Protein AF-A0A7Y7M4F9-F1 (afdb_monomer_lite)

Sequence (536 aa):
MPIETTGRRLGTFNSFFAYEKYAFVGEFYDSKRWNALEAHWRFLRRVDVSNCFKSIYTHSFAWATGSDAHSKAHLGGTTAFSQLDFGRAFDKVMQTANWGETHGICVGPEASRIFAEIIFQKFDLEIVNRLHKIGLRPDNYEILRYVDDYFIFTREDSDIDKISNVISEVLAEGGFTLNTAKTKDYVTPFTTEISLKKAMLKVFLKQSLPFKGKLPNYDIREVSVHLKAALVGSENDAQAVGASLSQVELRLRKFLTKRAPKCKDVEKARALSEYAWSFVHSMLYQYLSHPSVSSAMKVVRALRDFRRSSKLYAKLSPRDLQTIEYQADEFLHFAVTRAIQRLVNVPGSEVELCHFLSLASASNLDLSGASGLVVSLAGRLDECAERGRSPKSNQAGVFLMLSVLKYFMAEGRASKQDRARLLSVTGKFANTLFSREFLPGGRIKRHASQELFLLALLECPFIEAKLKLDLLDKPWVRAVLIGEMELPEPQAKSARRFLKRCIADEETESGALAAFAWDDDDFDALLYEKEPQFIY

Radius of gyration: 27.85 Å; chains: 1; bounding box: 57×67×73 Å

Foldseek 3Di:
DWDACPPPDDDFDDDRTADPPDRDVVVVCVDPVVVVLLVQFFKKKKWFWPPQQQQQQLLLQCVLVCVVVVQVVPPPDDPCPDPDDPSVVLSVVQCVQVVNDRGGGDPDDVSSLVSSVSSVVSLVVQLVVVCVVVPNDPSAWDWDDDSRMIMITGRDPVVSVVSVVSSQVSQVVSRIHIDPVPMDMDGPPPDDLLNVLLVQLLVVLCVQLPLDDDHDPDDLVNLLVSLVVSQPPDPDNVVSLLSSLSSLLVSLLVSLLSPLCVDQDLVVNVVNLVSSLSNLVSNLVSCLVPPDLSSLLSSLSSLLSSLCSLVNNNNDDPVSSVVSNVVSLVSSLVSLLVNLVSQLPPPPCLSSNLSSLLSCLQSVRQPAPSPCSLVSLLVSLLVLLPPPDAPVPSLSSLSSLVSSCLRQVAPPRYDPVSLVSSQVSVLSSLCSCLDCVRDPLVPPVPDPSVVVSLVCQLPPPSHDPVSNVVSCPRVSNVVNCVVCVPDDDDPCVPVVVVVCVVVVVDDDPDPDDRRPRDHNVNSCCPSPVNDPDDDD

Secondary structure (DSSP, 8-state):
-EEEGGG---SS---SEEESS-SSHHHHHTSHHHHHHHHH-SEEEEEEBTTHHHH-BTTHHHHHTTHHHHHHHT-SS-S---S--HHHHHHHHHHHHTTT-SB---SS-HHHHHHHHHHHHHHHHHHHHHHHHTT--TTSEEEEEETTEEEEEESSHHHHHHHHHHHHHHHHHTT--B-GGG-EEEESS---HHHHHHHHHHHHHHHHS-SSSSPP---HHHHHHHHHHTTTT-S-HHHHHHHHHHHHHHHHHHHHHHHGGG--SHHHHHHHHHHHHHHHHHHHHHHHHS--HHHHHHHHHHHHHHHHHGGG-TTS-HHHHHHHHHHHHHHHHHHHHHHHHHHTTSTT-HHHHHHHHHHHHHTT---TTSTTHHHHHHHHHHHHHHS---TTS-HHHHHHHHHHHHHHSSTTSS-HHHHHHHHHHHHHHHHHHTSTTTS-TTSGGG-HHHHHHHHHHHH-TTS-HHHHHHHHTSHHHHHHHHHHHS--SGGGHHHHHHHHHHHHT---SSSS-------HHHHHHHHHH--SS---

pLDDT: mean 76.69, std 18.99, range [30.56, 97.38]

Structure (mmCIF, N/CA/C/O backbone):
data_AF-A0A7Y7M4F9-F1
#
_entry.id   AF-A0A7Y7M4F9-F1
#
loop_
_atom_site.group_PDB
_atom_site.id
_atom_site.type_symbol
_atom_site.label_atom_id
_atom_site.label_alt_id
_atom_site.label_comp_id
_atom_site.label_asym_id
_atom_site.label_entity_id
_atom_site.label_seq_id
_atom_site.pdbx_PDB_ins_code
_atom_site.Cartn_x
_atom_site.Cartn_y
_atom_site.Cartn_z
_atom_site.occupancy
_atom_site.B_iso_or_equiv
_atom_site.auth_seq_id
_atom_site.auth_comp_id
_atom_site.auth_asym_id
_atom_site.auth_atom_id
_atom_site.pdbx_PDB_model_num
ATOM 1 N N . MET A 1 1 ? -1.750 5.418 -23.449 1.00 49.41 1 MET A N 1
ATOM 2 C CA . MET A 1 1 ? -1.257 6.704 -22.903 1.00 49.41 1 MET A CA 1
ATOM 3 C C . MET A 1 1 ? -1.690 6.852 -21.445 1.00 49.41 1 MET A C 1
ATOM 5 O O . MET A 1 1 ? -2.528 6.057 -21.024 1.00 49.41 1 MET A O 1
ATOM 9 N N . PRO A 1 2 ? -1.117 7.770 -20.647 1.00 54.25 2 PRO A N 1
ATOM 10 C CA . PRO A 1 2 ? -1.679 8.132 -19.346 1.00 54.25 2 PRO A CA 1
ATOM 11 C C . PRO A 1 2 ? -3.044 8.817 -19.536 1.00 54.25 2 PRO A C 1
ATOM 13 O O . PRO A 1 2 ? -3.186 9.656 -20.421 1.00 54.25 2 PRO A O 1
ATOM 16 N N . ILE A 1 3 ? -4.043 8.447 -18.738 1.00 60.38 3 ILE A N 1
ATOM 17 C CA . ILE A 1 3 ? -5.386 9.040 -18.697 1.00 60.38 3 ILE A CA 1
ATOM 18 C C . ILE A 1 3 ? -5.696 9.505 -17.278 1.00 60.38 3 ILE A C 1
ATOM 20 O O . ILE A 1 3 ? -5.223 8.906 -16.310 1.00 60.38 3 ILE A O 1
ATOM 24 N N . GLU A 1 4 ? -6.499 10.556 -17.154 1.00 60.97 4 GLU A N 1
ATOM 25 C CA . GLU A 1 4 ? -6.954 11.050 -15.858 1.00 60.97 4 GLU A CA 1
ATOM 26 C C . GLU A 1 4 ? -7.808 9.995 -15.135 1.00 60.97 4 GLU A C 1
ATOM 28 O O . GLU A 1 4 ? -8.682 9.349 -15.721 1.00 60.97 4 GLU A O 1
ATOM 33 N N . THR A 1 5 ? -7.556 9.794 -13.842 1.00 57.34 5 THR A N 1
ATOM 34 C CA . THR A 1 5 ? -8.227 8.757 -13.043 1.00 57.34 5 THR A CA 1
ATOM 35 C C . THR A 1 5 ? -9.661 9.073 -12.630 1.00 57.34 5 THR A C 1
ATOM 37 O O . THR A 1 5 ? -10.312 8.202 -12.054 1.00 57.34 5 THR A O 1
ATOM 40 N N . THR A 1 6 ? -10.192 10.259 -12.934 1.00 51.19 6 THR A N 1
ATOM 41 C CA . THR A 1 6 ? -11.546 10.691 -12.535 1.00 51.19 6 THR A CA 1
ATOM 42 C C . THR A 1 6 ? -12.661 9.740 -12.999 1.00 51.19 6 THR A C 1
ATOM 44 O O . THR A 1 6 ? -13.703 9.663 -12.353 1.00 51.19 6 THR A O 1
ATOM 47 N N . GLY A 1 7 ? -12.421 8.920 -14.033 1.00 51.03 7 GLY A N 1
ATOM 48 C CA . GLY A 1 7 ? -13.336 7.863 -14.491 1.00 51.03 7 GLY A CA 1
ATOM 49 C C . GLY A 1 7 ? -13.023 6.421 -14.041 1.00 51.03 7 GLY A C 1
ATOM 50 O O . GLY A 1 7 ? -13.773 5.510 -14.396 1.00 51.03 7 GLY A O 1
ATOM 51 N N . ARG A 1 8 ? -11.935 6.155 -13.296 1.00 51.88 8 ARG A N 1
ATOM 52 C CA . ARG A 1 8 ? -11.447 4.784 -13.007 1.00 51.88 8 ARG A CA 1
ATOM 53 C C . ARG A 1 8 ? -11.151 4.572 -11.518 1.00 51.88 8 ARG A C 1
ATOM 55 O O . ARG A 1 8 ? -10.260 5.189 -10.947 1.00 51.88 8 ARG A O 1
ATOM 62 N N . ARG A 1 9 ? -11.831 3.607 -10.880 1.00 53.25 9 ARG A N 1
ATOM 63 C CA . ARG A 1 9 ? -11.509 3.176 -9.502 1.00 53.25 9 ARG A CA 1
ATOM 64 C C . ARG A 1 9 ? -10.251 2.300 -9.480 1.00 53.25 9 ARG A C 1
ATOM 66 O O . ARG A 1 9 ? -10.343 1.076 -9.547 1.00 53.25 9 ARG A O 1
ATOM 73 N N . LEU A 1 10 ? -9.076 2.910 -9.343 1.00 51.78 10 LEU A N 1
ATOM 74 C CA . LEU A 1 10 ? -7.815 2.186 -9.154 1.00 51.78 10 LEU A CA 1
ATOM 75 C C . LEU A 1 10 ? -7.623 1.776 -7.689 1.00 51.78 10 LEU A C 1
ATOM 77 O O . LEU A 1 10 ? -7.108 2.531 -6.867 1.00 51.78 10 LEU A O 1
ATOM 81 N N . GLY A 1 11 ? -8.053 0.556 -7.359 1.00 55.31 11 GLY A N 1
ATOM 82 C CA . GLY A 1 11 ? -7.586 -0.233 -6.206 1.00 55.31 11 GLY A CA 1
ATOM 83 C C . GLY A 1 11 ? -7.139 0.552 -4.963 1.00 55.31 11 GLY A C 1
ATOM 84 O O . GLY A 1 11 ? -7.981 1.100 -4.265 1.00 55.31 11 GLY A O 1
ATOM 85 N N . THR A 1 12 ? -5.832 0.569 -4.665 1.00 42.34 12 THR A N 1
ATOM 86 C CA . THR A 1 12 ? -5.188 1.190 -3.478 1.00 42.34 12 THR A CA 1
ATOM 87 C C . THR A 1 12 ? -4.092 2.218 -3.805 1.00 42.34 12 THR A C 1
ATOM 89 O O . THR A 1 12 ? -3.521 2.772 -2.875 1.00 42.34 12 THR A O 1
ATOM 92 N N . PHE A 1 13 ? -3.781 2.481 -5.080 1.00 44.22 13 PHE A N 1
ATOM 93 C CA . PHE A 1 13 ? -2.722 3.422 -5.484 1.00 44.22 13 PHE A CA 1
ATOM 94 C C . PHE A 1 13 ? -3.317 4.628 -6.210 1.00 44.22 13 PHE A C 1
ATOM 96 O O . PHE A 1 13 ? -4.122 4.444 -7.122 1.00 44.22 13 PHE A O 1
ATOM 103 N N . ASN A 1 14 ? -2.887 5.832 -5.821 1.00 50.03 14 ASN A N 1
ATOM 104 C CA . ASN A 1 14 ? -3.343 7.090 -6.411 1.00 50.03 14 ASN A CA 1
ATOM 105 C C . ASN A 1 14 ? -2.230 7.689 -7.235 1.00 50.03 14 ASN A C 1
ATOM 107 O O . ASN A 1 14 ? -1.210 8.138 -6.720 1.00 50.03 14 ASN A O 1
ATOM 111 N N . SER A 1 15 ? -2.454 7.688 -8.531 1.00 54.78 15 SER A N 1
ATOM 112 C CA . SER A 1 15 ? -1.789 8.590 -9.440 1.00 54.78 15 SER A CA 1
ATOM 113 C C . SER A 1 15 ? -2.922 9.323 -10.135 1.00 54.78 15 SER A C 1
ATOM 115 O O . SER A 1 15 ? -3.858 8.662 -10.576 1.00 54.78 15 SER A O 1
ATOM 117 N N . PHE A 1 16 ? -2.870 10.657 -10.190 1.00 58.00 16 PHE A N 1
ATOM 118 C CA . PHE A 1 16 ? -3.867 11.459 -10.918 1.00 58.00 16 PHE A CA 1
ATOM 119 C C . PHE A 1 16 ? -3.987 10.998 -12.383 1.00 58.00 16 PHE A C 1
ATOM 121 O O . PHE A 1 16 ? -5.040 11.104 -13.008 1.00 58.00 16 PHE A O 1
ATOM 128 N N . PHE A 1 17 ? -2.902 10.419 -12.901 1.00 64.88 17 PHE A N 1
ATOM 129 C CA . PHE A 1 17 ? -2.827 9.783 -14.202 1.00 64.88 17 PHE A CA 1
ATOM 130 C C . PHE A 1 17 ? -2.556 8.285 -14.067 1.00 64.88 17 PHE A C 1
ATOM 132 O O . PHE A 1 17 ? -1.732 7.863 -13.256 1.00 64.88 17 PHE A O 1
ATOM 139 N N . ALA A 1 18 ? -3.193 7.466 -14.895 1.00 69.62 18 ALA A N 1
ATOM 140 C CA . ALA A 1 18 ? -2.906 6.040 -14.988 1.00 69.62 18 ALA A CA 1
ATOM 141 C C . ALA A 1 18 ? -2.840 5.580 -16.436 1.00 69.62 18 ALA A C 1
ATOM 143 O O . ALA A 1 18 ? -3.468 6.167 -17.308 1.00 69.62 18 ALA A O 1
ATOM 144 N N . TYR A 1 19 ? -2.113 4.501 -16.709 1.00 76.06 19 TYR A N 1
ATOM 145 C CA . TYR A 1 19 ? -2.070 3.954 -18.058 1.00 76.06 19 TYR A CA 1
ATOM 146 C C . TYR A 1 19 ? -3.451 3.449 -18.500 1.00 76.06 19 TYR A C 1
ATOM 148 O O . TYR A 1 19 ? -4.103 2.654 -17.824 1.00 76.06 19 TYR A O 1
ATOM 156 N N . GLU A 1 20 ? -3.866 3.895 -19.682 1.00 76.12 20 GLU A N 1
ATOM 157 C CA . GLU A 1 20 ? -5.179 3.652 -20.284 1.00 76.12 20 GLU A CA 1
ATOM 158 C C . GLU A 1 20 ? -5.583 2.176 -20.338 1.00 76.12 20 GLU A C 1
ATOM 160 O O . GLU A 1 20 ? -6.699 1.825 -19.964 1.00 76.12 20 GLU A O 1
ATOM 165 N N . LYS A 1 21 ? -4.683 1.285 -20.772 1.00 81.31 21 LYS A N 1
ATOM 166 C CA . LYS A 1 21 ? -4.998 -0.147 -20.899 1.00 81.31 21 LYS A CA 1
ATOM 167 C C . LYS A 1 21 ? -4.860 -0.868 -19.559 1.00 81.31 21 LYS A C 1
ATOM 169 O O . LYS A 1 21 ? -5.849 -1.372 -19.028 1.00 81.31 21 LYS A O 1
ATOM 174 N N . TYR A 1 22 ? -3.656 -0.864 -18.995 1.00 84.19 22 TYR A N 1
ATOM 175 C CA . TYR A 1 22 ? -3.328 -1.576 -17.759 1.00 84.19 22 TYR A CA 1
ATOM 176 C C . TYR A 1 22 ? -2.697 -0.604 -16.773 1.00 84.19 22 TYR A C 1
ATOM 178 O O . TYR A 1 22 ? -1.564 -0.183 -16.977 1.00 84.19 22 TYR A O 1
ATOM 186 N N . ALA A 1 23 ? -3.418 -0.254 -15.710 1.00 76.31 23 ALA A N 1
ATOM 187 C CA . ALA A 1 23 ? -2.931 0.705 -14.721 1.00 76.31 23 ALA A CA 1
ATOM 188 C C . ALA A 1 23 ? -1.808 0.131 -13.846 1.00 76.31 23 ALA A C 1
ATOM 190 O O . ALA A 1 23 ? -1.015 0.879 -13.278 1.00 76.31 23 ALA A O 1
ATOM 191 N N . PHE A 1 24 ? -1.751 -1.199 -13.746 1.00 77.44 24 PHE A N 1
ATOM 192 C CA . PHE A 1 24 ? -0.697 -1.943 -13.074 1.00 77.44 24 PHE A CA 1
ATOM 193 C C . PHE A 1 24 ? -0.303 -3.144 -13.926 1.00 77.44 24 PHE A C 1
ATOM 195 O O . PHE A 1 24 ? -1.163 -3.777 -14.538 1.00 77.44 24 PHE A O 1
ATOM 202 N N . VAL A 1 25 ? 0.966 -3.547 -13.855 1.00 80.56 25 VAL A N 1
ATOM 203 C CA . VAL A 1 25 ? 1.456 -4.780 -14.495 1.00 80.56 25 VAL A CA 1
ATOM 204 C C . VAL A 1 25 ? 0.654 -6.023 -14.071 1.00 80.56 25 VAL A C 1
ATOM 206 O O . VAL A 1 25 ? 0.460 -6.944 -14.853 1.00 80.56 25 VAL A O 1
ATOM 209 N N . GLY A 1 26 ? 0.094 -6.022 -12.853 1.00 76.56 26 GLY A N 1
ATOM 210 C CA . GLY A 1 26 ? -0.837 -7.052 -12.380 1.00 76.56 26 GLY A CA 1
ATOM 211 C C . GLY A 1 26 ? -2.067 -7.229 -13.275 1.00 76.56 26 GLY A C 1
ATOM 212 O O . GLY A 1 26 ? -2.444 -8.357 -13.565 1.00 76.56 26 GLY A O 1
ATOM 213 N N . GLU A 1 27 ? -2.659 -6.125 -13.747 1.00 79.56 27 GLU A N 1
ATOM 214 C CA . GLU A 1 27 ? -3.816 -6.158 -14.655 1.00 79.56 27 GLU A CA 1
ATOM 215 C C . GLU A 1 27 ? -3.443 -6.729 -16.026 1.00 79.56 27 GLU A C 1
ATOM 217 O O . GLU A 1 27 ? -4.287 -7.325 -16.692 1.00 79.56 27 GLU A O 1
ATOM 222 N N . PHE A 1 28 ? -2.184 -6.559 -16.444 1.00 86.06 28 PHE A N 1
ATOM 223 C CA . PHE A 1 28 ? -1.682 -7.127 -17.688 1.00 86.06 28 PHE A CA 1
ATOM 224 C C . PHE A 1 28 ? -1.602 -8.656 -17.613 1.00 86.06 28 PHE A C 1
ATOM 226 O O . PHE A 1 28 ? -2.122 -9.303 -18.518 1.00 86.06 28 PHE A O 1
ATOM 233 N N . TYR A 1 29 ? -1.063 -9.232 -16.532 1.00 83.00 29 TYR A N 1
ATOM 234 C CA . TYR A 1 29 ? -1.016 -10.694 -16.349 1.00 83.00 29 TYR A CA 1
ATOM 235 C C . TYR A 1 29 ? -2.410 -11.348 -16.343 1.00 83.00 29 TYR A C 1
ATOM 237 O O . TYR A 1 29 ? -2.571 -12.457 -16.835 1.00 83.00 29 TYR A O 1
ATOM 245 N N . ASP A 1 30 ? -3.432 -10.653 -15.835 1.00 79.56 30 ASP A N 1
ATOM 246 C CA . ASP A 1 30 ? -4.819 -11.147 -15.808 1.00 79.56 30 ASP A CA 1
ATOM 247 C C . ASP A 1 30 ? -5.589 -10.875 -17.128 1.00 79.56 30 ASP A C 1
ATOM 249 O O . ASP A 1 30 ? -6.790 -11.149 -17.233 1.00 79.56 30 ASP A O 1
ATOM 253 N N . SER A 1 31 ? -4.939 -10.288 -18.141 1.00 86.25 31 SER A N 1
ATOM 254 C CA . SER A 1 31 ? -5.600 -9.806 -19.358 1.00 86.25 31 SER A CA 1
ATOM 255 C C . SER A 1 31 ? -5.750 -10.872 -20.448 1.00 86.25 31 SER A C 1
ATOM 257 O O . SER A 1 31 ? -4.948 -11.793 -20.585 1.00 86.25 31 SER A O 1
ATOM 259 N N . LYS A 1 32 ? -6.728 -10.673 -21.346 1.00 89.00 32 LYS A N 1
ATOM 260 C CA . LYS A 1 32 ? -6.844 -11.480 -22.577 1.00 89.00 32 LYS A CA 1
ATOM 261 C C . LYS A 1 32 ? -5.591 -11.394 -23.457 1.00 89.00 32 LYS A C 1
ATOM 263 O O . LYS A 1 32 ? -5.297 -12.349 -24.167 1.00 89.00 32 LYS A O 1
ATOM 268 N N . ARG A 1 33 ? -4.868 -10.264 -23.421 1.00 91.88 33 ARG A N 1
ATOM 269 C CA . ARG A 1 33 ? -3.626 -10.086 -24.186 1.00 91.88 33 ARG A CA 1
ATOM 270 C C . ARG A 1 33 ? -2.529 -11.010 -23.670 1.00 91.88 33 ARG A C 1
ATOM 272 O O . ARG A 1 33 ? -1.843 -11.603 -24.485 1.00 91.88 33 ARG A O 1
ATOM 279 N N . TRP A 1 34 ? -2.395 -11.159 -22.354 1.00 91.31 34 TRP A N 1
ATOM 280 C CA . TRP A 1 34 ? -1.434 -12.093 -21.767 1.00 91.31 34 TRP A CA 1
ATOM 281 C C . TRP A 1 34 ? -1.689 -13.530 -22.218 1.00 91.31 34 TRP A C 1
ATOM 283 O O . TRP A 1 34 ? -0.783 -14.177 -22.728 1.00 91.31 34 TRP A O 1
ATOM 293 N N . ASN A 1 35 ? -2.944 -13.981 -22.153 1.00 88.56 35 ASN A N 1
ATOM 294 C CA . ASN A 1 35 ? -3.315 -15.320 -22.621 1.00 88.56 35 ASN A CA 1
ATOM 295 C C . ASN A 1 35 ? -3.026 -15.515 -24.120 1.00 88.56 35 ASN A C 1
ATOM 297 O O . ASN A 1 35 ? -2.632 -16.598 -24.537 1.00 88.56 35 ASN A O 1
ATOM 301 N N . ALA A 1 36 ? -3.216 -14.476 -24.942 1.00 91.88 36 ALA A N 1
ATOM 302 C CA . ALA A 1 36 ? -2.882 -14.532 -26.364 1.00 91.88 36 ALA A CA 1
ATOM 303 C C . ALA A 1 36 ? -1.365 -14.636 -26.600 1.00 91.88 36 ALA A C 1
ATOM 305 O O . ALA A 1 36 ? -0.945 -15.403 -27.460 1.00 91.88 36 ALA A O 1
ATOM 306 N N . LEU A 1 37 ? -0.555 -13.911 -25.820 1.00 93.69 37 LEU A N 1
ATOM 307 C CA . LEU A 1 37 ? 0.908 -13.998 -25.869 1.00 93.69 37 LEU A CA 1
ATOM 308 C C . LEU A 1 37 ? 1.396 -15.385 -25.448 1.00 93.69 37 LEU A C 1
ATOM 310 O O . LEU A 1 37 ? 2.216 -15.968 -26.143 1.00 93.69 37 LEU A O 1
ATOM 314 N N . GLU A 1 38 ? 0.854 -15.932 -24.360 1.00 91.12 38 GLU A N 1
ATOM 315 C CA . GLU A 1 38 ? 1.160 -17.286 -23.880 1.00 91.12 38 GLU A CA 1
ATOM 316 C C . GLU A 1 38 ? 0.769 -18.370 -24.890 1.00 91.12 38 GLU A C 1
ATOM 318 O O . GLU A 1 38 ? 1.496 -19.340 -25.074 1.00 91.12 38 GLU A O 1
ATOM 323 N N . ALA A 1 39 ? -0.360 -18.206 -25.581 1.00 91.25 39 ALA A N 1
ATOM 324 C CA . ALA A 1 39 ? -0.777 -19.143 -26.619 1.00 91.25 39 ALA A CA 1
ATOM 325 C C . ALA A 1 39 ? 0.090 -19.060 -27.890 1.00 91.25 39 ALA A C 1
ATOM 327 O O . ALA A 1 39 ? 0.134 -20.020 -28.660 1.00 91.25 39 ALA A O 1
ATOM 328 N N . HIS A 1 40 ? 0.733 -17.917 -28.143 1.00 92.88 40 HIS A N 1
ATOM 329 C CA . HIS A 1 40 ? 1.463 -17.653 -29.384 1.00 92.88 40 HIS A CA 1
ATOM 330 C C . HIS A 1 40 ? 2.981 -17.856 -29.271 1.00 92.88 40 HIS A C 1
ATOM 332 O O . HIS A 1 40 ? 3.620 -18.291 -30.233 1.00 92.88 40 HIS A O 1
ATOM 338 N N . TRP A 1 41 ? 3.560 -17.545 -28.112 1.00 95.44 41 TRP A N 1
ATOM 339 C CA . TRP A 1 41 ? 4.999 -17.540 -27.858 1.00 95.44 41 TRP A CA 1
ATOM 340 C C . TRP A 1 41 ? 5.375 -18.616 -26.845 1.00 95.44 41 TRP A C 1
ATOM 342 O O . TRP A 1 41 ? 4.679 -18.784 -25.855 1.00 95.44 41 TRP A O 1
ATOM 352 N N . ARG A 1 42 ? 6.492 -19.322 -27.065 1.00 94.38 42 ARG A N 1
ATOM 353 C CA . ARG A 1 42 ? 6.930 -20.441 -26.208 1.00 94.38 42 ARG A CA 1
ATOM 354 C C . ARG A 1 42 ? 7.793 -19.989 -25.031 1.00 94.38 42 ARG A C 1
ATOM 356 O O . ARG A 1 42 ? 7.736 -20.599 -23.963 1.00 94.38 42 ARG A O 1
ATOM 363 N N . PHE A 1 43 ? 8.600 -18.956 -25.240 1.00 95.75 43 PHE A N 1
ATOM 364 C CA . PHE A 1 43 ? 9.563 -18.457 -24.269 1.00 95.75 43 PHE A CA 1
ATOM 365 C C . PHE A 1 43 ? 9.237 -17.012 -23.906 1.00 95.75 43 PHE A C 1
ATOM 367 O O . PHE A 1 43 ? 8.833 -16.221 -24.762 1.00 95.75 43 PHE A O 1
ATOM 374 N N . LEU A 1 44 ? 9.416 -16.682 -22.630 1.00 95.56 44 LEU A N 1
ATOM 375 C CA . LEU A 1 44 ? 9.330 -15.329 -22.102 1.00 95.56 44 LEU A CA 1
ATOM 376 C C . LEU A 1 44 ? 10.540 -15.071 -21.209 1.00 95.56 44 LEU A C 1
ATOM 378 O O . LEU A 1 44 ? 10.777 -15.819 -20.264 1.00 95.56 44 LEU A O 1
ATOM 382 N N . ARG A 1 45 ? 11.212 -13.946 -21.431 1.00 95.38 45 ARG A N 1
ATOM 383 C CA . ARG A 1 45 ? 12.202 -13.391 -20.515 1.00 95.38 45 ARG A CA 1
ATOM 384 C C . ARG A 1 45 ? 11.727 -12.039 -20.028 1.00 95.38 45 ARG A C 1
ATOM 386 O O . ARG A 1 45 ? 11.390 -11.158 -20.819 1.00 95.38 45 ARG A O 1
ATOM 393 N N . ARG A 1 46 ? 11.720 -11.867 -18.711 1.00 94.25 46 ARG A N 1
ATOM 394 C CA . ARG A 1 46 ? 11.519 -10.568 -18.074 1.00 94.25 46 ARG A CA 1
ATOM 395 C C . ARG A 1 46 ? 12.865 -10.013 -17.633 1.00 94.25 46 ARG A C 1
ATOM 397 O O . ARG A 1 46 ? 13.577 -10.697 -16.903 1.00 94.25 46 ARG A O 1
ATOM 404 N N . VAL A 1 47 ? 13.168 -8.776 -18.020 1.00 94.62 47 VAL A N 1
ATOM 405 C CA . VAL A 1 47 ? 14.337 -8.023 -17.534 1.00 94.62 47 VAL A CA 1
ATOM 406 C C . VAL A 1 47 ? 13.897 -6.677 -16.952 1.00 94.62 47 VAL A C 1
ATOM 408 O O . VAL A 1 47 ? 12.921 -6.091 -17.411 1.00 94.62 47 VAL A O 1
ATOM 411 N N . ASP A 1 48 ? 14.606 -6.209 -15.925 1.00 93.50 48 ASP A N 1
ATOM 412 C CA . ASP A 1 48 ? 14.330 -4.975 -15.168 1.00 93.50 48 ASP A CA 1
ATOM 413 C C . ASP A 1 48 ? 15.518 -4.018 -15.310 1.00 93.50 48 ASP A C 1
ATOM 415 O O . ASP A 1 48 ? 16.668 -4.461 -15.258 1.00 93.50 48 ASP A O 1
ATOM 419 N N . VAL A 1 49 ? 15.273 -2.715 -15.464 1.00 93.88 49 VAL A N 1
ATOM 420 C CA . VAL A 1 49 ? 16.355 -1.717 -15.482 1.00 93.88 49 VAL A CA 1
ATOM 421 C C . VAL A 1 49 ? 16.771 -1.345 -14.058 1.00 93.88 49 VAL A C 1
ATOM 423 O O . VAL A 1 49 ? 15.989 -0.830 -13.258 1.00 93.88 49 VAL A O 1
ATOM 426 N N . SER A 1 50 ? 18.050 -1.530 -13.742 1.00 91.06 50 SER A N 1
ATOM 427 C CA . SER A 1 50 ? 18.619 -1.213 -12.433 1.00 91.06 50 SER A CA 1
ATOM 428 C C . SER A 1 50 ? 18.557 0.284 -12.132 1.00 91.06 50 SER A C 1
ATOM 430 O O . SER A 1 50 ? 19.083 1.109 -12.879 1.00 91.06 50 SER A O 1
ATOM 432 N N . ASN A 1 51 ? 17.975 0.633 -10.979 1.00 87.38 51 ASN A N 1
ATOM 433 C CA . ASN A 1 51 ? 17.917 2.005 -10.461 1.00 87.38 51 ASN A CA 1
ATOM 434 C C . ASN A 1 51 ? 17.369 3.038 -11.468 1.00 87.38 51 ASN A C 1
ATOM 436 O O . ASN A 1 51 ? 17.757 4.201 -11.396 1.00 87.38 51 ASN A O 1
ATOM 440 N N . CYS A 1 52 ? 16.445 2.632 -12.351 1.00 90.44 52 CYS A N 1
ATOM 441 C CA . CYS A 1 52 ? 15.968 3.394 -13.511 1.00 90.44 52 CYS A CA 1
ATOM 442 C C . CYS A 1 52 ? 15.911 4.922 -13.298 1.00 90.44 52 CYS A C 1
ATOM 444 O O . CYS A 1 52 ? 16.724 5.652 -13.858 1.00 90.44 52 CYS A O 1
ATOM 446 N N . PHE A 1 53 ? 15.037 5.418 -12.413 1.00 90.38 53 PHE A N 1
ATOM 447 C CA . PHE A 1 53 ? 14.870 6.864 -12.195 1.00 90.38 53 PHE A CA 1
ATOM 448 C C . PHE A 1 53 ? 16.120 7.589 -11.682 1.00 90.38 53 PHE A C 1
ATOM 450 O O . PHE A 1 53 ? 16.279 8.775 -11.954 1.00 90.38 53 PHE A O 1
ATOM 457 N N . LYS A 1 54 ? 17.000 6.907 -10.939 1.00 89.38 54 LYS A N 1
ATOM 458 C CA . LYS A 1 54 ? 18.258 7.484 -10.435 1.00 89.38 54 LYS A CA 1
ATOM 459 C C . LYS A 1 54 ? 19.354 7.499 -11.501 1.00 89.38 54 LYS A C 1
ATOM 461 O O . LYS A 1 54 ? 20.243 8.336 -11.423 1.00 89.38 54 LYS A O 1
ATOM 466 N N . SER A 1 55 ? 19.283 6.594 -12.472 1.00 90.69 55 SER A N 1
ATOM 467 C CA . SER A 1 55 ? 20.264 6.475 -13.554 1.00 90.69 55 SER A CA 1
ATOM 468 C C . SER A 1 55 ? 20.002 7.448 -14.711 1.00 90.69 55 SER A C 1
ATOM 470 O O . SER A 1 55 ? 20.886 7.658 -15.534 1.00 90.69 55 SER A O 1
ATOM 472 N N . ILE A 1 56 ? 18.821 8.082 -14.774 1.00 91.94 56 ILE A N 1
ATOM 473 C CA . ILE A 1 56 ? 18.478 9.037 -15.841 1.00 91.94 56 ILE A CA 1
ATOM 474 C C . ILE A 1 56 ? 19.420 10.244 -15.804 1.00 91.94 56 ILE A C 1
ATOM 476 O O . ILE A 1 56 ? 19.362 11.059 -14.887 1.00 91.94 56 ILE A O 1
ATOM 480 N N . TYR A 1 57 ? 20.240 10.399 -16.838 1.00 90.00 57 TYR A N 1
ATOM 481 C CA . TYR A 1 57 ? 20.982 11.631 -17.089 1.00 90.00 57 TYR A CA 1
ATOM 482 C C . TYR A 1 57 ? 20.065 12.640 -17.786 1.00 90.00 57 TYR A C 1
ATOM 484 O O . TYR A 1 57 ? 19.589 12.373 -18.891 1.00 90.00 57 TYR A O 1
ATOM 492 N N . THR A 1 58 ? 19.777 13.780 -17.154 1.00 86.00 58 THR A N 1
ATOM 493 C CA . THR A 1 58 ? 18.679 14.668 -17.582 1.00 86.00 58 THR A CA 1
ATOM 494 C C . THR A 1 58 ? 18.913 15.293 -18.963 1.00 86.00 58 THR A C 1
ATOM 496 O O . THR A 1 58 ? 17.971 15.465 -19.736 1.00 86.00 58 THR A O 1
ATOM 499 N N . HIS A 1 59 ? 20.171 15.512 -19.347 1.00 84.44 59 HIS A N 1
ATOM 500 C CA . HIS A 1 59 ? 20.528 15.993 -20.684 1.00 84.44 59 HIS A CA 1
ATOM 501 C C . HIS A 1 59 ? 20.211 14.991 -21.809 1.00 84.44 59 HIS A C 1
ATOM 503 O O . HIS A 1 59 ? 20.028 15.405 -22.954 1.00 84.44 59 HIS A O 1
ATOM 509 N N . SER A 1 60 ? 20.039 13.700 -21.494 1.00 84.31 60 SER A N 1
ATOM 510 C CA . SER A 1 60 ? 19.625 12.678 -22.473 1.00 84.31 60 SER A CA 1
ATOM 511 C C . SER A 1 60 ? 18.262 12.984 -23.098 1.00 84.31 60 SER A C 1
ATOM 513 O O . SER A 1 60 ? 17.953 12.504 -24.187 1.00 84.31 60 SER A O 1
ATOM 515 N N . PHE A 1 61 ? 17.444 13.809 -22.440 1.00 84.94 61 PHE A N 1
ATOM 516 C CA . PHE A 1 61 ? 16.157 14.240 -22.970 1.00 84.94 61 PHE A CA 1
ATOM 517 C C . PHE A 1 61 ? 16.299 15.081 -24.240 1.00 84.94 61 PHE A C 1
ATOM 519 O O . PHE A 1 61 ? 15.584 14.840 -25.207 1.00 84.94 61 PHE A O 1
ATOM 526 N N . ALA A 1 62 ? 17.260 16.010 -24.280 1.00 78.44 62 ALA A N 1
ATOM 527 C CA . ALA A 1 62 ? 17.514 16.826 -25.468 1.00 78.44 62 ALA A CA 1
ATOM 528 C C . ALA A 1 62 ? 17.969 15.970 -26.665 1.00 78.44 62 ALA A C 1
ATOM 530 O O . ALA A 1 62 ? 17.640 16.267 -27.817 1.00 78.44 62 ALA A O 1
ATOM 531 N N . TRP A 1 63 ? 18.685 14.871 -26.400 1.00 76.12 63 TRP A N 1
ATOM 532 C CA . TRP A 1 63 ? 19.047 13.884 -27.419 1.00 76.12 63 TRP A CA 1
ATOM 533 C C . TRP A 1 63 ? 17.832 13.090 -27.896 1.00 76.12 63 TRP A C 1
ATOM 535 O O . TRP A 1 63 ? 17.663 12.890 -29.100 1.00 76.12 63 TRP A O 1
ATOM 545 N N . ALA A 1 64 ? 16.961 12.677 -26.972 1.00 82.94 64 ALA A N 1
ATOM 546 C CA . ALA A 1 64 ? 15.740 11.946 -27.290 1.00 82.94 64 ALA A CA 1
ATOM 547 C C . ALA A 1 64 ? 14.763 12.775 -28.144 1.00 82.94 64 ALA A C 1
ATOM 549 O O . ALA A 1 64 ? 14.160 12.230 -29.068 1.00 82.94 64 ALA A O 1
ATOM 550 N N . THR A 1 65 ? 14.653 14.086 -27.897 1.00 79.62 65 THR A N 1
ATOM 551 C CA . THR A 1 65 ? 13.760 14.995 -28.640 1.00 79.62 65 THR A CA 1
ATOM 552 C C . THR A 1 65 ? 14.359 15.551 -29.935 1.00 79.62 65 THR A C 1
ATOM 554 O O . THR A 1 65 ? 13.659 16.233 -30.679 1.00 79.62 65 THR A O 1
ATOM 557 N N . GLY A 1 66 ? 15.638 15.288 -30.232 1.00 67.88 66 GLY A N 1
ATOM 558 C CA . GLY A 1 66 ? 16.315 15.819 -31.425 1.00 67.88 66 GLY A CA 1
ATOM 559 C C . GLY A 1 66 ? 16.644 17.318 -31.360 1.00 67.88 66 GLY A C 1
ATOM 560 O O . GLY A 1 66 ? 17.095 17.895 -32.353 1.00 67.88 66 GLY A O 1
ATOM 561 N N . SER A 1 67 ? 16.470 17.930 -30.188 1.00 58.22 67 SER A N 1
ATOM 562 C CA . SER A 1 67 ? 16.743 19.338 -29.878 1.00 58.22 67 SER A CA 1
ATOM 563 C C . SER A 1 67 ? 18.175 19.755 -30.246 1.00 58.22 67 SER A C 1
ATOM 565 O O . SER A 1 67 ? 18.387 20.797 -30.866 1.00 58.22 67 SER A O 1
ATOM 567 N N . ASP A 1 68 ? 19.166 18.895 -29.989 1.00 55.50 68 ASP A N 1
ATOM 568 C CA . ASP A 1 68 ? 20.573 19.174 -30.317 1.00 55.50 68 ASP A CA 1
ATOM 569 C C . ASP A 1 68 ? 20.869 19.148 -31.827 1.00 55.50 68 ASP A C 1
ATOM 571 O O . ASP A 1 68 ? 21.684 19.935 -32.316 1.00 55.50 68 ASP A O 1
ATOM 575 N N . ALA A 1 69 ? 20.206 18.272 -32.590 1.00 54.62 69 ALA A N 1
ATOM 576 C CA . ALA A 1 69 ? 20.379 18.187 -34.042 1.00 54.62 69 ALA A CA 1
ATOM 577 C C . ALA A 1 69 ? 19.682 19.356 -34.756 1.00 54.62 69 ALA A C 1
ATOM 579 O O . ALA A 1 69 ? 20.257 19.968 -35.658 1.00 54.62 69 ALA A O 1
ATOM 580 N N . HIS A 1 70 ? 18.479 19.718 -34.301 1.00 50.97 70 HIS A N 1
ATOM 581 C CA . HIS A 1 70 ? 17.723 20.852 -34.829 1.00 50.97 70 HIS A CA 1
ATOM 582 C C . HIS A 1 70 ? 18.404 22.190 -34.507 1.00 50.97 70 HIS A C 1
ATOM 584 O O . HIS A 1 70 ? 18.482 23.064 -35.374 1.00 50.97 70 HIS A O 1
ATOM 590 N N . SER A 1 71 ? 18.957 22.324 -33.295 1.00 47.69 71 SER A N 1
ATOM 591 C CA . SER A 1 71 ? 19.742 23.489 -32.876 1.00 47.69 71 SER A CA 1
ATOM 592 C C . SER A 1 71 ? 21.009 23.646 -33.714 1.00 47.69 71 SER A C 1
ATOM 594 O O . SER A 1 71 ? 21.311 24.750 -34.151 1.00 47.69 71 SER A O 1
ATOM 596 N N . LYS A 1 72 ? 21.732 22.553 -34.006 1.00 49.06 72 LYS A N 1
ATOM 597 C CA . LYS A 1 72 ? 22.957 22.603 -34.823 1.00 49.06 72 LYS A CA 1
ATOM 598 C C . LYS A 1 72 ? 22.703 22.922 -36.300 1.00 49.06 72 LYS A C 1
ATOM 600 O O . LYS A 1 72 ? 23.511 23.619 -36.904 1.00 49.06 72 LYS A O 1
ATOM 605 N N . ALA A 1 73 ? 21.588 22.461 -36.870 1.00 52.06 73 ALA A N 1
ATOM 606 C CA . ALA A 1 73 ? 21.238 22.698 -38.274 1.00 52.06 73 ALA A CA 1
ATOM 607 C C . ALA A 1 73 ? 20.786 24.143 -38.581 1.00 52.06 73 ALA A C 1
ATOM 609 O O . ALA A 1 73 ? 20.842 24.561 -39.733 1.00 52.06 73 ALA A O 1
ATOM 610 N N . HIS A 1 74 ? 20.372 24.914 -37.568 1.00 50.88 74 HIS A N 1
ATOM 611 C CA . HIS A 1 74 ? 19.843 26.279 -37.729 1.00 50.88 74 HIS A CA 1
ATOM 612 C C . HIS A 1 74 ? 20.792 27.376 -37.200 1.00 50.88 74 HIS A C 1
ATOM 614 O O . HIS A 1 74 ? 20.401 28.536 -37.095 1.00 50.88 74 HIS A O 1
ATOM 620 N N . LEU A 1 75 ? 22.062 27.048 -36.921 1.00 45.84 75 LEU A N 1
ATOM 621 C CA . LEU A 1 75 ? 23.119 27.978 -36.474 1.00 45.84 75 LEU A CA 1
ATOM 622 C C . LEU A 1 75 ? 23.686 28.872 -37.599 1.00 45.84 75 LEU A C 1
ATOM 624 O O . LEU A 1 75 ? 24.856 29.252 -37.589 1.00 45.84 75 LEU A O 1
ATOM 628 N N . GLY A 1 76 ? 22.855 29.254 -38.565 1.00 39.69 76 GLY A N 1
ATOM 629 C CA . GLY A 1 76 ? 23.170 30.307 -39.522 1.00 39.69 76 GLY A CA 1
ATOM 630 C C . GLY A 1 76 ? 22.927 31.697 -38.927 1.00 39.69 76 GLY A C 1
ATOM 631 O O . GLY A 1 76 ? 21.986 32.365 -39.330 1.00 39.69 76 GLY A O 1
ATOM 632 N N . GLY A 1 77 ? 23.773 32.149 -37.992 1.00 43.25 77 GLY A N 1
ATOM 633 C CA . GLY A 1 77 ? 24.054 33.589 -37.869 1.00 43.25 77 GLY A CA 1
ATOM 634 C C . GLY A 1 77 ? 23.380 34.441 -36.783 1.00 43.25 77 GLY A C 1
ATOM 635 O O . GLY A 1 77 ? 23.369 35.658 -36.946 1.00 43.25 77 GLY A O 1
ATOM 636 N N . THR A 1 78 ? 22.900 33.910 -35.654 1.00 37.84 78 THR A N 1
ATOM 637 C CA . THR A 1 78 ? 22.502 34.777 -34.518 1.00 37.84 78 THR A CA 1
ATOM 638 C C . THR A 1 78 ? 23.018 34.277 -33.172 1.00 37.84 78 THR A C 1
ATOM 640 O O . THR A 1 78 ? 22.656 33.204 -32.703 1.00 37.84 78 THR A O 1
ATOM 643 N N . THR A 1 79 ? 23.831 35.108 -32.515 1.00 38.28 79 THR A N 1
ATOM 644 C CA . THR A 1 79 ? 24.416 34.933 -31.171 1.00 38.28 79 THR A CA 1
ATOM 645 C C . THR A 1 79 ? 23.413 35.085 -30.019 1.00 38.28 79 THR A C 1
ATOM 647 O O . THR A 1 79 ? 23.794 35.021 -28.853 1.00 38.28 79 THR A O 1
ATOM 650 N N . ALA A 1 80 ? 22.121 35.209 -30.318 1.00 42.59 80 ALA A N 1
ATOM 651 C CA . ALA A 1 80 ? 21.043 35.057 -29.352 1.00 42.59 80 ALA A CA 1
ATOM 652 C C . ALA A 1 80 ? 20.509 33.619 -29.432 1.00 42.59 80 ALA A C 1
ATOM 654 O O . ALA A 1 80 ? 19.504 33.345 -30.082 1.00 42.59 80 ALA A O 1
ATOM 655 N N . PHE A 1 81 ? 21.219 32.692 -28.784 1.00 41.84 81 PHE A N 1
ATOM 656 C CA . PHE A 1 81 ? 20.723 31.348 -28.487 1.00 41.84 81 PHE A CA 1
ATOM 657 C C . PHE A 1 81 ? 19.371 31.477 -27.773 1.00 41.84 81 PHE A C 1
ATOM 659 O O . PHE A 1 81 ? 19.325 31.821 -26.591 1.00 41.84 81 PHE A O 1
ATOM 666 N N . SER A 1 82 ? 18.265 31.254 -28.483 1.00 44.56 82 SER A N 1
ATOM 667 C CA . SER A 1 82 ? 16.930 31.374 -27.904 1.00 44.56 82 SER A CA 1
ATOM 668 C C . SER A 1 82 ? 16.808 30.426 -26.714 1.00 44.56 82 SER A C 1
ATOM 670 O O . SER A 1 82 ? 16.966 29.213 -26.854 1.00 44.56 82 SER A O 1
ATOM 672 N N . GLN A 1 83 ? 16.492 30.979 -25.548 1.00 45.66 83 GLN A N 1
ATOM 673 C CA . GLN A 1 83 ? 16.211 30.280 -24.292 1.00 45.66 83 GLN A CA 1
ATOM 674 C C . GLN A 1 83 ? 14.915 29.427 -24.341 1.00 45.66 83 GLN A C 1
ATOM 676 O O . GLN A 1 83 ? 14.248 29.256 -23.328 1.00 45.66 83 GLN A O 1
ATOM 681 N N . LEU A 1 84 ? 14.527 28.914 -25.515 1.00 53.84 84 LEU A N 1
ATOM 682 C CA . LEU A 1 84 ? 13.178 28.428 -25.841 1.00 53.84 84 LEU A CA 1
ATOM 683 C C . LEU A 1 84 ? 13.171 27.087 -26.601 1.00 53.84 84 LEU A C 1
ATOM 685 O O . LEU A 1 84 ? 12.239 26.801 -27.344 1.00 53.84 84 LEU A O 1
ATOM 689 N N . ASP A 1 85 ? 14.183 26.236 -26.418 1.00 71.56 85 ASP A N 1
ATOM 690 C CA . ASP A 1 85 ? 14.075 24.832 -26.833 1.00 71.56 85 ASP A CA 1
ATOM 691 C C . ASP A 1 85 ? 13.372 24.033 -25.726 1.00 71.56 85 ASP A C 1
ATOM 693 O O . ASP A 1 85 ? 13.853 23.988 -24.587 1.00 71.56 85 ASP A O 1
ATOM 697 N N . PHE A 1 86 ? 12.236 23.412 -26.058 1.00 80.00 86 PHE A N 1
ATOM 698 C CA . PHE A 1 86 ? 11.433 22.610 -25.132 1.00 80.00 86 PHE A CA 1
ATOM 699 C C . PHE A 1 86 ? 12.279 21.571 -24.388 1.00 80.00 86 PHE A C 1
ATOM 701 O O . PHE A 1 86 ? 12.125 21.419 -23.176 1.00 80.00 86 PHE A O 1
ATOM 708 N N . GLY A 1 87 ? 13.216 20.911 -25.081 1.00 79.62 87 GLY A N 1
ATOM 709 C CA . GLY A 1 87 ? 14.069 19.888 -24.476 1.00 79.62 87 GLY A CA 1
ATOM 710 C C . GLY A 1 87 ? 14.928 20.443 -23.340 1.00 79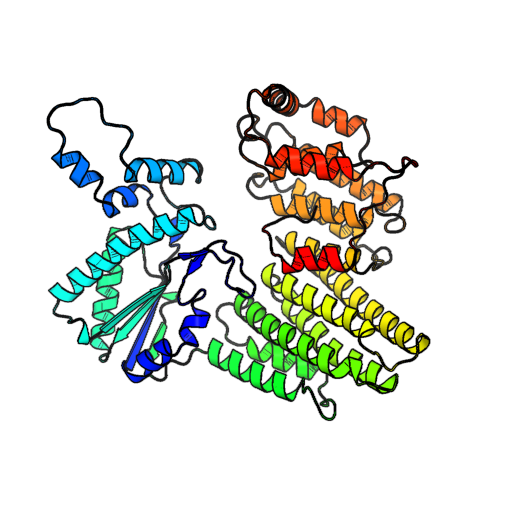.62 87 GLY A C 1
ATOM 711 O O . GLY A 1 87 ? 14.957 19.887 -22.242 1.00 79.62 87 GLY A O 1
ATOM 712 N N . ARG A 1 88 ? 15.566 21.596 -23.570 1.00 77.88 88 ARG A N 1
ATOM 713 C CA . ARG A 1 88 ? 16.432 22.265 -22.584 1.00 77.88 88 ARG A CA 1
ATOM 714 C C . ARG A 1 88 ? 15.630 22.906 -21.455 1.00 77.88 88 ARG A C 1
ATOM 716 O O . ARG A 1 88 ? 16.071 22.891 -20.306 1.00 77.88 88 ARG A O 1
ATOM 723 N N . ALA A 1 89 ? 14.457 23.457 -21.766 1.00 82.81 89 ALA A N 1
ATOM 724 C CA . ALA A 1 89 ? 13.558 24.015 -20.764 1.00 82.81 89 ALA A CA 1
ATOM 725 C C . ALA A 1 89 ? 13.054 22.923 -19.808 1.00 82.81 89 ALA A C 1
ATOM 727 O O . ALA A 1 89 ? 13.106 23.101 -18.589 1.00 82.81 89 ALA A O 1
ATOM 728 N N . PHE A 1 90 ? 12.628 21.774 -20.342 1.00 85.81 90 PHE A N 1
ATOM 729 C CA . PHE A 1 90 ? 12.126 20.677 -19.521 1.00 85.81 90 PHE A CA 1
ATOM 730 C C . PHE A 1 90 ? 13.247 20.022 -18.700 1.00 85.81 90 PHE A C 1
ATOM 732 O O . PHE A 1 90 ? 13.080 19.827 -17.498 1.00 85.81 90 PHE A O 1
ATOM 739 N N . ASP A 1 91 ? 14.425 19.798 -19.290 1.00 85.69 91 ASP A N 1
ATOM 740 C CA . ASP A 1 91 ? 15.633 19.376 -18.567 1.00 85.69 91 ASP A CA 1
ATOM 741 C C . ASP A 1 91 ? 15.941 20.314 -17.382 1.00 85.69 91 ASP A C 1
ATOM 743 O O . ASP A 1 91 ? 16.081 19.865 -16.242 1.00 85.69 91 ASP A O 1
ATOM 747 N N . LYS A 1 92 ? 15.916 21.640 -17.590 1.00 83.88 92 LYS A N 1
ATOM 748 C CA . LYS A 1 92 ? 16.160 22.603 -16.505 1.00 83.88 92 LYS A CA 1
ATOM 749 C C . LYS A 1 92 ? 15.122 22.522 -15.381 1.00 83.88 92 LYS A C 1
ATOM 751 O O . LYS A 1 92 ? 15.486 22.667 -14.208 1.00 83.88 92 LYS A O 1
ATOM 756 N N . VAL A 1 93 ? 13.848 22.297 -15.710 1.00 85.19 93 VAL A N 1
ATOM 757 C CA . VAL A 1 93 ? 12.784 22.067 -14.715 1.00 85.19 93 VAL A CA 1
ATOM 758 C C . VAL A 1 93 ? 13.073 20.802 -13.908 1.00 85.19 93 VAL A C 1
ATOM 760 O O . VAL A 1 93 ? 13.014 20.850 -12.680 1.00 85.19 93 VAL A O 1
ATOM 763 N N . MET A 1 94 ? 13.454 19.708 -14.571 1.00 83.38 94 MET A N 1
ATOM 764 C CA . MET A 1 94 ? 13.772 18.436 -13.919 1.00 83.38 94 MET A CA 1
ATOM 765 C C . MET A 1 94 ? 14.978 18.547 -12.981 1.00 83.38 94 MET A C 1
ATOM 767 O O . MET A 1 94 ? 14.885 18.125 -11.827 1.00 83.38 94 MET A O 1
ATOM 771 N N . GLN A 1 95 ? 16.058 19.201 -13.418 1.00 82.06 95 GLN A N 1
ATOM 772 C CA . GLN A 1 95 ? 17.211 19.499 -12.561 1.00 82.06 95 GLN A CA 1
ATOM 773 C C . GLN A 1 95 ? 16.790 20.346 -11.358 1.00 82.06 95 GLN A C 1
ATOM 775 O O . GLN A 1 95 ? 17.112 20.030 -10.218 1.00 82.06 95 GLN A O 1
ATOM 780 N N . THR A 1 96 ? 16.023 21.419 -11.579 1.00 77.12 96 THR A N 1
ATOM 781 C CA . THR A 1 96 ? 15.599 22.331 -10.501 1.00 77.12 96 THR A CA 1
ATOM 782 C C . THR A 1 96 ? 14.701 21.632 -9.477 1.00 77.12 96 THR A C 1
ATOM 784 O O . THR A 1 96 ? 14.807 21.914 -8.280 1.00 77.12 96 THR A O 1
ATOM 787 N N . ALA A 1 97 ? 13.846 20.710 -9.929 1.00 75.88 97 ALA A N 1
ATOM 788 C CA . ALA A 1 97 ? 13.034 19.861 -9.063 1.00 75.88 97 ALA A CA 1
ATOM 789 C C . ALA A 1 97 ? 13.899 18.907 -8.223 1.00 75.88 97 ALA A C 1
ATOM 791 O O . ALA A 1 97 ? 13.587 18.668 -7.059 1.00 75.88 97 ALA A O 1
ATOM 792 N N . ASN A 1 98 ? 15.022 18.442 -8.775 1.00 81.94 98 ASN A N 1
ATOM 793 C CA . ASN A 1 98 ? 15.980 17.564 -8.109 1.00 81.94 98 ASN A CA 1
ATOM 794 C C . ASN A 1 98 ? 17.215 18.313 -7.559 1.00 81.94 98 ASN A C 1
ATOM 796 O O . ASN A 1 98 ? 18.336 17.831 -7.643 1.00 81.94 98 ASN A O 1
ATOM 800 N N . TRP A 1 99 ? 17.034 19.516 -7.001 1.00 77.00 99 TRP A N 1
ATOM 801 C CA . TRP A 1 99 ? 18.096 20.318 -6.351 1.00 77.00 99 TRP A CA 1
ATOM 802 C C . TRP A 1 99 ? 19.307 20.708 -7.215 1.00 77.00 99 TRP A C 1
ATOM 804 O O . TRP A 1 99 ? 20.361 21.040 -6.680 1.00 77.00 99 TRP A O 1
ATOM 814 N N . GLY A 1 100 ? 19.139 20.761 -8.530 1.00 73.19 100 GLY A N 1
ATOM 815 C CA . GLY A 1 100 ? 20.198 21.087 -9.482 1.00 73.19 100 GLY A CA 1
ATOM 816 C C . GLY A 1 100 ? 21.035 19.883 -9.913 1.00 73.19 100 GLY A C 1
ATOM 817 O O . GLY A 1 100 ? 21.996 20.079 -10.650 1.00 73.19 100 GLY A O 1
ATOM 818 N N . GLU A 1 101 ? 20.677 18.668 -9.487 1.00 75.19 101 GLU A N 1
ATOM 819 C CA . GLU A 1 101 ? 21.329 17.438 -9.934 1.00 75.19 101 GLU A CA 1
ATOM 820 C C . GLU A 1 101 ? 21.044 17.172 -11.416 1.00 75.19 101 GLU A C 1
ATOM 822 O O . GLU A 1 101 ? 19.918 17.337 -11.891 1.00 75.19 101 GLU A O 1
ATOM 827 N N . THR A 1 102 ? 22.072 16.732 -12.140 1.00 83.25 102 THR A N 1
ATOM 828 C CA . THR A 1 102 ? 21.996 16.349 -13.562 1.00 83.25 102 THR A CA 1
ATOM 829 C C . THR A 1 102 ? 21.850 14.839 -13.757 1.00 83.25 102 THR A C 1
ATOM 831 O O . THR A 1 102 ? 21.547 14.379 -14.860 1.00 83.25 102 THR A O 1
ATOM 834 N N . HIS A 1 103 ? 22.030 14.064 -12.683 1.00 86.88 103 HIS A N 1
ATOM 835 C CA . HIS A 1 103 ? 21.800 12.627 -12.640 1.00 86.88 103 HIS A CA 1
ATOM 836 C C . HIS A 1 103 ? 20.667 12.287 -11.675 1.00 86.88 103 HIS A C 1
ATOM 838 O O . HIS A 1 103 ? 20.649 12.685 -10.509 1.00 86.88 103 HIS A O 1
ATOM 844 N N . GLY A 1 104 ? 19.731 11.500 -12.183 1.00 87.44 104 GLY A N 1
ATOM 845 C CA . GLY A 1 104 ? 18.520 11.103 -11.502 1.00 87.44 104 GLY A CA 1
ATOM 846 C C . GLY A 1 104 ? 17.420 12.158 -11.574 1.00 87.44 104 GLY A C 1
ATOM 847 O O . GLY A 1 104 ? 17.659 13.363 -11.661 1.00 87.44 104 GLY A O 1
ATOM 848 N N . ILE A 1 105 ? 16.181 11.684 -11.503 1.00 89.56 105 ILE A N 1
ATOM 849 C CA . ILE A 1 105 ? 14.986 12.523 -11.411 1.00 89.56 105 ILE A CA 1
ATOM 850 C C . ILE A 1 105 ? 14.139 12.125 -10.201 1.00 89.56 105 ILE A C 1
ATOM 852 O O . ILE A 1 105 ? 14.224 11.001 -9.700 1.00 89.56 105 ILE A O 1
ATOM 856 N N . CYS A 1 106 ? 13.304 13.048 -9.721 1.00 82.56 106 CYS A N 1
ATOM 857 C CA . CYS A 1 106 ? 12.413 12.783 -8.594 1.00 82.56 106 CYS A CA 1
ATOM 858 C C . CYS A 1 106 ? 11.449 11.626 -8.906 1.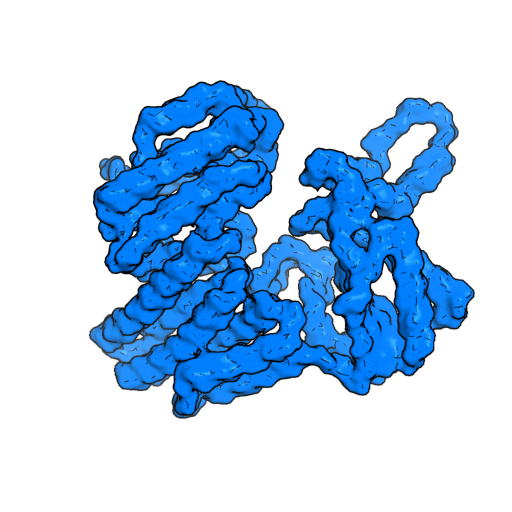00 82.56 106 CYS A C 1
ATOM 860 O O . CYS A 1 106 ? 10.808 11.596 -9.953 1.00 82.56 106 CYS A O 1
ATOM 862 N N . VAL A 1 107 ? 11.307 10.685 -7.971 1.00 79.88 107 VAL A N 1
ATOM 863 C CA . VAL A 1 107 ? 10.332 9.591 -8.078 1.00 79.88 107 VAL A CA 1
ATOM 864 C C . VAL A 1 107 ? 9.001 10.052 -7.498 1.00 79.88 107 VAL A C 1
ATOM 866 O O . VAL A 1 107 ? 8.959 10.569 -6.385 1.00 79.88 107 VAL A O 1
ATOM 869 N N . GLY A 1 108 ? 7.910 9.836 -8.233 1.00 74.06 108 GLY A N 1
ATOM 870 C CA . GLY A 1 108 ? 6.555 10.170 -7.785 1.00 74.06 108 GLY A CA 1
ATOM 871 C C . GLY A 1 108 ? 5.833 11.168 -8.691 1.00 74.06 108 GLY A C 1
ATOM 872 O O . GLY A 1 108 ? 4.727 10.839 -9.118 1.00 74.06 108 GLY A O 1
ATOM 873 N N . PRO A 1 109 ? 6.420 12.337 -9.028 1.00 79.50 109 PRO A N 1
ATOM 874 C CA . PRO A 1 109 ? 5.766 13.302 -9.907 1.00 79.50 109 PRO A CA 1
ATOM 875 C C . PRO A 1 109 ? 5.489 12.721 -11.299 1.00 79.50 109 PRO A C 1
ATOM 877 O O . PRO A 1 109 ? 6.354 12.085 -11.903 1.00 79.50 109 PRO A O 1
ATOM 880 N N . GLU A 1 110 ? 4.302 12.987 -11.849 1.00 78.50 110 GLU A N 1
ATOM 881 C CA . GLU A 1 110 ? 3.934 12.467 -13.173 1.00 78.50 110 GLU A CA 1
ATOM 882 C C . GLU A 1 110 ? 4.807 13.058 -14.287 1.00 78.50 110 GLU A C 1
ATOM 884 O O . GLU A 1 110 ? 5.204 12.351 -15.210 1.00 78.50 110 GLU A O 1
ATOM 889 N N . ALA A 1 111 ? 5.193 14.331 -14.163 1.00 83.12 111 ALA A N 1
ATOM 890 C CA . ALA A 1 111 ? 6.118 14.964 -15.099 1.00 83.12 111 ALA A CA 1
ATOM 891 C C . ALA A 1 111 ? 7.436 14.176 -15.221 1.00 83.12 111 ALA A C 1
ATOM 893 O O . ALA A 1 111 ? 7.958 14.019 -16.321 1.00 83.12 111 ALA A O 1
ATOM 894 N N . SER A 1 112 ? 7.930 13.602 -14.117 1.00 87.44 112 SER A N 1
ATOM 895 C CA . SER A 1 112 ? 9.126 12.756 -14.109 1.00 87.44 112 SER A CA 1
ATOM 896 C C . SER A 1 112 ? 8.915 11.440 -14.861 1.00 87.44 112 SER A C 1
ATOM 898 O O . SER A 1 112 ? 9.824 10.973 -15.542 1.00 87.44 112 SER A O 1
ATOM 900 N N . ARG A 1 113 ? 7.711 10.854 -14.799 1.00 85.88 113 ARG A N 1
ATOM 901 C CA . ARG A 1 113 ? 7.369 9.657 -15.584 1.00 85.88 113 ARG A CA 1
ATOM 902 C C . ARG A 1 113 ? 7.293 9.951 -17.075 1.00 85.88 113 ARG A C 1
ATOM 904 O O . ARG A 1 113 ? 7.857 9.192 -17.850 1.00 85.88 113 ARG A O 1
ATOM 911 N N . ILE A 1 114 ? 6.649 11.052 -17.467 1.00 87.12 114 ILE A N 1
ATOM 912 C CA . ILE A 1 114 ? 6.581 11.486 -18.873 1.00 87.12 114 ILE A CA 1
ATOM 913 C C . ILE A 1 114 ? 7.992 11.736 -19.414 1.00 87.12 114 ILE A C 1
ATOM 915 O O . ILE A 1 114 ? 8.325 11.289 -20.509 1.00 87.12 114 ILE A O 1
ATOM 919 N N . PHE A 1 115 ? 8.834 12.405 -18.624 1.00 90.12 115 PHE A N 1
ATOM 920 C CA . PHE A 1 115 ? 10.224 12.675 -18.977 1.00 90.12 115 PHE A CA 1
ATOM 921 C C . PHE A 1 115 ? 11.018 11.386 -19.230 1.00 90.12 115 PHE A C 1
ATOM 923 O O . PHE A 1 115 ? 11.676 11.259 -20.260 1.00 90.12 115 PHE A O 1
ATOM 930 N N . ALA A 1 116 ? 10.915 10.412 -18.319 1.00 91.88 116 ALA A N 1
ATOM 931 C CA . ALA A 1 116 ? 11.540 9.103 -18.487 1.00 91.88 116 ALA A CA 1
ATOM 932 C C . ALA A 1 116 ? 10.992 8.363 -19.717 1.00 91.88 116 ALA A C 1
ATOM 934 O O . ALA A 1 116 ? 11.763 7.857 -20.524 1.00 91.88 116 ALA A O 1
ATOM 935 N N . GLU A 1 117 ? 9.671 8.334 -19.895 1.00 91.56 117 GLU A N 1
ATOM 936 C CA . GLU A 1 117 ? 9.013 7.603 -20.981 1.00 91.56 117 GLU A CA 1
ATOM 937 C C . GLU A 1 117 ? 9.459 8.082 -22.370 1.00 91.56 117 GLU A C 1
ATOM 939 O O . GLU A 1 117 ? 9.696 7.257 -23.245 1.00 91.56 117 GLU A O 1
ATOM 944 N N . ILE A 1 118 ? 9.657 9.390 -22.565 1.00 91.31 118 ILE A N 1
ATOM 945 C CA . ILE A 1 118 ? 10.178 9.943 -23.829 1.00 91.31 118 ILE A CA 1
ATOM 946 C C . ILE A 1 118 ? 11.599 9.432 -24.119 1.00 91.31 118 ILE A C 1
ATOM 948 O O . ILE A 1 118 ? 11.906 9.058 -25.252 1.00 91.31 118 ILE A O 1
ATOM 952 N N . ILE A 1 119 ? 12.463 9.379 -23.100 1.00 92.75 119 ILE A N 1
ATOM 953 C CA . ILE A 1 119 ? 13.827 8.845 -23.235 1.00 92.75 119 ILE A CA 1
ATOM 954 C C . ILE A 1 119 ? 13.774 7.353 -23.587 1.00 92.75 119 ILE A C 1
ATOM 956 O O . ILE A 1 119 ? 14.434 6.915 -24.527 1.00 92.75 119 ILE A O 1
ATOM 960 N N . PHE A 1 120 ? 12.951 6.573 -22.885 1.00 94.00 120 PHE A N 1
ATOM 961 C CA . PHE A 1 120 ? 12.837 5.140 -23.146 1.00 94.00 120 PHE A CA 1
ATOM 962 C C . PHE A 1 120 ? 12.223 4.824 -24.513 1.00 94.00 120 PHE A C 1
ATOM 964 O O . PHE A 1 120 ? 12.680 3.891 -25.160 1.00 94.00 120 PHE A O 1
ATOM 971 N N . GLN A 1 121 ? 11.287 5.630 -25.024 1.00 93.19 121 GLN A N 1
ATOM 972 C CA . GLN A 1 121 ? 10.786 5.477 -26.396 1.00 93.19 121 GLN A CA 1
ATOM 973 C C . GLN A 1 121 ? 11.889 5.653 -27.444 1.00 93.19 121 GLN A C 1
ATOM 975 O O . GLN A 1 121 ? 11.884 4.971 -28.470 1.00 93.19 121 GLN A O 1
ATOM 980 N N . LYS A 1 122 ? 12.872 6.528 -27.191 1.00 92.88 122 LYS A N 1
ATOM 981 C CA . LYS A 1 122 ? 14.041 6.648 -28.068 1.00 92.88 122 LYS A CA 1
ATOM 982 C C . LYS A 1 122 ? 14.879 5.367 -28.064 1.00 92.88 122 LYS A C 1
ATOM 984 O O . LYS A 1 122 ? 15.316 4.945 -29.136 1.00 92.88 122 LYS A O 1
ATOM 989 N N . PHE A 1 123 ? 15.075 4.748 -26.899 1.00 94.88 123 PHE A N 1
ATOM 990 C CA . PHE A 1 123 ? 15.749 3.450 -26.797 1.00 94.88 123 PHE A CA 1
ATOM 991 C C . PHE A 1 123 ? 14.948 2.338 -27.473 1.00 94.88 123 PHE A C 1
ATOM 993 O O . PHE A 1 123 ? 15.531 1.569 -28.230 1.00 94.88 123 PHE A O 1
ATOM 1000 N N . ASP A 1 124 ? 13.626 2.299 -27.292 1.00 95.31 124 ASP A N 1
ATOM 1001 C CA . ASP A 1 124 ? 12.744 1.318 -27.933 1.00 95.31 124 ASP A CA 1
ATOM 1002 C C . ASP A 1 124 ? 12.900 1.353 -29.467 1.00 95.31 124 ASP A C 1
ATOM 1004 O O . ASP A 1 124 ? 13.046 0.312 -30.109 1.00 95.31 124 ASP A O 1
ATOM 1008 N N . LEU A 1 125 ? 12.941 2.552 -30.064 1.00 94.38 125 LEU A N 1
ATOM 1009 C CA . LEU A 1 125 ? 13.160 2.720 -31.506 1.00 94.38 125 LEU A CA 1
ATOM 1010 C C . LEU A 1 125 ? 14.539 2.218 -31.959 1.00 94.38 125 LEU A C 1
ATOM 1012 O O . LEU A 1 125 ? 14.650 1.594 -33.016 1.00 94.38 125 LEU A O 1
ATOM 1016 N N . GLU A 1 126 ? 15.587 2.480 -31.177 1.00 95.31 126 GLU A N 1
ATOM 1017 C CA . GLU A 1 126 ? 16.939 2.019 -31.505 1.00 95.31 126 GLU A CA 1
ATOM 1018 C C . GLU A 1 126 ? 17.081 0.498 -31.348 1.00 95.31 126 GLU A C 1
ATOM 1020 O O . GLU A 1 126 ? 17.700 -0.145 -32.196 1.00 95.31 126 GLU A O 1
ATOM 1025 N N . ILE A 1 127 ? 16.434 -0.097 -30.342 1.00 96.31 127 ILE A N 1
ATOM 1026 C CA . ILE A 1 127 ? 16.341 -1.553 -30.176 1.00 96.31 127 ILE A CA 1
ATOM 1027 C C . ILE A 1 127 ? 15.709 -2.172 -31.425 1.00 96.31 127 ILE A C 1
ATOM 1029 O O . ILE A 1 127 ? 16.314 -3.047 -32.041 1.00 96.31 127 ILE A O 1
ATOM 1033 N N . VAL A 1 128 ? 14.544 -1.683 -31.864 1.00 94.81 128 VAL A N 1
ATOM 1034 C CA . VAL A 1 128 ? 13.866 -2.193 -33.072 1.00 94.81 128 VAL A CA 1
ATOM 1035 C C . VAL A 1 128 ? 14.771 -2.092 -34.308 1.00 94.81 128 VAL A C 1
ATOM 1037 O O . VAL A 1 128 ? 14.878 -3.048 -35.080 1.00 94.81 128 VAL A O 1
ATOM 1040 N N . ASN A 1 129 ? 15.474 -0.968 -34.476 1.00 95.12 129 ASN A N 1
ATOM 1041 C CA . ASN A 1 129 ? 16.414 -0.755 -35.578 1.00 95.12 129 ASN A CA 1
ATOM 1042 C C . ASN A 1 129 ? 17.579 -1.763 -35.559 1.00 95.12 129 ASN A C 1
ATOM 1044 O O . ASN A 1 129 ? 17.922 -2.339 -36.594 1.00 95.12 129 ASN A O 1
ATOM 1048 N N . ARG A 1 130 ? 18.183 -2.011 -34.391 1.00 96.69 130 ARG A N 1
ATOM 1049 C CA . ARG A 1 130 ? 19.284 -2.978 -34.244 1.00 96.69 130 ARG A CA 1
ATOM 1050 C C . ARG A 1 130 ? 18.830 -4.416 -34.446 1.00 96.69 130 ARG A C 1
ATOM 1052 O O . ARG A 1 130 ? 19.511 -5.153 -35.154 1.00 96.69 130 ARG A O 1
ATOM 1059 N N . LEU A 1 131 ? 17.668 -4.791 -33.913 1.00 96.12 131 LEU A N 1
ATOM 1060 C CA . LEU A 1 131 ? 17.084 -6.120 -34.122 1.00 96.12 131 LEU A CA 1
ATOM 1061 C C . LEU A 1 131 ? 16.846 -6.401 -35.611 1.00 96.12 131 LEU A C 1
ATOM 1063 O O . LEU A 1 131 ? 17.206 -7.470 -36.105 1.00 96.12 131 LEU A O 1
ATOM 1067 N N . HIS A 1 132 ? 16.337 -5.412 -36.350 1.00 93.62 132 HIS A N 1
ATOM 1068 C CA . HIS A 1 132 ? 16.174 -5.522 -37.797 1.00 93.62 132 HIS A CA 1
ATOM 1069 C C . HIS A 1 132 ? 17.519 -5.713 -38.525 1.00 93.62 132 HIS A C 1
ATOM 1071 O O . HIS A 1 132 ? 17.627 -6.563 -39.408 1.00 93.62 132 HIS A O 1
ATOM 1077 N N . LYS A 1 133 ? 18.570 -4.977 -38.130 1.00 94.56 133 LYS A N 1
ATOM 1078 C CA . LYS A 1 133 ? 19.920 -5.096 -38.719 1.00 94.56 133 LYS A CA 1
ATOM 1079 C C . LYS A 1 133 ? 20.556 -6.473 -38.508 1.00 94.56 133 LYS A C 1
ATOM 1081 O O . LYS A 1 133 ? 21.291 -6.921 -39.382 1.00 94.56 133 LYS A O 1
ATOM 1086 N N . ILE A 1 134 ? 20.263 -7.150 -37.396 1.00 93.94 134 ILE A N 1
ATOM 1087 C CA . ILE A 1 134 ? 20.754 -8.515 -37.124 1.00 93.94 134 ILE A CA 1
ATOM 1088 C C . ILE A 1 134 ? 19.835 -9.616 -37.683 1.00 93.94 134 ILE A C 1
ATOM 1090 O O . ILE A 1 134 ? 20.032 -10.793 -37.393 1.00 93.94 134 ILE A O 1
ATOM 1094 N N . GLY A 1 135 ? 18.839 -9.252 -38.499 1.00 92.25 135 GLY A N 1
ATOM 1095 C CA . GLY A 1 135 ? 17.981 -10.194 -39.220 1.00 92.25 135 GLY A CA 1
ATOM 1096 C C . GLY A 1 135 ? 16.789 -10.736 -38.427 1.00 92.25 135 GLY A C 1
ATOM 1097 O O . GLY A 1 135 ? 16.073 -11.599 -38.939 1.00 92.25 135 GLY A O 1
ATOM 1098 N N . LEU A 1 136 ? 16.531 -10.231 -37.215 1.00 90.69 136 LEU A N 1
ATOM 1099 C CA . LEU A 1 136 ? 15.344 -10.597 -36.443 1.00 90.69 136 LEU A CA 1
ATOM 1100 C C . LEU A 1 136 ? 14.127 -9.823 -36.952 1.00 90.69 136 LEU A C 1
ATOM 1102 O O . LEU A 1 136 ? 14.031 -8.601 -36.821 1.00 90.69 136 LEU A O 1
ATOM 1106 N N . ARG A 1 137 ? 13.181 -10.556 -37.541 1.00 86.94 137 ARG A N 1
ATOM 1107 C CA . ARG A 1 137 ? 11.938 -9.989 -38.074 1.00 86.94 137 ARG A CA 1
ATOM 1108 C C . ARG A 1 137 ? 10.908 -9.781 -36.956 1.00 86.94 137 ARG A C 1
ATOM 1110 O O . ARG A 1 137 ? 10.892 -10.576 -36.018 1.00 86.94 137 ARG A O 1
ATOM 1117 N N . PRO A 1 138 ? 10.004 -8.793 -37.079 1.00 80.88 138 PRO A N 1
ATOM 1118 C CA . PRO A 1 138 ? 8.935 -8.560 -36.102 1.00 80.88 138 PRO A CA 1
ATOM 1119 C C . PRO A 1 138 ? 8.012 -9.764 -35.847 1.00 80.88 138 PRO A C 1
ATOM 1121 O O . PRO A 1 138 ? 7.395 -9.836 -34.797 1.00 80.88 138 PRO A O 1
ATOM 1124 N N . ASP A 1 139 ? 7.932 -10.730 -36.767 1.00 86.81 139 ASP A N 1
ATOM 1125 C CA . ASP A 1 139 ? 7.114 -11.945 -36.599 1.00 86.81 139 ASP A CA 1
ATOM 1126 C C . ASP A 1 139 ? 7.788 -13.037 -35.740 1.00 86.81 139 ASP A C 1
ATOM 1128 O O . ASP A 1 139 ? 7.173 -14.073 -35.448 1.00 86.81 139 ASP A O 1
ATOM 1132 N N . ASN A 1 140 ? 9.058 -12.837 -35.365 1.00 89.06 140 ASN A N 1
ATOM 1133 C CA . ASN A 1 140 ? 9.858 -13.796 -34.595 1.00 89.06 140 ASN A CA 1
ATOM 1134 C C . ASN A 1 140 ? 9.879 -13.483 -33.095 1.00 89.06 140 ASN A C 1
ATOM 1136 O O . ASN A 1 140 ? 10.241 -14.353 -32.299 1.00 89.06 140 ASN A O 1
ATOM 1140 N N . TYR A 1 141 ? 9.498 -12.265 -32.711 1.00 95.56 141 TYR A N 1
ATOM 1141 C CA . TYR A 1 141 ? 9.488 -11.831 -31.324 1.00 95.56 141 TYR A CA 1
ATOM 1142 C C . TYR A 1 141 ? 8.389 -10.804 -31.053 1.00 95.56 141 TYR A C 1
ATOM 1144 O O . TYR A 1 141 ? 7.940 -10.097 -31.947 1.00 95.56 141 TYR A O 1
ATOM 1152 N N . GLU A 1 142 ? 8.019 -10.647 -29.788 1.00 96.38 142 GLU A N 1
ATOM 1153 C CA . GLU A 1 142 ? 7.260 -9.487 -29.322 1.00 96.38 142 GLU A CA 1
ATOM 1154 C C . GLU A 1 142 ? 7.948 -8.922 -28.079 1.00 96.38 142 GLU A C 1
ATOM 1156 O O . GLU A 1 142 ? 8.265 -9.661 -27.149 1.00 96.38 142 GLU A O 1
ATOM 1161 N N . ILE A 1 143 ? 8.206 -7.613 -28.063 1.00 96.38 143 ILE A N 1
ATOM 1162 C CA . ILE A 1 143 ? 8.760 -6.919 -26.896 1.00 96.38 143 ILE A CA 1
ATOM 1163 C C . ILE A 1 143 ? 7.695 -5.971 -26.368 1.00 96.38 143 ILE A C 1
ATOM 1165 O O . ILE A 1 143 ? 7.174 -5.132 -27.103 1.00 96.38 143 ILE A O 1
ATOM 1169 N N . LEU A 1 144 ? 7.389 -6.088 -25.080 1.00 95.19 144 LEU A N 1
ATOM 1170 C CA . LEU A 1 144 ? 6.530 -5.152 -24.365 1.00 95.19 144 LEU A CA 1
ATOM 1171 C C . LEU A 1 144 ? 7.329 -4.503 -23.245 1.00 95.19 144 LEU A C 1
ATOM 1173 O O . LEU A 1 144 ? 8.051 -5.190 -22.528 1.00 95.19 144 LEU A O 1
ATOM 1177 N N . ARG A 1 145 ? 7.160 -3.195 -23.059 1.00 93.62 145 ARG A N 1
ATOM 1178 C CA . ARG A 1 145 ? 7.760 -2.455 -21.949 1.00 93.62 145 ARG A CA 1
ATOM 1179 C C . ARG A 1 145 ? 6.672 -1.877 -21.053 1.00 93.62 145 ARG A C 1
ATOM 1181 O O . ARG A 1 145 ? 5.704 -1.289 -21.533 1.00 93.62 145 ARG A O 1
ATOM 1188 N N . TYR A 1 146 ? 6.827 -2.053 -19.747 1.00 90.19 146 TYR A N 1
ATOM 1189 C CA . TYR A 1 146 ? 6.017 -1.410 -18.721 1.00 90.19 146 TYR A CA 1
ATOM 1190 C C . TYR A 1 146 ? 6.946 -0.612 -17.806 1.00 90.19 146 TYR A C 1
ATOM 1192 O O . TYR A 1 146 ? 7.550 -1.172 -16.898 1.00 90.19 146 TYR A O 1
ATOM 1200 N N . VAL A 1 147 ? 7.053 0.699 -18.042 1.00 88.81 147 VAL A N 1
ATOM 1201 C CA . VAL A 1 147 ? 8.038 1.564 -17.367 1.00 88.81 147 VAL A CA 1
ATOM 1202 C C . VAL A 1 147 ? 9.462 1.038 -17.612 1.00 88.81 147 VAL A C 1
ATOM 1204 O O . VAL A 1 147 ? 9.959 1.183 -18.727 1.00 88.81 147 VAL A O 1
ATOM 1207 N N . ASP A 1 148 ? 10.087 0.419 -16.613 1.00 90.12 148 ASP A N 1
ATOM 1208 C CA . ASP A 1 148 ? 11.432 -0.158 -16.611 1.00 90.12 148 ASP A CA 1
ATOM 1209 C C . ASP A 1 148 ? 11.459 -1.687 -16.775 1.00 90.12 148 ASP A C 1
ATOM 1211 O O . ASP A 1 148 ? 12.531 -2.258 -16.974 1.00 90.12 148 ASP A O 1
ATOM 1215 N N . ASP A 1 149 ? 10.302 -2.351 -16.737 1.00 91.88 149 ASP A N 1
ATOM 1216 C CA . ASP A 1 149 ? 10.177 -3.787 -16.988 1.00 91.88 149 ASP A CA 1
ATOM 1217 C C . ASP A 1 149 ? 10.037 -4.068 -18.494 1.00 91.88 149 ASP A C 1
ATOM 1219 O O . ASP A 1 149 ? 9.065 -3.634 -19.120 1.00 91.88 149 ASP A O 1
ATOM 1223 N N . TYR A 1 150 ? 10.936 -4.871 -19.064 1.00 95.69 150 TYR A N 1
ATOM 1224 C CA . TYR A 1 150 ? 10.790 -5.439 -20.408 1.00 95.69 150 TYR A CA 1
ATOM 1225 C C . TYR A 1 150 ? 10.310 -6.892 -20.340 1.00 95.69 150 TYR A C 1
ATOM 1227 O O . TYR A 1 150 ? 10.790 -7.690 -19.533 1.00 95.69 150 TYR A O 1
ATOM 1235 N N . PHE A 1 151 ? 9.398 -7.242 -21.243 1.00 95.62 151 PHE A N 1
ATOM 1236 C CA . PHE A 1 151 ? 8.882 -8.584 -21.488 1.00 95.62 151 PHE A CA 1
ATOM 1237 C C . PHE A 1 151 ? 9.235 -8.976 -22.917 1.00 95.62 151 PHE A C 1
ATOM 1239 O O . PHE A 1 151 ? 8.718 -8.382 -23.863 1.00 95.62 151 PHE A O 1
ATOM 1246 N N . ILE A 1 152 ? 10.124 -9.951 -23.061 1.00 97.00 152 ILE A N 1
ATOM 1247 C CA . ILE A 1 152 ? 10.650 -10.412 -24.343 1.00 97.00 152 ILE A CA 1
ATOM 1248 C C . ILE A 1 152 ? 10.044 -11.781 -24.622 1.00 97.00 152 ILE A C 1
ATOM 1250 O O . ILE A 1 152 ? 10.335 -12.737 -23.906 1.00 97.00 152 ILE A O 1
ATOM 1254 N N . PHE A 1 153 ? 9.207 -11.870 -25.647 1.00 96.88 153 PHE A N 1
ATOM 1255 C CA . PHE A 1 153 ? 8.561 -13.106 -26.069 1.00 96.88 153 PHE A CA 1
ATOM 1256 C C . PHE A 1 153 ? 9.189 -13.618 -27.362 1.00 96.88 153 PHE A C 1
ATOM 1258 O O . PHE A 1 153 ? 9.346 -12.848 -28.309 1.00 96.88 153 PHE A O 1
ATOM 1265 N N . THR A 1 154 ? 9.514 -14.911 -27.418 1.00 96.44 154 THR A N 1
ATOM 1266 C CA . THR A 1 154 ? 10.082 -15.558 -28.612 1.00 96.44 154 THR A CA 1
ATOM 1267 C C . THR A 1 154 ? 9.527 -16.973 -28.812 1.00 96.44 154 THR A C 1
ATOM 1269 O O . THR A 1 154 ? 8.949 -17.592 -27.910 1.00 96.44 154 THR A O 1
ATOM 1272 N N . ARG A 1 155 ? 9.667 -17.507 -30.034 1.00 93.12 155 ARG A N 1
ATOM 1273 C CA . ARG A 1 155 ? 9.402 -18.934 -30.322 1.00 93.12 155 ARG A CA 1
ATOM 1274 C C . ARG A 1 155 ? 10.617 -19.814 -30.070 1.00 93.12 155 ARG A C 1
ATOM 1276 O O . ARG A 1 155 ? 10.447 -20.976 -29.709 1.00 93.12 155 ARG A O 1
ATOM 1283 N N . GLU A 1 156 ? 11.806 -19.257 -30.262 1.00 90.81 156 GLU A N 1
ATOM 1284 C CA . GLU A 1 156 ? 13.081 -19.935 -30.076 1.00 90.81 156 GLU A CA 1
ATOM 1285 C C . GLU A 1 156 ? 13.848 -19.323 -28.909 1.00 90.81 156 GLU A C 1
ATOM 1287 O O . GLU A 1 156 ? 13.927 -18.102 -28.766 1.00 90.81 156 GLU A O 1
ATOM 1292 N N . ASP A 1 157 ? 14.450 -20.192 -28.105 1.00 90.00 157 ASP A N 1
ATOM 1293 C CA . ASP A 1 157 ? 15.302 -19.803 -26.984 1.00 90.00 157 ASP A CA 1
ATOM 1294 C C . ASP A 1 157 ? 16.522 -19.003 -27.474 1.00 90.00 157 ASP A C 1
ATOM 1296 O O . ASP A 1 157 ? 16.869 -17.973 -26.912 1.00 90.00 157 ASP A O 1
ATOM 1300 N N . SER A 1 158 ? 17.091 -19.378 -28.628 1.00 91.31 158 SER A N 1
ATOM 1301 C CA . SER A 1 158 ? 18.272 -18.704 -29.189 1.00 91.31 158 SER A CA 1
ATOM 1302 C C . SER A 1 158 ? 18.055 -17.220 -29.521 1.00 91.31 158 SER A C 1
ATOM 1304 O O . SER A 1 158 ? 19.005 -16.435 -29.516 1.00 91.31 158 SER A O 1
ATOM 1306 N N . ASP A 1 159 ? 16.816 -16.814 -29.809 1.00 94.25 159 ASP A N 1
ATOM 1307 C CA . ASP A 1 159 ? 16.490 -15.425 -30.132 1.00 94.25 159 ASP A CA 1
ATOM 1308 C C . ASP A 1 159 ? 16.351 -14.560 -28.875 1.00 94.25 159 ASP A C 1
ATOM 1310 O O . ASP A 1 159 ? 16.591 -13.353 -28.931 1.00 94.25 159 ASP A O 1
ATOM 1314 N N . ILE A 1 160 ? 16.033 -15.163 -27.726 1.00 95.12 160 ILE A N 1
ATOM 1315 C CA . ILE A 1 160 ? 15.810 -14.433 -26.476 1.00 95.12 160 ILE A CA 1
ATOM 1316 C C . ILE A 1 160 ? 17.100 -13.791 -25.960 1.00 95.12 160 ILE A C 1
ATOM 1318 O O . ILE A 1 160 ? 17.091 -12.636 -25.523 1.00 95.12 160 ILE A O 1
ATOM 1322 N N . ASP A 1 161 ? 18.224 -14.498 -26.085 1.00 93.88 161 ASP A N 1
ATOM 1323 C CA . ASP A 1 161 ? 19.550 -14.009 -25.709 1.00 93.88 161 ASP A CA 1
ATOM 1324 C C . ASP A 1 161 ? 20.018 -12.905 -26.658 1.00 93.88 161 ASP A C 1
ATOM 1326 O O . ASP A 1 161 ? 20.470 -11.853 -26.203 1.00 93.88 161 ASP A O 1
ATOM 1330 N N . LYS A 1 162 ? 19.833 -13.088 -27.975 1.00 95.56 162 LYS A N 1
ATOM 1331 C CA . LYS A 1 162 ? 20.162 -12.060 -28.979 1.00 95.56 162 LYS A CA 1
ATOM 1332 C C . LYS A 1 162 ? 19.423 -10.756 -28.688 1.00 95.56 162 LYS A C 1
ATOM 1334 O O . LYS A 1 162 ? 20.038 -9.693 -28.672 1.00 95.56 162 LYS A O 1
ATOM 1339 N N . ILE A 1 163 ? 18.118 -10.839 -28.420 1.00 96.88 163 ILE A N 1
ATOM 1340 C CA . ILE A 1 163 ? 17.295 -9.663 -28.122 1.00 96.88 163 ILE A CA 1
ATOM 1341 C C . ILE A 1 163 ? 17.717 -9.015 -26.803 1.00 96.88 163 ILE A C 1
ATOM 1343 O O . ILE A 1 163 ? 17.865 -7.795 -26.740 1.00 96.88 163 ILE A O 1
ATOM 1347 N N . SER A 1 164 ? 17.956 -9.819 -25.763 1.00 96.00 164 SER A N 1
ATOM 1348 C CA . SER A 1 164 ? 18.398 -9.320 -24.453 1.00 96.00 164 SER A CA 1
ATOM 1349 C C . SER A 1 164 ? 19.721 -8.560 -24.550 1.00 96.00 164 SER A C 1
ATOM 1351 O O . SER A 1 164 ? 19.867 -7.508 -23.928 1.00 96.00 164 SER A O 1
ATOM 1353 N N . ASN A 1 165 ? 20.658 -9.054 -25.364 1.00 96.00 165 ASN A N 1
ATOM 1354 C CA . ASN A 1 165 ? 21.946 -8.403 -25.595 1.00 96.00 165 ASN A CA 1
ATOM 1355 C C . ASN A 1 165 ? 21.775 -7.052 -26.292 1.00 96.00 165 ASN A C 1
ATOM 1357 O O . ASN A 1 165 ? 22.310 -6.059 -25.810 1.00 96.00 165 ASN A O 1
ATOM 1361 N N . VAL A 1 166 ? 20.953 -6.978 -27.346 1.00 97.38 166 VAL A N 1
ATOM 1362 C CA . VAL A 1 166 ? 20.662 -5.701 -28.021 1.00 97.38 166 VAL A CA 1
ATOM 1363 C C . VAL A 1 166 ? 20.023 -4.694 -27.063 1.00 97.38 166 VAL A C 1
ATOM 1365 O O . VAL A 1 166 ? 20.424 -3.532 -27.042 1.00 97.38 166 VAL A O 1
ATOM 1368 N N . ILE A 1 167 ? 19.063 -5.125 -26.237 1.00 97.12 167 ILE A N 1
ATOM 1369 C CA . ILE A 1 167 ? 18.457 -4.259 -25.213 1.00 97.12 167 ILE A CA 1
ATOM 1370 C C . ILE A 1 167 ? 19.528 -3.768 -24.233 1.00 97.12 167 ILE A C 1
ATOM 1372 O O . ILE A 1 167 ? 19.587 -2.575 -23.940 1.00 97.12 167 ILE A O 1
ATOM 1376 N N . SER A 1 168 ? 20.393 -4.662 -23.749 1.00 96.62 168 SER A N 1
ATOM 1377 C CA . SER A 1 168 ? 21.463 -4.311 -22.813 1.00 96.62 168 SER A CA 1
ATOM 1378 C C . SER A 1 168 ? 22.454 -3.307 -23.404 1.00 96.62 168 SER A C 1
ATOM 1380 O O . SER A 1 168 ? 22.853 -2.381 -22.706 1.00 96.62 168 SER A O 1
ATOM 1382 N N . GLU A 1 169 ? 22.847 -3.469 -24.668 1.00 97.00 169 GLU A N 1
ATOM 1383 C CA . GLU A 1 169 ? 23.764 -2.560 -25.365 1.00 97.00 169 GLU A CA 1
ATOM 1384 C C . GLU A 1 169 ? 23.164 -1.159 -25.515 1.00 97.00 169 GLU A C 1
ATOM 1386 O O . GLU A 1 169 ? 23.800 -0.173 -25.143 1.00 97.00 169 GLU A O 1
ATOM 1391 N N . VAL A 1 170 ? 21.918 -1.062 -25.994 1.00 96.19 170 VAL A N 1
ATOM 1392 C CA . VAL A 1 170 ? 21.235 0.231 -26.171 1.00 96.19 170 VAL A CA 1
ATOM 1393 C C . VAL A 1 170 ? 21.044 0.942 -24.831 1.00 96.19 170 VAL A C 1
ATOM 1395 O O . VAL A 1 170 ? 21.263 2.147 -24.724 1.00 96.19 170 VAL A O 1
ATOM 1398 N N . LEU A 1 171 ? 20.664 0.204 -23.785 1.00 94.81 171 LEU A N 1
ATOM 1399 C CA . LEU A 1 171 ? 20.526 0.765 -22.443 1.00 94.81 171 LEU A CA 1
ATOM 1400 C C . LEU A 1 171 ? 21.872 1.231 -21.873 1.00 94.81 171 LEU A C 1
ATOM 1402 O O . LEU A 1 171 ? 21.926 2.306 -21.272 1.00 94.81 171 LEU A O 1
ATOM 1406 N N . ALA A 1 172 ? 22.953 0.477 -22.096 1.00 94.12 172 ALA A N 1
ATOM 1407 C CA . ALA A 1 172 ? 24.294 0.835 -21.637 1.00 94.12 172 ALA A CA 1
ATOM 1408 C C . ALA A 1 172 ? 24.794 2.147 -22.258 1.00 94.12 172 ALA A C 1
ATOM 1410 O O . ALA A 1 172 ? 25.375 2.971 -21.552 1.00 94.12 172 ALA A O 1
ATOM 1411 N N . GLU A 1 173 ? 24.503 2.392 -23.539 1.00 91.00 173 GLU A N 1
ATOM 1412 C CA . GLU A 1 173 ? 24.804 3.669 -24.207 1.00 91.00 173 GLU A CA 1
ATOM 1413 C C . GLU A 1 173 ? 24.082 4.860 -23.561 1.00 91.00 173 GLU A C 1
ATOM 1415 O O . GLU A 1 173 ? 24.606 5.973 -23.538 1.00 91.00 173 GLU A O 1
ATOM 1420 N N . GLY A 1 174 ? 22.898 4.623 -22.993 1.00 85.81 174 GLY A N 1
ATOM 1421 C CA . GLY A 1 174 ? 22.132 5.603 -22.224 1.00 85.81 174 GLY A CA 1
ATOM 1422 C C . GLY A 1 174 ? 22.528 5.724 -20.747 1.00 85.81 174 GLY A C 1
ATOM 1423 O O . GLY A 1 174 ? 21.888 6.483 -20.021 1.00 85.81 174 GLY A O 1
ATOM 1424 N N . GLY A 1 175 ? 23.538 4.980 -20.278 1.00 89.31 175 GLY A N 1
ATOM 1425 C CA . GLY A 1 175 ? 23.950 4.951 -18.869 1.00 89.31 175 GLY A CA 1
ATOM 1426 C C . GLY A 1 175 ? 23.090 4.055 -17.967 1.00 89.31 175 GLY A C 1
ATOM 1427 O O . GLY A 1 175 ? 23.142 4.179 -16.742 1.00 89.31 175 GLY A O 1
ATOM 1428 N N . PHE A 1 176 ? 22.296 3.154 -18.546 1.00 93.62 176 PHE A N 1
ATOM 1429 C CA . PHE A 1 176 ? 21.458 2.200 -17.821 1.00 93.62 176 PHE A CA 1
ATOM 1430 C C . PHE A 1 176 ? 22.066 0.800 -17.831 1.00 93.62 176 PHE A C 1
ATOM 1432 O O . PHE A 1 176 ? 22.821 0.425 -18.721 1.00 93.62 176 PHE A O 1
ATOM 1439 N N . THR A 1 177 ? 21.695 -0.013 -16.846 1.00 93.56 177 THR A N 1
ATOM 1440 C CA . THR A 1 177 ? 22.101 -1.421 -16.774 1.00 93.56 177 THR A CA 1
ATOM 1441 C C . THR A 1 177 ? 20.905 -2.300 -16.448 1.00 93.56 177 THR A C 1
ATOM 1443 O O . THR A 1 177 ? 19.999 -1.892 -15.720 1.00 93.56 177 THR A O 1
ATOM 1446 N N . LEU A 1 178 ? 20.889 -3.523 -16.977 1.00 93.56 178 LEU A N 1
ATOM 1447 C CA . LEU A 1 178 ? 19.879 -4.515 -16.617 1.00 93.56 178 LEU A CA 1
ATOM 1448 C C . LEU A 1 178 ? 20.191 -5.140 -15.255 1.00 93.56 178 LEU A C 1
ATOM 1450 O O . LEU A 1 178 ? 21.347 -5.322 -14.874 1.00 93.56 178 LEU A O 1
ATOM 1454 N N . ASN A 1 179 ? 19.144 -5.470 -14.508 1.00 90.81 179 ASN A N 1
ATOM 1455 C CA . ASN A 1 179 ? 19.238 -6.147 -13.226 1.00 90.81 179 ASN A CA 1
ATOM 1456 C C . ASN A 1 179 ? 19.212 -7.664 -13.424 1.00 90.81 179 ASN A C 1
ATOM 1458 O O . ASN A 1 179 ? 18.146 -8.282 -13.426 1.00 90.81 179 ASN A O 1
ATOM 1462 N N . THR A 1 180 ? 20.390 -8.271 -13.550 1.00 87.69 180 THR A N 1
ATOM 1463 C CA . THR A 1 180 ? 20.529 -9.719 -13.770 1.00 87.69 180 THR A CA 1
ATOM 1464 C C . THR A 1 180 ? 19.920 -10.559 -12.648 1.00 87.69 180 THR A C 1
ATOM 1466 O O . THR A 1 180 ? 19.376 -11.623 -12.920 1.00 87.69 180 THR A O 1
ATOM 1469 N N . ALA A 1 181 ? 19.927 -10.068 -11.403 1.00 86.00 181 ALA A N 1
ATOM 1470 C CA . ALA A 1 181 ? 19.331 -10.766 -10.261 1.00 86.00 181 ALA A CA 1
ATOM 1471 C C . ALA A 1 181 ? 17.794 -10.820 -10.316 1.00 86.00 181 ALA A C 1
ATOM 1473 O O . ALA A 1 181 ? 17.184 -11.653 -9.650 1.00 86.00 181 ALA A O 1
ATOM 1474 N N . LYS A 1 182 ? 17.161 -9.933 -11.092 1.00 84.62 182 LYS A N 1
ATOM 1475 C CA . LYS A 1 182 ? 15.710 -9.927 -11.324 1.00 84.62 182 LYS A CA 1
ATOM 1476 C C . LYS A 1 182 ? 15.313 -10.469 -12.694 1.00 84.62 182 LYS A C 1
ATOM 1478 O O . LYS A 1 182 ? 14.117 -10.507 -12.991 1.00 84.62 182 LYS A O 1
ATOM 1483 N N . THR A 1 183 ? 16.277 -10.865 -13.522 1.00 90.44 183 THR A N 1
ATOM 1484 C CA . THR A 1 183 ? 15.984 -11.518 -14.795 1.00 90.44 183 THR A CA 1
ATOM 1485 C C . THR A 1 183 ? 15.294 -12.848 -14.525 1.00 90.44 183 THR A C 1
ATOM 1487 O O . THR A 1 183 ? 15.763 -13.642 -13.710 1.00 90.44 183 THR A O 1
ATOM 1490 N N . LYS A 1 184 ? 14.161 -13.087 -15.188 1.00 90.75 184 LYS A N 1
ATOM 1491 C CA . LYS A 1 184 ? 13.398 -14.331 -15.042 1.00 90.75 184 LYS A CA 1
ATOM 1492 C C . LYS A 1 184 ? 13.000 -14.889 -16.388 1.00 90.75 184 LYS A C 1
ATOM 1494 O O . LYS A 1 184 ? 12.389 -14.176 -17.185 1.00 90.75 184 LYS A O 1
ATOM 1499 N N . ASP A 1 185 ? 13.262 -16.177 -16.549 1.00 91.75 185 ASP A N 1
ATOM 1500 C CA . ASP A 1 185 ? 12.925 -16.943 -17.738 1.00 91.75 185 ASP A CA 1
ATOM 1501 C C . ASP A 1 185 ? 11.748 -17.869 -17.466 1.00 91.75 185 ASP A C 1
ATOM 1503 O O . ASP A 1 185 ? 11.638 -18.489 -16.406 1.00 91.75 185 ASP A O 1
ATOM 1507 N N . TYR A 1 186 ? 10.853 -17.944 -18.442 1.00 90.44 186 TYR A N 1
ATOM 1508 C CA . TYR A 1 186 ? 9.654 -18.759 -18.402 1.00 90.44 186 TYR A CA 1
ATOM 1509 C C . TYR A 1 186 ? 9.501 -19.509 -19.719 1.00 90.44 186 TYR A C 1
ATOM 1511 O O . TYR A 1 186 ? 9.714 -18.966 -20.805 1.00 90.44 186 TYR A O 1
ATOM 1519 N N . VAL A 1 187 ? 9.045 -20.751 -19.606 1.00 90.88 187 VAL A N 1
ATOM 1520 C CA . VAL A 1 187 ? 8.574 -21.566 -20.726 1.00 90.88 187 VAL A CA 1
ATOM 1521 C C . VAL A 1 187 ? 7.082 -21.783 -20.525 1.00 90.88 187 VAL A C 1
ATOM 1523 O O . VAL A 1 187 ? 6.645 -21.997 -19.394 1.00 90.88 187 VAL A O 1
ATOM 1526 N N . THR A 1 188 ? 6.294 -21.706 -21.596 1.00 84.81 188 THR A N 1
ATOM 1527 C CA . THR A 1 188 ? 4.836 -21.885 -21.526 1.00 84.81 188 THR A CA 1
ATOM 1528 C C . THR A 1 188 ? 4.431 -23.173 -20.791 1.00 84.81 188 THR A C 1
ATOM 1530 O O . THR A 1 188 ? 4.995 -24.228 -21.104 1.00 84.81 188 THR A O 1
ATOM 1533 N N . PRO A 1 189 ? 3.414 -23.133 -19.903 1.00 84.38 189 PRO A N 1
ATOM 1534 C CA . PRO A 1 189 ? 2.611 -21.960 -19.537 1.00 84.38 189 PRO A CA 1
ATOM 1535 C C . PRO A 1 189 ? 3.363 -20.987 -18.609 1.00 84.38 189 PRO A C 1
ATOM 1537 O O . PRO A 1 189 ? 4.008 -21.391 -17.642 1.00 84.38 189 PRO A O 1
ATOM 1540 N N . PHE A 1 190 ? 3.232 -19.687 -18.874 1.00 81.44 190 PHE A N 1
ATOM 1541 C CA . PHE A 1 190 ? 3.842 -18.583 -18.136 1.00 81.44 190 PHE A CA 1
ATOM 1542 C C . PHE A 1 190 ? 3.141 -18.366 -16.784 1.00 81.44 190 PHE A C 1
ATOM 1544 O O . PHE A 1 190 ? 2.441 -17.379 -16.552 1.00 81.44 190 PHE A O 1
ATOM 1551 N N . THR A 1 191 ? 3.334 -19.296 -15.849 1.00 71.56 191 THR A N 1
ATOM 1552 C CA . THR A 1 191 ? 2.813 -19.170 -14.482 1.00 71.56 191 THR A CA 1
ATOM 1553 C C . THR A 1 191 ? 3.873 -18.596 -13.549 1.00 71.56 191 THR A C 1
ATOM 1555 O O . THR A 1 191 ? 4.965 -19.140 -13.417 1.00 71.56 191 THR A O 1
ATOM 1558 N N . THR A 1 192 ? 3.533 -17.519 -12.838 1.00 71.12 192 THR A N 1
ATOM 1559 C CA . THR A 1 192 ? 4.384 -16.976 -11.769 1.00 71.12 192 THR A CA 1
ATOM 1560 C C . THR A 1 192 ? 3.975 -17.532 -10.408 1.00 71.12 192 THR A C 1
ATOM 1562 O O . THR A 1 192 ? 2.786 -17.717 -10.131 1.00 71.12 192 THR A O 1
ATOM 1565 N N . GLU A 1 193 ? 4.940 -17.724 -9.505 1.00 70.50 193 GLU A N 1
ATOM 1566 C CA . GLU A 1 193 ? 4.658 -18.179 -8.136 1.00 70.50 193 GLU A CA 1
ATOM 1567 C C . GLU A 1 193 ? 3.649 -17.283 -7.406 1.00 70.50 193 GLU A C 1
ATOM 1569 O O . GLU A 1 193 ? 2.788 -17.761 -6.669 1.00 70.50 193 GLU A O 1
ATOM 1574 N N . ILE A 1 194 ? 3.727 -15.969 -7.635 1.00 70.31 194 ILE A N 1
ATOM 1575 C CA . ILE A 1 194 ? 2.806 -14.991 -7.049 1.00 70.31 194 ILE A CA 1
ATOM 1576 C C . ILE A 1 194 ? 1.374 -15.254 -7.530 1.00 70.31 194 ILE A C 1
ATOM 1578 O O . ILE A 1 194 ? 0.438 -15.180 -6.732 1.00 70.31 194 ILE A O 1
ATOM 1582 N N . SER A 1 195 ? 1.182 -15.570 -8.813 1.00 73.19 195 SER A N 1
ATOM 1583 C CA . SER A 1 195 ? -0.146 -15.855 -9.374 1.00 73.19 195 SER A CA 1
ATOM 1584 C C . SER A 1 195 ? -0.728 -17.141 -8.798 1.00 73.19 195 SER A C 1
ATOM 1586 O O . SER A 1 195 ? -1.893 -17.157 -8.393 1.00 73.19 195 SER A O 1
ATOM 1588 N N . LEU A 1 196 ? 0.100 -18.180 -8.652 1.00 77.38 196 LEU A N 1
ATOM 1589 C CA . LEU A 1 196 ? -0.290 -19.432 -8.007 1.00 77.38 196 LEU A CA 1
ATOM 1590 C C . LEU A 1 196 ? -0.716 -19.206 -6.547 1.00 77.38 196 LEU A C 1
ATOM 1592 O O . LEU A 1 196 ? -1.819 -19.592 -6.155 1.00 77.38 196 LEU A O 1
ATOM 1596 N N . LYS A 1 197 ? 0.106 -18.500 -5.758 1.00 78.19 197 LYS A N 1
ATOM 1597 C CA . LYS A 1 197 ? -0.177 -18.175 -4.347 1.00 78.19 197 LYS A CA 1
ATOM 1598 C C . LYS A 1 197 ? -1.457 -17.345 -4.207 1.00 78.19 197 LYS A C 1
ATOM 1600 O O . LYS A 1 197 ? -2.299 -17.640 -3.358 1.00 78.19 197 LYS A O 1
ATOM 1605 N N . LYS A 1 198 ? -1.668 -16.352 -5.084 1.00 77.25 198 LYS A N 1
ATOM 1606 C CA . LYS A 1 198 ? -2.913 -15.564 -5.129 1.00 77.25 198 LYS A CA 1
ATOM 1607 C C . LYS A 1 198 ? -4.131 -16.437 -5.434 1.00 77.25 198 LYS A C 1
ATOM 1609 O O . LYS A 1 198 ? -5.169 -16.252 -4.800 1.00 77.25 198 LYS A O 1
ATOM 1614 N N . ALA A 1 199 ? -4.027 -17.364 -6.385 1.00 81.94 199 ALA A N 1
ATOM 1615 C CA . ALA A 1 199 ? -5.118 -18.267 -6.739 1.00 81.94 199 ALA A CA 1
ATOM 1616 C C . ALA A 1 199 ? -5.470 -19.207 -5.575 1.00 81.94 199 ALA A C 1
ATOM 1618 O O . ALA A 1 199 ? -6.643 -19.310 -5.212 1.00 81.94 199 ALA A O 1
ATOM 1619 N N . MET A 1 200 ? -4.463 -19.813 -4.939 1.00 85.19 200 MET A N 1
ATOM 1620 C CA . MET A 1 200 ? -4.639 -20.674 -3.765 1.00 85.19 200 MET A CA 1
ATOM 1621 C C . MET A 1 200 ? -5.292 -19.925 -2.600 1.00 85.19 200 MET A C 1
ATOM 1623 O O . MET A 1 200 ? -6.287 -20.395 -2.047 1.00 85.19 200 MET A O 1
ATOM 1627 N N . LEU A 1 201 ? -4.810 -18.717 -2.280 1.00 88.38 201 LEU A N 1
ATOM 1628 C CA . LEU A 1 201 ? -5.405 -17.881 -1.237 1.00 88.38 201 LEU A CA 1
ATOM 1629 C C . LEU A 1 201 ? -6.869 -17.552 -1.553 1.00 88.38 201 LEU A C 1
ATOM 1631 O O . LEU A 1 201 ? -7.739 -17.661 -0.691 1.00 88.38 201 LEU A O 1
ATOM 1635 N N . LYS A 1 202 ? -7.180 -17.203 -2.804 1.00 88.44 202 LYS A N 1
ATOM 1636 C CA . LYS A 1 202 ? -8.552 -16.911 -3.237 1.00 88.44 202 LYS A CA 1
ATOM 1637 C C . LYS A 1 202 ? -9.479 -18.121 -3.094 1.00 88.44 202 LYS A C 1
ATOM 1639 O O . LYS A 1 202 ? -10.652 -17.939 -2.761 1.00 88.44 202 LYS A O 1
ATOM 1644 N N . VAL A 1 203 ? -8.988 -19.333 -3.362 1.00 90.44 203 VAL A N 1
ATOM 1645 C CA . VAL A 1 203 ? -9.741 -20.581 -3.151 1.00 90.44 203 VAL A CA 1
ATOM 1646 C C . VAL A 1 203 ? -9.995 -20.797 -1.662 1.00 90.44 203 VAL A C 1
ATOM 1648 O O . VAL A 1 203 ? -11.157 -20.932 -1.275 1.00 90.44 203 VAL A O 1
ATOM 1651 N N . PHE A 1 204 ? -8.950 -20.716 -0.835 1.00 92.25 204 PHE A N 1
ATOM 1652 C CA . PHE A 1 204 ? -9.065 -20.828 0.619 1.00 92.25 204 PHE A CA 1
ATOM 1653 C C . PHE A 1 204 ? -10.087 -19.830 1.177 1.00 92.25 204 PHE A C 1
ATOM 1655 O O . PHE A 1 204 ? -11.044 -20.229 1.829 1.00 92.25 204 PHE A O 1
ATOM 1662 N N . LEU A 1 205 ? -9.977 -18.544 0.835 1.00 93.50 205 LEU A N 1
ATOM 1663 C CA . LEU A 1 205 ? -10.882 -17.496 1.320 1.00 93.50 205 LEU A CA 1
ATOM 1664 C C . LEU A 1 205 ? -12.338 -17.679 0.865 1.00 93.50 205 LEU A C 1
ATOM 1666 O O . LEU A 1 205 ? -13.267 -17.226 1.537 1.00 93.50 205 LEU A O 1
ATOM 1670 N N . LYS A 1 206 ? -12.584 -18.324 -0.282 1.00 93.00 206 LYS A N 1
ATOM 1671 C CA . LYS A 1 206 ? -13.954 -18.672 -0.691 1.00 93.00 206 LYS A CA 1
ATOM 1672 C C . LYS A 1 206 ? -14.550 -19.757 0.203 1.00 93.00 206 LYS A C 1
ATOM 1674 O O . LYS A 1 206 ? -15.744 -19.670 0.493 1.00 93.00 206 LYS A O 1
ATOM 1679 N N . GLN A 1 207 ? -13.737 -20.737 0.592 1.00 92.25 207 GLN A N 1
ATOM 1680 C CA . GLN A 1 207 ? -14.127 -21.859 1.444 1.00 92.25 207 GLN A CA 1
ATOM 1681 C C . GLN A 1 207 ? -14.263 -21.433 2.909 1.00 92.25 207 GLN A C 1
ATOM 1683 O O . GLN A 1 207 ? -15.264 -21.761 3.538 1.00 92.25 207 GLN A O 1
ATOM 1688 N N . SER A 1 208 ? -13.310 -20.653 3.423 1.00 93.56 208 SER A N 1
ATOM 1689 C CA . SER A 1 208 ? -13.247 -20.231 4.823 1.00 93.56 208 SER A CA 1
ATOM 1690 C C . SER A 1 208 ? -14.159 -19.040 5.140 1.00 93.56 208 SER A C 1
ATOM 1692 O O . SER A 1 208 ? -14.777 -19.000 6.194 1.00 93.56 208 SER A O 1
ATOM 1694 N N . LEU A 1 209 ? -14.398 -18.122 4.196 1.00 95.44 209 LEU A N 1
ATOM 1695 C CA . LEU A 1 209 ? -15.367 -17.026 4.363 1.00 95.44 209 LEU A CA 1
ATOM 1696 C C . LEU A 1 209 ? -16.582 -17.195 3.426 1.00 95.44 209 LEU A C 1
ATOM 1698 O O . LEU A 1 209 ? -16.752 -16.406 2.481 1.00 95.44 209 LEU A O 1
ATOM 1702 N N . PRO A 1 210 ? -17.454 -18.208 3.620 1.00 95.19 210 PRO A N 1
ATOM 1703 C CA . PRO A 1 210 ? -18.600 -18.451 2.751 1.00 95.19 210 PRO A CA 1
ATOM 1704 C C . PRO A 1 210 ? -19.756 -17.493 3.064 1.00 95.19 210 PRO A C 1
ATOM 1706 O O . PRO A 1 210 ? -20.117 -17.251 4.215 1.00 95.19 210 PRO A O 1
ATOM 1709 N N . PHE A 1 211 ? -20.417 -16.971 2.028 1.00 94.88 211 PHE A N 1
ATOM 1710 C CA . PHE A 1 211 ? -21.521 -16.008 2.194 1.00 94.88 211 PHE A CA 1
ATOM 1711 C C . PHE A 1 211 ? -22.856 -16.634 2.638 1.00 94.88 211 PHE A C 1
ATOM 1713 O O . PHE A 1 211 ? -23.809 -15.906 2.929 1.00 94.88 211 PHE A O 1
ATOM 1720 N N . LYS A 1 212 ? -22.958 -17.966 2.631 1.00 90.88 212 LYS A N 1
ATOM 1721 C CA . LYS A 1 212 ? -24.143 -18.758 2.994 1.00 90.88 212 LYS A CA 1
ATOM 1722 C C . LYS A 1 212 ? -23.687 -20.037 3.709 1.00 90.88 212 LYS A C 1
ATOM 1724 O O . LYS A 1 212 ? -22.512 -20.379 3.644 1.00 90.88 212 LYS A O 1
ATOM 1729 N N . GLY A 1 213 ? -24.618 -20.745 4.346 1.00 90.38 213 GLY A N 1
ATOM 1730 C CA . GLY A 1 213 ? -24.337 -22.008 5.040 1.00 90.38 213 GLY A CA 1
ATOM 1731 C C . GLY A 1 213 ? -23.744 -21.822 6.439 1.00 90.38 213 GLY A C 1
ATOM 1732 O O . GLY A 1 213 ? -23.685 -20.702 6.955 1.00 90.38 213 GLY A O 1
ATOM 1733 N N . LYS A 1 214 ? -23.336 -22.927 7.070 1.00 90.50 214 LYS A N 1
ATOM 1734 C CA . LYS A 1 214 ? -22.689 -22.918 8.393 1.00 90.50 214 LYS A CA 1
ATOM 1735 C C . LYS A 1 214 ? -21.315 -22.237 8.327 1.00 90.50 214 LYS A C 1
ATOM 1737 O O . LYS A 1 214 ? -20.726 -22.138 7.250 1.00 90.50 214 LYS A O 1
ATOM 1742 N N . LEU A 1 215 ? -20.854 -21.709 9.461 1.00 91.62 215 LEU A N 1
ATOM 1743 C CA . LEU A 1 215 ? -19.480 -21.224 9.573 1.00 91.62 215 LEU A CA 1
ATOM 1744 C C . LEU A 1 215 ? -18.530 -22.426 9.510 1.00 91.62 215 LEU A C 1
ATOM 1746 O O . LEU A 1 215 ? -18.824 -23.442 10.145 1.00 91.62 215 LEU A O 1
ATOM 1750 N N . PRO A 1 216 ? -17.443 -22.348 8.729 1.00 92.62 216 PRO A N 1
ATOM 1751 C CA . PRO A 1 216 ? -16.404 -23.365 8.766 1.00 92.62 216 PRO A CA 1
ATOM 1752 C C . PRO A 1 216 ? -15.749 -23.429 10.149 1.00 92.62 216 PRO A C 1
ATOM 1754 O O . PRO A 1 216 ? -15.639 -22.412 10.831 1.00 92.62 216 PRO A O 1
ATOM 1757 N N . ASN A 1 217 ? -15.291 -24.616 10.540 1.00 88.00 217 ASN A N 1
ATOM 1758 C CA . ASN A 1 217 ? -14.575 -24.824 11.794 1.00 88.00 217 ASN A CA 1
ATOM 1759 C C . ASN A 1 217 ? -13.069 -24.657 11.562 1.00 88.00 217 ASN A C 1
ATOM 1761 O O . ASN A 1 217 ? -12.358 -25.651 11.490 1.00 88.00 217 ASN A O 1
ATOM 1765 N N . TYR A 1 218 ? -12.632 -23.413 11.350 1.00 87.94 218 TYR A N 1
ATOM 1766 C CA . TYR A 1 218 ? -11.209 -23.076 11.317 1.00 87.94 218 TYR A CA 1
ATOM 1767 C C . TYR A 1 218 ? -10.827 -22.368 12.608 1.00 87.94 218 TYR A C 1
ATOM 1769 O O . TYR A 1 218 ? -11.481 -21.387 12.974 1.00 87.94 218 TYR A O 1
ATOM 1777 N N . ASP A 1 219 ? -9.763 -22.825 13.261 1.00 83.62 219 ASP A N 1
ATOM 1778 C CA . ASP A 1 219 ? -9.193 -22.099 14.393 1.00 83.62 219 ASP A CA 1
ATOM 1779 C C . ASP A 1 219 ? -8.261 -20.957 13.929 1.00 83.62 219 ASP A C 1
ATOM 1781 O O . ASP A 1 219 ? -7.887 -20.829 12.757 1.00 83.62 219 ASP A O 1
ATOM 1785 N N . ILE A 1 220 ? -7.872 -20.086 14.863 1.00 83.88 220 ILE A N 1
ATOM 1786 C CA . ILE A 1 220 ? -7.012 -18.933 14.560 1.00 83.88 220 ILE A CA 1
ATOM 1787 C C . ILE A 1 220 ? -5.624 -19.339 14.042 1.00 83.88 220 ILE A C 1
ATOM 1789 O O . ILE A 1 220 ? -5.012 -18.607 13.260 1.00 83.88 220 ILE A O 1
ATOM 1793 N N . ARG A 1 221 ? -5.116 -20.503 14.462 1.00 85.50 221 ARG A N 1
ATOM 1794 C CA . ARG A 1 221 ? -3.812 -21.025 14.055 1.00 85.50 221 ARG A CA 1
ATOM 1795 C C . ARG A 1 221 ? -3.881 -21.523 12.617 1.00 85.50 221 ARG A C 1
ATOM 1797 O O . ARG A 1 221 ? -2.993 -21.183 11.842 1.00 85.50 221 ARG A O 1
ATOM 1804 N N . GLU A 1 222 ? -4.924 -22.254 12.246 1.00 87.25 222 GLU A N 1
ATOM 1805 C CA . GLU A 1 222 ? -5.176 -22.724 10.884 1.00 87.25 222 GLU A CA 1
ATOM 1806 C C . GLU A 1 222 ? -5.333 -21.550 9.917 1.00 87.25 222 GLU A C 1
ATOM 1808 O O . GLU A 1 222 ? -4.663 -21.511 8.880 1.00 87.25 222 GLU A O 1
ATOM 1813 N N . VAL A 1 223 ? -6.131 -20.537 10.285 1.00 88.88 223 VAL A N 1
ATOM 1814 C CA . VAL A 1 223 ? -6.239 -19.293 9.505 1.00 88.88 223 VAL A CA 1
ATOM 1815 C C . VAL A 1 223 ? -4.858 -18.656 9.335 1.00 88.88 223 VAL A C 1
ATOM 1817 O O . VAL A 1 223 ? -4.460 -18.341 8.212 1.00 88.88 223 VAL A O 1
ATOM 1820 N N . SER A 1 224 ? -4.085 -18.519 10.417 1.00 86.38 224 SER A N 1
ATOM 1821 C CA . SER A 1 224 ? -2.745 -17.926 10.365 1.00 86.38 224 SER A CA 1
ATOM 1822 C C . SER A 1 224 ? -1.781 -18.715 9.470 1.00 86.38 224 SER A C 1
ATOM 1824 O O . SER A 1 224 ? -1.043 -18.111 8.691 1.00 86.38 224 SER A O 1
ATOM 1826 N N . VAL A 1 225 ? -1.797 -20.050 9.534 1.00 86.94 225 VAL A N 1
ATOM 1827 C CA . VAL A 1 225 ? -0.957 -20.921 8.697 1.00 86.94 225 VAL A CA 1
ATOM 1828 C C . VAL A 1 225 ? -1.302 -20.746 7.221 1.00 86.94 225 VAL A C 1
ATOM 1830 O O . VAL A 1 225 ? -0.395 -20.537 6.419 1.00 86.94 225 VAL A O 1
ATOM 1833 N N . HIS A 1 226 ? -2.585 -20.746 6.852 1.00 86.25 226 HIS A N 1
ATOM 1834 C CA . HIS A 1 226 ? -2.994 -20.557 5.458 1.00 86.25 226 HIS A CA 1
ATOM 1835 C C . HIS A 1 226 ? -2.639 -19.169 4.913 1.00 86.25 226 HIS A C 1
ATOM 1837 O O . HIS A 1 226 ? -2.183 -19.055 3.774 1.00 86.25 226 HIS A O 1
ATOM 1843 N N . LEU A 1 227 ? -2.794 -18.113 5.721 1.00 85.25 227 LEU A N 1
ATOM 1844 C CA . LEU A 1 227 ? -2.396 -16.763 5.314 1.00 85.25 227 LEU A CA 1
ATOM 1845 C C . LEU A 1 227 ? -0.873 -16.626 5.162 1.00 85.25 227 LEU A C 1
ATOM 1847 O O . LEU A 1 227 ? -0.412 -15.957 4.239 1.00 85.25 227 LEU A O 1
ATOM 1851 N N . LYS A 1 228 ? -0.086 -17.284 6.023 1.00 82.50 228 LYS A N 1
ATOM 1852 C CA . LYS A 1 228 ? 1.384 -17.308 5.923 1.00 82.50 228 LYS A CA 1
ATOM 1853 C C . LYS A 1 228 ? 1.883 -18.178 4.773 1.00 82.50 228 LYS A C 1
ATOM 1855 O O . LYS A 1 228 ? 2.858 -17.809 4.130 1.00 82.50 228 LYS A O 1
ATOM 1860 N N . ALA A 1 229 ? 1.215 -19.291 4.471 1.00 80.00 229 ALA A N 1
ATOM 1861 C CA . ALA A 1 229 ? 1.569 -20.162 3.350 1.00 80.00 229 ALA A CA 1
ATOM 1862 C C . ALA A 1 229 ? 1.537 -19.411 2.009 1.00 80.00 229 ALA A C 1
ATOM 1864 O O . ALA A 1 229 ?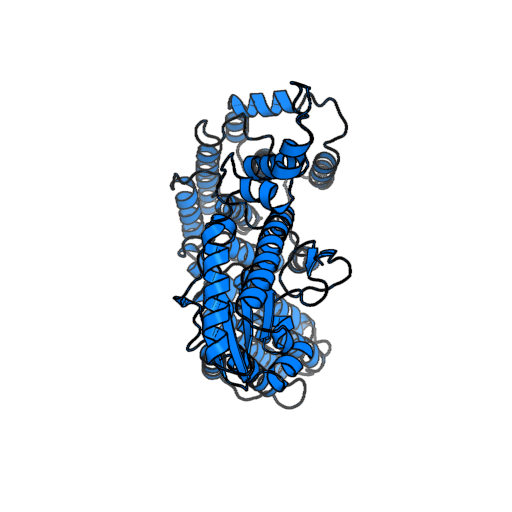 2.366 -19.663 1.140 1.00 80.00 229 ALA A O 1
ATOM 1865 N N . ALA A 1 230 ? 0.651 -18.418 1.872 1.00 70.56 230 ALA A N 1
ATOM 1866 C CA . ALA A 1 230 ? 0.602 -17.543 0.701 1.00 70.56 230 ALA A CA 1
ATOM 1867 C C . ALA A 1 230 ? 1.846 -16.639 0.532 1.00 70.56 230 ALA A C 1
ATOM 1869 O O . ALA A 1 230 ? 1.991 -16.008 -0.514 1.00 70.56 230 ALA A O 1
ATOM 1870 N N . LEU A 1 231 ? 2.728 -16.564 1.536 1.00 71.69 231 LEU A N 1
ATOM 1871 C CA . LEU A 1 231 ? 3.940 -15.735 1.543 1.00 71.69 231 LEU A CA 1
ATOM 1872 C C . LEU A 1 231 ? 5.229 -16.529 1.319 1.00 71.69 231 LEU A C 1
ATOM 1874 O O . LEU A 1 231 ? 6.222 -15.952 0.888 1.00 71.69 231 LEU A O 1
ATOM 1878 N N . VAL A 1 232 ? 5.233 -17.832 1.616 1.00 69.62 232 VAL A N 1
ATOM 1879 C CA . VAL A 1 232 ? 6.446 -18.665 1.581 1.00 69.62 232 VAL A CA 1
ATOM 1880 C C . VAL A 1 232 ? 7.068 -18.640 0.183 1.00 69.62 232 VAL A C 1
ATOM 1882 O O . VAL A 1 232 ? 6.371 -18.875 -0.801 1.00 69.62 232 VAL A O 1
ATOM 1885 N N . GLY A 1 233 ? 8.367 -18.341 0.089 1.00 63.59 233 GLY A N 1
ATOM 1886 C CA . GLY A 1 233 ? 9.110 -18.263 -1.177 1.00 63.59 233 GLY A CA 1
ATOM 1887 C C . GLY A 1 233 ? 8.866 -16.982 -1.985 1.00 63.59 233 GLY A C 1
ATOM 1888 O O . GLY A 1 233 ? 9.100 -16.970 -3.185 1.00 63.59 233 GLY A O 1
ATOM 1889 N N . SER A 1 234 ? 8.306 -15.923 -1.393 1.00 66.69 234 SER A N 1
ATOM 1890 C CA . SER A 1 234 ? 8.274 -14.613 -2.055 1.00 66.69 234 SER A CA 1
ATOM 1891 C C . SER A 1 234 ? 9.668 -13.985 -2.057 1.00 66.69 234 SER A C 1
ATOM 1893 O O . SER A 1 234 ? 10.321 -13.936 -1.024 1.00 66.69 234 SER A O 1
ATOM 1895 N N . GLU A 1 235 ? 10.103 -13.432 -3.189 1.00 61.41 235 GLU A N 1
ATOM 1896 C CA . GLU A 1 235 ? 11.315 -12.596 -3.245 1.00 61.41 235 GLU A CA 1
ATOM 1897 C C . GLU A 1 235 ? 11.114 -11.221 -2.582 1.00 61.41 235 GLU A C 1
ATOM 1899 O O . GLU A 1 235 ? 12.080 -10.550 -2.231 1.00 61.41 235 GLU A O 1
ATOM 1904 N N . ASN A 1 236 ? 9.859 -10.779 -2.425 1.00 70.62 236 ASN A N 1
ATOM 1905 C CA . ASN A 1 236 ? 9.506 -9.512 -1.783 1.00 70.62 236 ASN A CA 1
ATOM 1906 C C . ASN A 1 236 ? 8.369 -9.721 -0.776 1.00 70.62 236 ASN A C 1
ATOM 1908 O O . ASN A 1 236 ? 7.182 -9.743 -1.133 1.00 70.62 236 ASN A O 1
ATOM 1912 N N . ASP A 1 237 ? 8.735 -9.878 0.494 1.00 72.31 237 ASP A N 1
ATOM 1913 C CA . ASP A 1 237 ? 7.794 -10.175 1.574 1.00 72.31 237 ASP A CA 1
ATOM 1914 C C . ASP A 1 237 ? 6.764 -9.060 1.781 1.00 72.31 237 ASP A C 1
ATOM 1916 O O . ASP A 1 237 ? 5.575 -9.340 1.932 1.00 72.31 237 ASP A O 1
ATOM 1920 N N . ALA A 1 238 ? 7.163 -7.788 1.685 1.00 71.62 238 ALA A N 1
ATOM 1921 C CA . ALA A 1 238 ? 6.248 -6.659 1.862 1.00 71.62 238 ALA A CA 1
ATOM 1922 C C . ALA A 1 238 ? 5.162 -6.612 0.771 1.00 71.62 238 ALA A C 1
ATOM 1924 O O . ALA A 1 238 ? 3.984 -6.375 1.063 1.00 71.62 238 ALA A O 1
ATOM 1925 N N . GLN A 1 239 ? 5.528 -6.879 -0.488 1.00 72.75 239 GLN A N 1
ATOM 1926 C CA . GLN A 1 239 ? 4.571 -6.915 -1.596 1.00 72.75 239 GLN A CA 1
ATOM 1927 C C . GLN A 1 239 ? 3.619 -8.115 -1.486 1.00 72.75 239 GLN A C 1
ATOM 1929 O O . GLN A 1 239 ? 2.412 -7.963 -1.707 1.00 72.75 239 GLN A O 1
ATOM 1934 N N . ALA A 1 240 ? 4.136 -9.291 -1.119 1.00 77.94 240 ALA A N 1
ATOM 1935 C CA . ALA A 1 240 ? 3.321 -10.487 -0.914 1.00 77.94 240 ALA A CA 1
ATOM 1936 C C . ALA A 1 240 ? 2.347 -10.320 0.260 1.00 77.94 240 ALA A C 1
ATOM 1938 O O . ALA A 1 240 ? 1.156 -10.611 0.114 1.00 77.94 240 ALA A O 1
ATOM 1939 N N . VAL A 1 241 ? 2.815 -9.763 1.383 1.00 83.56 241 VAL A N 1
ATOM 1940 C CA . VAL A 1 241 ? 1.975 -9.398 2.532 1.00 83.56 241 VAL A CA 1
ATOM 1941 C C . VAL A 1 241 ? 0.887 -8.425 2.093 1.00 83.56 241 VAL A C 1
ATOM 1943 O O . VAL A 1 241 ? -0.293 -8.701 2.299 1.00 83.56 241 VAL A O 1
ATOM 1946 N N . GLY A 1 242 ? 1.245 -7.339 1.405 1.00 83.69 242 GLY A N 1
ATOM 1947 C CA . GLY A 1 242 ? 0.277 -6.360 0.919 1.00 83.69 242 GLY A CA 1
ATOM 1948 C C . GLY A 1 242 ? -0.808 -6.977 0.027 1.00 83.69 242 GLY A C 1
ATOM 1949 O O . GLY A 1 242 ? -1.991 -6.687 0.213 1.00 83.69 242 GLY A O 1
ATOM 1950 N N . ALA A 1 243 ? -0.430 -7.856 -0.906 1.00 80.81 243 ALA A N 1
ATOM 1951 C CA . ALA A 1 243 ? -1.370 -8.542 -1.792 1.00 80.81 243 ALA A CA 1
ATOM 1952 C C . ALA A 1 243 ? -2.282 -9.527 -1.042 1.00 80.81 243 ALA A C 1
ATOM 1954 O O . ALA A 1 243 ? -3.483 -9.579 -1.321 1.00 80.81 243 ALA A O 1
ATOM 1955 N N . SER A 1 244 ? -1.729 -10.282 -0.087 1.00 88.00 244 SER A N 1
ATOM 1956 C CA . SER A 1 244 ? -2.489 -11.184 0.783 1.00 88.00 244 SER A CA 1
ATOM 1957 C C . SER A 1 244 ? -3.535 -10.408 1.581 1.00 88.00 244 SER A C 1
ATOM 1959 O O . SER A 1 244 ? -4.731 -10.687 1.477 1.00 88.00 244 SER A O 1
ATOM 1961 N N . LEU A 1 245 ? -3.105 -9.363 2.296 1.00 91.31 245 LEU A N 1
ATOM 1962 C CA . LEU A 1 245 ? -3.975 -8.528 3.124 1.00 91.31 245 LEU A CA 1
ATOM 1963 C C . LEU A 1 245 ? -5.126 -7.918 2.315 1.00 91.31 245 LEU A C 1
ATOM 1965 O O . LEU A 1 245 ? -6.257 -7.929 2.788 1.00 91.31 245 LEU A O 1
ATOM 1969 N N . SER A 1 246 ? -4.881 -7.466 1.079 1.00 88.69 246 SER A N 1
ATOM 1970 C CA . SER A 1 246 ? -5.940 -6.931 0.210 1.00 88.69 246 SER A CA 1
ATOM 1971 C C . SER A 1 246 ? -7.023 -7.958 -0.119 1.00 88.69 246 SER A C 1
ATOM 1973 O O . SER A 1 246 ? -8.206 -7.617 -0.164 1.00 88.69 246 SER A O 1
ATOM 1975 N N . GLN A 1 247 ? -6.649 -9.216 -0.369 1.00 89.44 247 GLN A N 1
ATOM 1976 C CA . GLN A 1 247 ? -7.632 -10.259 -0.673 1.00 89.44 247 GLN A CA 1
ATOM 1977 C C . GLN A 1 247 ? -8.476 -10.610 0.550 1.00 89.44 247 GLN A C 1
ATOM 1979 O O . GLN A 1 247 ? -9.696 -10.765 0.420 1.00 89.44 247 GLN A O 1
ATOM 1984 N N . VAL A 1 248 ? -7.838 -10.708 1.722 1.00 93.75 248 VAL A N 1
ATOM 1985 C CA . VAL A 1 248 ? -8.533 -10.984 2.984 1.00 93.75 248 VAL A CA 1
ATOM 1986 C C . VAL A 1 248 ? -9.470 -9.827 3.330 1.00 93.75 248 VAL A C 1
ATOM 1988 O O . VAL A 1 248 ? -10.657 -10.076 3.511 1.00 93.75 248 VAL A O 1
ATOM 1991 N N . GLU A 1 249 ? -8.988 -8.578 3.302 1.00 93.69 249 GLU A N 1
ATOM 1992 C CA . GLU A 1 249 ? -9.767 -7.349 3.544 1.00 93.69 249 GLU A CA 1
ATOM 1993 C C . GLU A 1 249 ? -11.057 -7.329 2.703 1.00 93.69 249 GLU A C 1
ATOM 1995 O O . GLU A 1 249 ? -12.171 -7.284 3.230 1.00 93.69 249 GLU A O 1
ATOM 2000 N N . LEU A 1 250 ? -10.924 -7.444 1.376 1.00 91.62 250 LEU A N 1
ATOM 2001 C CA . LEU A 1 250 ? -12.055 -7.357 0.447 1.00 91.62 250 LEU A CA 1
ATOM 2002 C C . LEU A 1 250 ? -13.057 -8.503 0.621 1.00 91.62 250 LEU A C 1
ATOM 2004 O O . LEU A 1 250 ? -14.269 -8.309 0.451 1.00 91.62 250 LEU A O 1
ATOM 2008 N N . ARG A 1 251 ? -12.574 -9.720 0.904 1.00 95.25 251 ARG A N 1
ATOM 2009 C CA . ARG A 1 251 ? -13.449 -10.876 1.116 1.00 95.25 251 ARG A CA 1
ATOM 2010 C C . ARG A 1 251 ? -14.162 -10.782 2.458 1.00 95.25 251 ARG A C 1
ATOM 2012 O O . ARG A 1 251 ? -15.369 -11.030 2.489 1.00 95.25 251 ARG A O 1
ATOM 2019 N N . LEU A 1 252 ? -13.440 -10.419 3.515 1.00 95.88 252 LEU A N 1
ATOM 2020 C CA . LEU A 1 252 ? -13.948 -10.301 4.876 1.00 95.88 252 LEU A CA 1
ATOM 2021 C C . LEU A 1 252 ? -15.038 -9.234 4.966 1.00 95.88 252 LEU A C 1
ATOM 2023 O O . LEU A 1 252 ? -16.122 -9.531 5.465 1.00 95.88 252 LEU A O 1
ATOM 2027 N N . ARG A 1 253 ? -14.823 -8.051 4.373 1.00 94.75 253 ARG A N 1
ATOM 2028 C CA . ARG A 1 253 ? -15.853 -7.003 4.281 1.00 94.75 253 ARG A CA 1
ATOM 2029 C C . ARG A 1 253 ? -17.141 -7.542 3.661 1.00 94.75 253 ARG A C 1
ATOM 2031 O O . ARG A 1 253 ? -18.206 -7.489 4.267 1.00 94.75 253 ARG A O 1
ATOM 2038 N N . LYS A 1 254 ? -17.046 -8.155 2.473 1.00 95.75 254 LYS A N 1
ATOM 2039 C CA . LYS A 1 254 ? -18.208 -8.748 1.781 1.00 95.75 254 LYS A CA 1
ATOM 2040 C C . LYS A 1 254 ? -18.873 -9.860 2.592 1.00 95.75 254 LYS A C 1
ATOM 2042 O O . LYS A 1 254 ? -20.086 -10.038 2.492 1.00 95.75 254 LYS A O 1
ATOM 2047 N N . PHE A 1 255 ? -18.091 -10.636 3.336 1.00 97.00 255 PHE A N 1
ATOM 2048 C CA . PHE A 1 255 ? -18.585 -11.697 4.204 1.00 97.00 255 PHE A CA 1
ATOM 2049 C C . PHE A 1 255 ? -19.409 -11.126 5.364 1.00 97.00 255 PHE A C 1
ATOM 2051 O O . PHE A 1 255 ? -20.564 -11.526 5.519 1.00 97.00 255 PHE A O 1
ATOM 2058 N N . LEU A 1 256 ? -18.875 -10.137 6.086 1.00 95.94 256 LEU A N 1
ATOM 2059 C CA . LEU A 1 256 ? -19.555 -9.457 7.190 1.00 95.94 256 LEU A CA 1
ATOM 2060 C C . LEU A 1 256 ? -20.837 -8.760 6.720 1.00 95.94 256 LEU A C 1
ATOM 2062 O O . LEU A 1 256 ? -21.913 -9.073 7.227 1.00 95.94 256 LEU A O 1
ATOM 2066 N N . THR A 1 257 ? -20.771 -7.934 5.667 1.00 95.19 257 THR A N 1
ATOM 2067 C CA . THR A 1 257 ? -21.944 -7.211 5.137 1.00 95.19 257 THR A CA 1
ATOM 2068 C C . THR A 1 257 ? -23.074 -8.147 4.698 1.00 95.19 257 THR A C 1
ATOM 2070 O O . THR A 1 257 ? -24.249 -7.812 4.815 1.00 95.19 257 THR A O 1
ATOM 2073 N N . LYS A 1 258 ? -22.756 -9.349 4.198 1.00 95.50 258 LYS A N 1
ATOM 2074 C CA . LYS A 1 258 ? -23.775 -10.314 3.746 1.00 95.50 258 LYS A CA 1
ATOM 2075 C C . LYS A 1 258 ? -24.335 -11.202 4.854 1.00 95.50 258 LYS A C 1
ATOM 2077 O O . LYS A 1 258 ? -25.418 -11.768 4.652 1.00 95.50 258 LYS A O 1
ATOM 2082 N N . ARG A 1 259 ? -23.596 -11.404 5.950 1.00 95.12 259 ARG A N 1
ATOM 2083 C CA . ARG A 1 259 ? -23.963 -12.343 7.021 1.00 95.12 259 ARG A CA 1
ATOM 2084 C C . ARG A 1 259 ? -24.488 -11.656 8.271 1.00 95.12 259 ARG A C 1
ATOM 2086 O O . ARG A 1 259 ? -25.503 -12.128 8.774 1.00 95.12 259 ARG A O 1
ATOM 2093 N N . ALA A 1 260 ? -23.871 -10.563 8.721 1.00 94.81 260 ALA A N 1
ATOM 2094 C CA . ALA A 1 260 ? -24.267 -9.883 9.954 1.00 94.81 260 ALA A CA 1
ATOM 2095 C C . ALA A 1 260 ? -25.767 -9.506 9.975 1.00 94.81 260 ALA A C 1
ATOM 2097 O O . ALA A 1 260 ? -26.452 -9.919 10.910 1.00 94.81 260 ALA A O 1
ATOM 2098 N N . PRO A 1 261 ? -26.368 -8.941 8.901 1.00 94.88 261 PRO A N 1
ATOM 2099 C CA . PRO A 1 261 ? -27.807 -8.621 8.889 1.00 94.88 261 PRO A CA 1
ATOM 2100 C C . PRO A 1 261 ? -28.754 -9.830 8.977 1.00 94.88 261 PRO A C 1
ATOM 2102 O O . PRO A 1 261 ? -29.969 -9.679 9.118 1.00 94.88 261 PRO A O 1
ATOM 2105 N N . LYS A 1 262 ? -28.237 -11.055 8.822 1.00 92.88 262 LYS A N 1
ATOM 2106 C CA . LYS A 1 262 ? -29.037 -12.288 8.816 1.00 92.88 262 LYS A CA 1
ATOM 2107 C C . LYS A 1 262 ? -29.024 -13.020 10.154 1.00 92.88 262 LYS A C 1
ATOM 2109 O O . LYS A 1 262 ? -29.865 -13.906 10.322 1.00 92.88 262 LYS A O 1
ATOM 2114 N N . CYS A 1 263 ? -28.111 -12.690 11.066 1.00 91.88 263 CYS A N 1
ATOM 2115 C CA . CYS A 1 263 ? -28.074 -13.298 12.393 1.00 91.88 263 CYS A CA 1
ATOM 2116 C C . CYS A 1 263 ? -29.304 -12.853 13.188 1.00 91.88 263 CYS A C 1
ATOM 2118 O O . CYS A 1 263 ? -29.616 -11.668 13.227 1.00 91.88 263 CYS A O 1
ATOM 2120 N N . LYS A 1 264 ? -30.029 -13.821 13.756 1.00 88.62 264 LYS A N 1
ATOM 2121 C CA . LYS A 1 264 ? -31.269 -13.593 14.517 1.00 88.62 264 LYS A CA 1
ATOM 2122 C C . LYS A 1 264 ? -31.068 -13.693 16.028 1.00 88.62 264 LYS A C 1
ATOM 2124 O O . LYS A 1 264 ? -31.956 -13.313 16.772 1.00 88.62 264 LYS A O 1
ATOM 2129 N N . ASP A 1 265 ? -29.947 -14.259 16.453 1.00 91.69 265 ASP A N 1
ATOM 2130 C CA . ASP A 1 265 ? -29.638 -14.558 17.843 1.00 91.69 265 ASP A CA 1
ATOM 2131 C C . ASP A 1 265 ? -28.209 -14.106 18.166 1.00 91.69 265 ASP A C 1
ATOM 2133 O O . ASP A 1 265 ? -27.346 -14.001 17.283 1.00 91.69 265 ASP A O 1
ATOM 2137 N N . VAL A 1 266 ? -27.996 -13.787 19.442 1.00 93.44 266 VAL A N 1
ATOM 2138 C CA . VAL A 1 266 ? -26.737 -13.236 19.960 1.00 93.44 266 VAL A CA 1
ATOM 2139 C C . VAL A 1 266 ? -25.611 -14.247 19.844 1.00 93.44 266 VAL A C 1
ATOM 2141 O O . VAL A 1 266 ? -24.488 -13.876 19.529 1.00 93.44 266 VAL A O 1
ATOM 2144 N N . GLU A 1 267 ? -25.908 -15.530 20.045 1.00 93.56 267 GLU A N 1
ATOM 2145 C CA . GLU A 1 267 ? -24.919 -16.604 19.965 1.00 93.56 267 GLU A CA 1
ATOM 2146 C C . GLU A 1 267 ? -24.321 -16.716 18.559 1.00 93.56 267 GLU A C 1
ATOM 2148 O O . GLU A 1 267 ? -23.100 -16.751 18.414 1.00 93.56 267 GLU A O 1
ATOM 2153 N N . LYS A 1 268 ? -25.139 -16.683 17.495 1.00 92.75 268 LYS A N 1
ATOM 2154 C CA . LYS A 1 268 ? -24.625 -16.671 16.115 1.00 92.75 268 LYS A CA 1
ATOM 2155 C C . LYS A 1 268 ? -23.938 -15.363 15.769 1.00 92.75 268 LYS A C 1
ATOM 2157 O O . LYS A 1 268 ? -23.017 -15.384 14.955 1.00 92.75 268 LYS A O 1
ATOM 2162 N N . ALA A 1 269 ? -24.382 -14.235 16.323 1.00 95.19 269 ALA A N 1
ATOM 2163 C CA . ALA A 1 269 ? -23.701 -12.958 16.129 1.00 95.19 269 ALA A CA 1
ATOM 2164 C C . ALA A 1 269 ? -22.308 -12.963 16.778 1.00 95.19 269 ALA A C 1
ATOM 2166 O O . ALA A 1 269 ? -21.334 -12.607 16.118 1.00 95.19 269 ALA A O 1
ATOM 2167 N N . ARG A 1 270 ? -22.195 -13.469 18.011 1.00 94.94 270 ARG A N 1
ATOM 2168 C CA . ARG A 1 270 ? -20.930 -13.659 18.728 1.00 94.94 270 ARG A CA 1
ATOM 2169 C C . ARG A 1 270 ? -20.014 -14.626 17.986 1.00 94.94 270 ARG A C 1
ATOM 2171 O O . ARG A 1 270 ? -18.887 -14.262 17.676 1.00 94.94 270 ARG A O 1
ATOM 2178 N N . ALA A 1 271 ? -20.523 -15.793 17.589 1.00 94.12 271 ALA A N 1
ATOM 2179 C CA . ALA A 1 271 ? -19.754 -16.767 16.818 1.00 94.12 271 ALA A CA 1
ATOM 2180 C C . ALA A 1 271 ? -19.268 -16.194 15.474 1.00 94.12 271 ALA A C 1
ATOM 2182 O O . ALA A 1 271 ? -18.137 -16.441 15.065 1.00 94.12 271 ALA A O 1
ATOM 2183 N N . LEU A 1 272 ? -20.096 -15.402 14.777 1.00 95.44 272 LEU A N 1
ATOM 2184 C CA . LEU A 1 272 ? -19.686 -14.719 13.547 1.00 95.44 272 LEU A CA 1
ATOM 2185 C C . LEU A 1 272 ? -18.607 -13.661 13.814 1.00 95.44 272 LEU A C 1
ATOM 2187 O O . LEU A 1 272 ? -17.666 -13.563 13.027 1.00 95.44 272 LEU A O 1
ATOM 2191 N N . SER A 1 273 ? -18.750 -12.889 14.894 1.00 95.56 273 SER A N 1
ATOM 2192 C CA . SER A 1 273 ? -17.792 -11.867 15.321 1.00 95.56 273 SER A CA 1
ATOM 2193 C C . SER A 1 273 ? -16.435 -12.489 15.661 1.00 95.56 273 SER A C 1
ATOM 2195 O O . SER A 1 273 ? -15.429 -12.133 15.058 1.00 95.56 273 SER A O 1
ATOM 2197 N N . GLU A 1 274 ? -16.400 -13.503 16.525 1.00 94.88 274 GLU A N 1
ATOM 2198 C CA . GLU A 1 274 ? -15.176 -14.224 16.906 1.00 94.88 274 GLU A CA 1
ATOM 2199 C C . GLU A 1 274 ? -14.511 -14.903 15.704 1.00 94.88 274 GLU A C 1
ATOM 2201 O O . GLU A 1 274 ? -13.293 -14.830 15.519 1.00 94.88 274 GLU A O 1
ATOM 2206 N N . TYR A 1 275 ? -15.318 -15.501 14.825 1.00 95.62 275 TYR A N 1
ATOM 2207 C CA . TYR A 1 275 ? -14.807 -16.102 13.603 1.00 95.62 275 TYR A CA 1
ATOM 2208 C C . TYR A 1 275 ? -14.171 -15.055 12.683 1.00 95.62 275 TYR A C 1
ATOM 2210 O O . TYR A 1 275 ? -13.054 -15.243 12.207 1.00 95.62 275 TYR A O 1
ATOM 2218 N N . ALA A 1 276 ? -14.838 -13.922 12.454 1.00 96.19 276 ALA A N 1
ATOM 2219 C CA . ALA A 1 276 ? -14.287 -12.829 11.657 1.00 96.19 276 ALA A CA 1
ATOM 2220 C C . ALA A 1 276 ? -13.022 -12.230 12.292 1.00 96.19 276 ALA A C 1
ATOM 2222 O O . ALA A 1 276 ? -12.057 -11.935 11.581 1.00 96.19 276 ALA A O 1
ATOM 2223 N N . TRP A 1 277 ? -12.999 -12.116 13.620 1.00 96.44 277 TRP A N 1
ATOM 2224 C CA . TRP A 1 277 ? -11.845 -11.653 14.376 1.00 96.44 277 TRP A CA 1
ATOM 2225 C C . TRP A 1 277 ? -10.613 -12.526 14.138 1.00 96.44 277 TRP A C 1
ATOM 2227 O O . TRP A 1 277 ? -9.525 -11.987 13.964 1.00 96.44 277 TRP A O 1
ATOM 2237 N N . SER A 1 278 ? -10.761 -13.850 14.016 1.00 95.50 278 SER A N 1
ATOM 2238 C CA . SER A 1 278 ? -9.624 -14.744 13.738 1.00 95.50 278 SER A CA 1
ATOM 2239 C C . SER A 1 278 ? -8.844 -14.362 12.460 1.00 95.50 278 SER A C 1
ATOM 2241 O O . SER A 1 278 ? -7.611 -14.465 12.422 1.00 95.50 278 SER A O 1
ATOM 2243 N N . PHE A 1 279 ? -9.534 -13.832 11.439 1.00 96.19 279 PHE A N 1
ATOM 2244 C CA . PHE A 1 279 ? -8.920 -13.318 10.212 1.00 96.19 279 PHE A CA 1
ATOM 2245 C C . PHE A 1 279 ? -8.263 -11.960 10.433 1.00 96.19 279 PHE A C 1
ATOM 2247 O O . PHE A 1 279 ? -7.114 -11.786 10.037 1.00 96.19 279 PHE A O 1
ATOM 2254 N N . VAL A 1 280 ? -8.952 -11.012 11.076 1.00 96.00 280 VAL A N 1
ATOM 2255 C CA . VAL A 1 280 ? -8.411 -9.668 11.358 1.00 96.00 280 VAL A CA 1
ATOM 2256 C C . VAL A 1 280 ? -7.174 -9.750 12.251 1.00 96.00 280 VAL A C 1
ATOM 2258 O O . VAL A 1 280 ? -6.157 -9.117 11.975 1.00 96.00 280 VAL A O 1
ATOM 2261 N N . HIS A 1 281 ? -7.224 -10.596 13.275 1.00 94.88 281 HIS A N 1
ATOM 2262 C CA . HIS A 1 281 ? -6.097 -10.900 14.139 1.00 94.88 281 HIS A CA 1
ATOM 2263 C C . HIS A 1 281 ? -4.937 -11.491 13.332 1.00 94.88 281 HIS A C 1
ATOM 2265 O O . HIS A 1 281 ? -3.812 -11.001 13.402 1.00 94.88 281 HIS A O 1
ATOM 2271 N N . SER A 1 282 ? -5.191 -12.498 12.492 1.00 93.75 282 SER A N 1
ATOM 2272 C CA . SER A 1 282 ? -4.139 -13.078 11.649 1.00 93.75 282 SER A CA 1
ATOM 2273 C C . SER A 1 282 ? -3.545 -12.060 10.664 1.00 93.75 282 SER A C 1
ATOM 2275 O O . SER A 1 282 ? -2.327 -12.042 10.481 1.00 93.75 282 SER A O 1
ATOM 2277 N N . MET A 1 283 ? -4.366 -11.168 10.097 1.00 94.38 283 MET A N 1
ATOM 2278 C CA . MET A 1 283 ? -3.920 -10.045 9.265 1.00 94.38 283 MET A CA 1
ATOM 2279 C C . MET A 1 283 ? -3.006 -9.088 10.037 1.00 94.38 283 MET A C 1
ATOM 2281 O O . MET A 1 283 ? -1.961 -8.702 9.516 1.00 94.38 283 MET A O 1
ATOM 2285 N N . LEU A 1 284 ? -3.363 -8.725 11.274 1.00 94.88 284 LEU A N 1
ATOM 2286 C CA . LEU A 1 284 ? -2.549 -7.854 12.122 1.00 94.88 284 LEU A CA 1
ATOM 2287 C C . LEU A 1 284 ? -1.166 -8.462 12.373 1.00 94.88 284 LEU A C 1
ATOM 2289 O O . LEU A 1 284 ? -0.158 -7.793 12.166 1.00 94.88 284 LEU A O 1
ATOM 2293 N N . TYR A 1 285 ? -1.093 -9.733 12.773 1.00 91.62 285 TYR A N 1
ATOM 2294 C CA . TYR A 1 285 ? 0.191 -10.389 13.047 1.00 91.62 285 TYR A CA 1
ATOM 2295 C C . TYR A 1 285 ? 1.023 -10.613 11.780 1.00 91.62 285 TYR A C 1
ATOM 2297 O O . TYR A 1 285 ? 2.249 -10.507 11.823 1.00 91.62 285 TYR A O 1
ATOM 2305 N N . GLN A 1 286 ? 0.373 -10.879 10.644 1.00 89.88 286 GLN A N 1
ATOM 2306 C CA . GLN A 1 286 ? 1.040 -10.926 9.347 1.00 89.88 286 GLN A CA 1
ATOM 2307 C C . GLN A 1 286 ? 1.647 -9.561 8.995 1.00 89.88 286 GLN A C 1
ATOM 2309 O O . GLN A 1 286 ? 2.816 -9.488 8.633 1.00 89.88 286 GLN A O 1
ATOM 2314 N N . TYR A 1 287 ? 0.898 -8.474 9.173 1.00 91.88 287 TYR A N 1
ATOM 2315 C CA . TYR A 1 287 ? 1.398 -7.114 8.980 1.00 91.88 287 TYR A CA 1
ATOM 2316 C C . TYR A 1 287 ? 2.558 -6.768 9.924 1.00 91.88 287 TYR A C 1
ATOM 2318 O O . TYR A 1 287 ? 3.589 -6.292 9.463 1.00 91.88 287 TYR A O 1
ATOM 2326 N N . LEU A 1 288 ? 2.435 -7.048 11.225 1.00 90.75 288 LEU A N 1
ATOM 2327 C CA . LEU A 1 288 ? 3.463 -6.706 12.216 1.00 90.75 288 LEU A CA 1
ATOM 2328 C C . LEU A 1 288 ? 4.791 -7.453 12.007 1.00 90.75 288 LEU A C 1
ATOM 2330 O O . LEU A 1 288 ? 5.805 -7.049 12.577 1.00 90.75 288 LEU A O 1
ATOM 2334 N N . SER A 1 289 ? 4.794 -8.523 11.204 1.00 85.81 289 SER A N 1
ATOM 2335 C CA . SER A 1 289 ? 6.024 -9.198 10.777 1.00 85.81 289 SER A CA 1
ATOM 2336 C C . SER A 1 289 ? 6.808 -8.403 9.726 1.00 85.81 289 SER A C 1
ATOM 2338 O O . SER A 1 289 ? 8.032 -8.421 9.761 1.00 85.81 289 SER A O 1
ATOM 2340 N N . HIS A 1 290 ? 6.114 -7.669 8.848 1.00 84.44 290 HIS A N 1
ATOM 2341 C CA . HIS A 1 290 ? 6.695 -6.863 7.769 1.00 84.44 290 HIS A CA 1
ATOM 2342 C C . HIS A 1 290 ? 5.920 -5.538 7.613 1.00 84.44 290 HIS A C 1
ATOM 2344 O O . HIS A 1 290 ? 5.132 -5.384 6.667 1.00 84.44 290 HIS A O 1
ATOM 2350 N N . PRO A 1 291 ? 6.086 -4.584 8.552 1.00 86.12 291 PRO A N 1
ATOM 2351 C CA . PRO A 1 291 ? 5.354 -3.326 8.515 1.00 86.12 291 PRO A CA 1
ATOM 2352 C C . PRO A 1 291 ? 5.627 -2.536 7.233 1.00 86.12 291 PRO A C 1
ATOM 2354 O O . PRO A 1 291 ? 6.753 -2.451 6.752 1.00 86.12 291 PRO A O 1
ATOM 2357 N N . SER A 1 292 ? 4.565 -1.975 6.669 1.00 85.12 292 SER A N 1
ATOM 2358 C CA . SER A 1 292 ? 4.625 -1.002 5.580 1.00 85.12 292 SER A CA 1
ATOM 2359 C C . SER A 1 292 ? 3.355 -0.164 5.587 1.00 85.12 292 SER A C 1
ATOM 2361 O O . SER A 1 292 ? 2.270 -0.702 5.827 1.00 85.12 292 SER A O 1
ATOM 2363 N N . VAL A 1 293 ? 3.462 1.116 5.230 1.00 80.75 293 VAL A N 1
ATOM 2364 C CA . VAL A 1 293 ? 2.332 2.060 5.136 1.00 80.75 293 VAL A CA 1
ATOM 2365 C C . VAL A 1 293 ? 1.160 1.469 4.353 1.00 80.75 293 VAL A C 1
ATOM 2367 O O . VAL A 1 293 ? 0.029 1.415 4.835 1.00 80.75 293 VAL A O 1
ATOM 2370 N N . SER A 1 294 ? 1.437 0.913 3.168 1.00 79.25 294 SER A N 1
ATOM 2371 C CA . SER A 1 294 ? 0.402 0.301 2.329 1.00 79.25 294 SER A CA 1
ATOM 2372 C C . SER A 1 294 ? -0.315 -0.857 3.029 1.00 79.25 294 SER A C 1
ATOM 2374 O O . SER A 1 294 ? -1.510 -1.062 2.812 1.00 79.25 294 SER A O 1
ATOM 2376 N N . SER A 1 295 ? 0.389 -1.657 3.830 1.00 88.00 295 SER A N 1
ATOM 2377 C CA . SER A 1 295 ? -0.200 -2.784 4.563 1.00 88.00 295 SER A CA 1
ATOM 2378 C C . SER A 1 295 ? -0.938 -2.323 5.820 1.00 88.00 295 SER A C 1
ATOM 2380 O O . SER A 1 295 ? -2.025 -2.836 6.089 1.00 88.00 295 SER A O 1
ATOM 2382 N N . ALA A 1 296 ? -0.426 -1.304 6.518 1.00 88.19 296 ALA A N 1
ATOM 2383 C CA . ALA A 1 296 ? -1.090 -0.677 7.659 1.00 88.19 296 ALA A CA 1
ATOM 2384 C C . ALA A 1 296 ? -2.485 -0.165 7.273 1.00 88.19 296 ALA A C 1
ATOM 2386 O O . ALA A 1 296 ? -3.460 -0.500 7.938 1.00 88.19 296 ALA A O 1
ATOM 2387 N N . MET A 1 297 ? -2.617 0.521 6.129 1.00 84.12 297 MET A N 1
ATOM 2388 C CA . MET A 1 297 ? -3.917 0.982 5.614 1.00 84.12 297 MET A CA 1
ATOM 2389 C C . MET A 1 297 ? -4.923 -0.157 5.378 1.00 84.12 297 MET A C 1
ATOM 2391 O O . MET A 1 297 ? -6.128 0.024 5.549 1.00 84.12 297 MET A O 1
ATOM 2395 N N . LYS A 1 298 ? -4.466 -1.340 4.948 1.00 88.94 298 LYS A N 1
ATOM 2396 C CA . LYS A 1 298 ? -5.338 -2.513 4.731 1.00 88.94 298 LYS A CA 1
ATOM 2397 C C . LYS A 1 298 ? -5.809 -3.101 6.058 1.00 88.94 298 LYS A C 1
ATOM 2399 O O . LYS A 1 298 ? -6.986 -3.416 6.202 1.00 88.94 298 LYS A O 1
ATOM 2404 N N . VAL A 1 299 ? -4.907 -3.209 7.035 1.00 93.88 299 VAL A N 1
ATOM 2405 C CA . VAL A 1 299 ? -5.232 -3.705 8.381 1.00 93.88 299 VAL A CA 1
ATOM 2406 C C . VAL A 1 299 ? -6.152 -2.737 9.119 1.00 93.88 299 VAL A C 1
ATOM 2408 O O . VAL A 1 299 ? -7.151 -3.175 9.677 1.00 93.88 299 VAL A O 1
ATOM 2411 N N . VAL A 1 300 ? -5.877 -1.433 9.066 1.00 90.94 300 VAL A N 1
ATOM 2412 C CA . VAL A 1 300 ? -6.721 -0.392 9.674 1.00 90.94 300 VAL A CA 1
ATOM 2413 C C . VAL A 1 300 ? -8.128 -0.405 9.078 1.00 90.94 300 VAL A C 1
ATOM 2415 O O . VAL A 1 300 ? -9.098 -0.400 9.829 1.00 90.94 300 VAL A O 1
ATOM 2418 N N . ARG A 1 301 ? -8.264 -0.541 7.751 1.00 89.88 301 ARG A N 1
ATOM 2419 C CA . ARG A 1 301 ? -9.579 -0.709 7.108 1.00 89.88 301 ARG A CA 1
ATOM 2420 C C . ARG A 1 301 ? -10.280 -1.999 7.525 1.00 89.88 301 ARG A C 1
ATOM 2422 O O . ARG A 1 301 ? -11.472 -1.962 7.799 1.00 89.88 301 ARG A O 1
ATOM 2429 N N . ALA A 1 302 ? -9.564 -3.117 7.628 1.00 94.31 302 ALA A N 1
ATOM 2430 C CA . ALA A 1 302 ? -10.150 -4.378 8.083 1.00 94.31 302 ALA A CA 1
ATOM 2431 C C . ALA A 1 302 ? -10.623 -4.315 9.549 1.00 94.31 302 ALA A C 1
ATOM 2433 O O . ALA A 1 302 ? -11.713 -4.794 9.857 1.00 94.31 302 ALA A O 1
ATOM 2434 N N . LEU A 1 303 ? -9.840 -3.693 10.438 1.00 95.25 303 LEU A N 1
ATOM 2435 C CA . LEU A 1 303 ? -10.203 -3.436 11.837 1.00 95.25 303 LEU A CA 1
ATOM 2436 C C . LEU A 1 303 ? -11.436 -2.530 11.936 1.00 95.25 303 LEU A C 1
ATOM 2438 O O . LEU A 1 303 ? -12.367 -2.819 12.688 1.00 95.25 303 LEU A O 1
ATOM 2442 N N . ARG A 1 304 ? -11.472 -1.472 11.123 1.00 90.62 304 ARG A N 1
ATOM 2443 C CA . ARG A 1 304 ? -12.602 -0.549 11.012 1.00 90.62 304 ARG A CA 1
ATOM 2444 C C . ARG A 1 304 ? -13.871 -1.246 10.518 1.00 90.62 304 ARG A C 1
ATOM 2446 O O . ARG A 1 304 ? -14.915 -1.132 11.155 1.00 90.62 304 ARG A O 1
ATOM 2453 N N . ASP A 1 305 ? -13.781 -2.006 9.426 1.00 91.31 305 ASP A N 1
ATOM 2454 C CA . ASP A 1 305 ? -14.895 -2.787 8.871 1.00 91.31 305 ASP A CA 1
ATOM 2455 C C . ASP A 1 305 ? -15.426 -3.802 9.890 1.00 91.31 305 ASP A C 1
ATOM 2457 O O . ASP A 1 305 ? -16.637 -3.977 10.033 1.00 91.31 305 ASP A O 1
ATOM 2461 N N . PHE A 1 306 ? -14.517 -4.467 10.609 1.00 95.44 306 PHE A N 1
ATOM 2462 C CA . PHE A 1 306 ? -14.860 -5.401 11.672 1.00 95.44 306 PHE A CA 1
ATOM 2463 C C . PHE A 1 306 ? -15.642 -4.706 12.785 1.00 95.44 306 PHE A C 1
ATOM 2465 O O . PHE A 1 306 ? -16.744 -5.149 13.114 1.00 95.44 306 PHE A O 1
ATOM 2472 N N . ARG A 1 307 ? -15.145 -3.575 13.297 1.00 93.25 307 ARG A N 1
ATOM 2473 C CA . ARG A 1 307 ? -15.850 -2.814 14.329 1.00 93.25 307 ARG A CA 1
ATOM 2474 C C . ARG A 1 307 ? -17.216 -2.340 13.847 1.00 93.25 307 ARG A C 1
ATOM 2476 O O . ARG A 1 307 ? -18.205 -2.596 14.529 1.00 93.25 307 ARG A O 1
ATOM 2483 N N . ARG A 1 308 ? -17.319 -1.743 12.653 1.00 90.00 308 ARG A N 1
ATOM 2484 C CA . ARG A 1 308 ? -18.610 -1.299 12.086 1.00 90.00 308 ARG A CA 1
ATOM 2485 C C . ARG A 1 308 ? -19.579 -2.460 11.853 1.00 90.00 308 ARG A C 1
ATOM 2487 O O . ARG A 1 308 ? -20.788 -2.257 11.911 1.00 90.00 308 ARG A O 1
ATOM 2494 N N . SER A 1 309 ? -19.087 -3.684 11.645 1.00 92.50 309 SER A N 1
ATOM 2495 C CA . SER A 1 309 ? -19.956 -4.848 11.438 1.00 92.50 309 SER A CA 1
ATOM 2496 C C . SER A 1 309 ? -20.866 -5.166 12.629 1.00 92.50 309 SER A C 1
ATOM 2498 O O . SER A 1 309 ? -21.950 -5.708 12.422 1.00 92.50 309 SER A O 1
ATOM 2500 N N . SER A 1 310 ? -20.486 -4.756 13.846 1.00 91.62 310 SER A N 1
ATOM 2501 C CA . SER A 1 310 ? -21.343 -4.838 15.040 1.00 91.62 310 SER A CA 1
ATOM 2502 C C . SER A 1 310 ? -22.650 -4.040 14.908 1.00 91.62 310 SER A C 1
ATOM 2504 O O . SER A 1 310 ? -23.679 -4.470 15.420 1.00 91.62 310 SER A O 1
ATOM 2506 N N . LYS A 1 311 ? -22.661 -2.962 14.112 1.00 89.94 311 LYS A N 1
ATOM 2507 C CA . LYS A 1 311 ? -23.863 -2.166 13.814 1.00 89.94 311 LYS A CA 1
ATOM 2508 C C . LYS A 1 311 ? -24.746 -2.794 12.721 1.00 89.94 311 LYS A C 1
ATOM 2510 O O . LYS A 1 311 ? -25.860 -2.342 12.482 1.00 89.94 311 LYS A O 1
ATOM 2515 N N . LEU A 1 312 ? -24.279 -3.840 12.027 1.00 92.88 312 LEU A N 1
ATOM 2516 C CA . LEU A 1 312 ? -24.999 -4.451 10.896 1.00 92.88 312 LEU A CA 1
ATOM 2517 C C . LEU A 1 312 ? -26.001 -5.539 11.312 1.00 92.88 312 LEU A C 1
ATOM 2519 O O . LEU A 1 312 ? -26.717 -6.065 10.457 1.00 92.88 312 LEU A O 1
ATOM 2523 N N . TYR A 1 313 ? -26.064 -5.909 12.592 1.00 93.19 313 TYR A N 1
ATOM 2524 C CA . TYR A 1 313 ? -26.922 -6.983 13.102 1.00 93.19 313 TYR A CA 1
ATOM 2525 C C . TYR A 1 313 ? -28.390 -6.546 13.276 1.00 93.19 313 TYR A C 1
ATOM 2527 O O . TYR A 1 313 ? -28.946 -6.572 14.368 1.00 93.19 313 TYR A O 1
ATOM 2535 N N . ALA A 1 314 ? -29.052 -6.208 12.167 1.00 87.69 314 ALA A N 1
ATOM 2536 C CA . ALA A 1 314 ? -30.377 -5.573 12.129 1.00 87.69 314 ALA A CA 1
ATOM 2537 C C . ALA A 1 314 ? -31.544 -6.329 12.810 1.00 87.69 314 ALA A C 1
ATOM 2539 O O . ALA A 1 314 ? -32.641 -5.788 12.897 1.00 87.69 314 ALA A O 1
ATOM 2540 N N . LYS A 1 315 ? -31.359 -7.585 13.239 1.00 90.75 315 LYS A N 1
ATOM 2541 C CA . LYS A 1 315 ? -32.412 -8.414 13.863 1.00 90.75 315 LYS A CA 1
ATOM 2542 C C . LYS A 1 315 ? -32.208 -8.653 15.359 1.00 90.75 315 LYS A C 1
ATOM 2544 O O . LYS A 1 315 ? -33.003 -9.377 15.951 1.00 90.75 315 LYS A O 1
ATOM 2549 N N . LEU A 1 316 ? -31.135 -8.121 15.939 1.00 91.81 316 LEU A N 1
ATOM 2550 C CA . LEU A 1 316 ? -30.852 -8.244 17.366 1.00 91.81 316 LEU A CA 1
ATOM 2551 C C . LEU A 1 316 ? -31.583 -7.169 18.170 1.00 91.81 316 LEU A C 1
ATOM 2553 O O . LEU A 1 316 ? -31.918 -6.106 17.647 1.00 91.81 316 LEU A O 1
ATOM 2557 N N . SER A 1 317 ? -31.812 -7.447 19.455 1.00 92.25 317 SER A N 1
ATOM 2558 C CA . SER A 1 317 ? -32.315 -6.432 20.378 1.00 92.25 317 SER A CA 1
ATOM 2559 C C . SER A 1 317 ? -31.243 -5.359 20.647 1.00 92.25 317 SER A C 1
ATOM 2561 O O . SER A 1 317 ? -30.049 -5.643 20.511 1.00 92.25 317 SER A O 1
ATOM 2563 N N . PRO A 1 318 ? -31.618 -4.141 21.083 1.00 92.38 318 PRO A N 1
ATOM 2564 C CA . PRO A 1 318 ? -30.647 -3.097 21.425 1.00 92.38 318 PRO A CA 1
ATOM 2565 C C . PRO A 1 318 ? -29.613 -3.525 22.480 1.00 92.38 318 PRO A C 1
ATOM 2567 O O . PRO A 1 318 ? -28.438 -3.190 22.367 1.00 92.38 318 PRO A O 1
ATOM 2570 N N . ARG A 1 319 ? -30.025 -4.319 23.478 1.00 92.56 319 ARG A N 1
ATOM 2571 C CA . ARG A 1 319 ? -29.132 -4.855 24.521 1.00 92.56 319 ARG A CA 1
ATOM 2572 C C . ARG A 1 319 ? -28.101 -5.831 23.949 1.00 92.56 319 ARG A C 1
ATOM 2574 O O . ARG A 1 319 ? -26.932 -5.826 24.338 1.00 92.56 319 ARG A O 1
ATOM 2581 N N . ASP A 1 320 ? -28.535 -6.672 23.021 1.00 93.06 320 ASP A N 1
ATOM 2582 C CA . ASP A 1 320 ? -27.660 -7.647 22.377 1.00 93.06 320 ASP A CA 1
ATOM 2583 C C . ASP A 1 320 ? -26.679 -6.964 21.425 1.00 93.06 320 ASP A C 1
ATOM 2585 O O . ASP A 1 320 ? -25.507 -7.332 21.384 1.00 93.06 320 ASP A O 1
ATOM 2589 N N . LEU A 1 321 ? -27.136 -5.930 20.708 1.00 92.69 321 LEU A N 1
ATOM 2590 C CA . LEU A 1 321 ? -26.276 -5.073 19.894 1.00 92.69 321 LEU A CA 1
ATOM 2591 C C . LEU A 1 321 ? -25.176 -4.437 20.741 1.00 92.69 321 LEU A C 1
ATOM 2593 O O . LEU A 1 321 ? -24.010 -4.607 20.405 1.00 92.69 321 LEU A O 1
ATOM 2597 N N . GLN A 1 322 ? -25.518 -3.821 21.878 1.00 92.69 322 GLN A N 1
ATOM 2598 C CA . GLN A 1 322 ? -24.528 -3.258 22.807 1.00 92.69 322 GLN A CA 1
ATOM 2599 C C . GLN A 1 322 ? -23.503 -4.298 23.272 1.00 92.69 322 GLN A C 1
ATOM 2601 O O . GLN A 1 322 ? -22.316 -4.002 23.370 1.00 92.69 322 GLN A O 1
ATOM 2606 N N . THR A 1 323 ? -23.936 -5.538 23.514 1.00 93.12 323 THR A N 1
ATOM 2607 C CA . THR A 1 323 ? -23.031 -6.628 23.912 1.00 93.12 323 THR A CA 1
ATOM 2608 C C . THR A 1 323 ? -22.029 -6.966 22.802 1.00 93.12 323 THR A C 1
ATOM 2610 O O . THR A 1 323 ? -20.845 -7.170 23.072 1.00 93.12 323 THR A O 1
ATOM 2613 N N . ILE A 1 324 ? -22.487 -7.029 21.548 1.00 94.44 324 ILE A N 1
ATOM 2614 C CA . ILE A 1 324 ? -21.624 -7.293 20.388 1.00 94.44 324 ILE A CA 1
ATOM 2615 C C . ILE A 1 324 ? -20.711 -6.097 20.090 1.00 94.44 324 ILE A C 1
ATOM 2617 O O . ILE A 1 324 ? -19.553 -6.290 19.725 1.00 94.44 324 ILE A O 1
ATOM 2621 N N . GLU A 1 325 ? -21.209 -4.873 20.253 1.00 93.50 325 GLU A N 1
ATOM 2622 C CA . GLU A 1 325 ? -20.424 -3.647 20.102 1.00 93.50 325 GLU A CA 1
ATOM 2623 C C . GLU A 1 325 ? -19.296 -3.574 21.128 1.00 93.50 325 GLU A C 1
ATOM 2625 O O . GLU A 1 325 ? -18.151 -3.373 20.733 1.00 93.50 325 GLU A O 1
ATOM 2630 N N . TYR A 1 326 ? -19.598 -3.838 22.402 1.00 93.56 326 TYR A N 1
ATOM 2631 C CA . TYR A 1 326 ? -18.605 -3.891 23.472 1.00 93.56 326 TYR A CA 1
ATOM 2632 C C . TYR A 1 326 ? -17.526 -4.947 23.195 1.00 93.56 326 TYR A C 1
ATOM 2634 O O . TYR A 1 326 ? -16.335 -4.668 23.285 1.00 93.56 326 TYR A O 1
ATOM 2642 N N . GLN A 1 327 ? -17.920 -6.149 22.763 1.00 94.44 327 GLN A N 1
ATOM 2643 C CA . GLN A 1 327 ? -16.955 -7.185 22.384 1.00 94.44 327 GLN A CA 1
ATOM 2644 C C . GLN A 1 327 ? -16.064 -6.744 21.207 1.00 94.44 327 GLN A C 1
ATOM 2646 O O . GLN A 1 327 ? -14.864 -7.023 21.189 1.00 94.44 327 GLN A O 1
ATOM 2651 N N . ALA A 1 328 ? -16.638 -6.071 20.207 1.00 94.31 328 ALA A N 1
ATOM 2652 C CA . ALA A 1 328 ? -15.881 -5.564 19.069 1.00 94.31 328 ALA A CA 1
ATOM 2653 C C . ALA A 1 328 ? -14.915 -4.432 19.466 1.00 94.31 328 ALA A C 1
ATOM 2655 O O . ALA A 1 328 ? -13.821 -4.368 18.901 1.00 94.31 328 ALA A O 1
ATOM 2656 N N . ASP A 1 329 ? -15.291 -3.578 20.425 1.00 93.56 329 ASP A N 1
ATOM 2657 C CA . ASP A 1 329 ? -14.412 -2.559 21.016 1.00 93.56 329 ASP A CA 1
ATOM 2658 C C . ASP A 1 329 ? -13.218 -3.182 21.731 1.00 93.56 329 ASP A C 1
ATOM 2660 O O . ASP A 1 329 ? -12.090 -2.777 21.469 1.00 93.56 329 ASP A O 1
ATOM 2664 N N . GLU A 1 330 ? -13.437 -4.203 22.562 1.00 94.62 330 GLU A N 1
ATOM 2665 C CA . GLU A 1 330 ? -12.362 -4.902 23.281 1.00 94.62 330 GLU A CA 1
ATOM 2666 C C . GLU A 1 330 ? -11.333 -5.506 22.312 1.00 94.62 330 GLU A C 1
ATOM 2668 O O . GLU A 1 330 ? -10.119 -5.343 22.469 1.00 94.62 330 GLU A O 1
ATOM 2673 N N . PHE A 1 331 ? -11.806 -6.157 21.243 1.00 95.81 331 PHE A N 1
ATOM 2674 C CA . PHE A 1 331 ? -10.927 -6.676 20.196 1.00 95.81 331 PHE A CA 1
ATOM 2675 C C . PHE A 1 331 ? -10.161 -5.562 19.477 1.00 95.81 331 PHE A C 1
ATOM 2677 O O . PHE A 1 331 ? -8.951 -5.676 19.253 1.00 95.81 331 PHE A O 1
ATOM 2684 N N . LEU A 1 332 ? -10.845 -4.475 19.116 1.00 95.38 332 LEU A N 1
ATOM 2685 C CA . LEU A 1 332 ? -10.225 -3.347 18.435 1.00 95.38 332 LEU A CA 1
ATOM 2686 C C . LEU A 1 332 ? -9.166 -2.671 19.320 1.00 95.38 332 LEU A C 1
ATOM 2688 O O . LEU A 1 332 ? -8.059 -2.404 18.845 1.00 95.38 332 LEU A O 1
ATOM 2692 N N . HIS A 1 333 ? -9.475 -2.458 20.599 1.00 94.31 333 HIS A N 1
ATOM 2693 C CA . HIS A 1 333 ? -8.567 -1.912 21.606 1.00 94.31 333 HIS A CA 1
ATOM 2694 C C . HIS A 1 333 ? -7.300 -2.756 21.722 1.00 94.31 333 HIS A C 1
ATOM 2696 O O . HIS A 1 333 ? -6.193 -2.224 21.582 1.00 94.31 333 HIS A O 1
ATOM 2702 N N . PHE A 1 334 ? -7.450 -4.078 21.859 1.00 94.06 334 PHE A N 1
ATOM 2703 C CA . PHE A 1 334 ? -6.325 -5.010 21.882 1.00 94.06 334 PHE A CA 1
ATOM 2704 C C . PHE A 1 334 ? -5.445 -4.873 20.631 1.00 94.06 334 PHE A C 1
ATOM 2706 O O . PHE A 1 334 ? -4.225 -4.723 20.744 1.00 94.06 334 PHE A O 1
ATOM 2713 N N . ALA A 1 335 ? -6.042 -4.896 19.434 1.00 95.81 335 ALA A N 1
ATOM 2714 C CA . ALA A 1 335 ? -5.293 -4.815 18.179 1.00 95.81 335 ALA A CA 1
ATOM 2715 C C . ALA A 1 335 ? -4.528 -3.501 18.030 1.00 95.81 335 ALA A C 1
ATOM 2717 O O . ALA A 1 335 ? -3.346 -3.518 17.678 1.00 95.81 335 ALA A O 1
ATOM 2718 N N . VAL A 1 336 ? -5.191 -2.371 18.278 1.00 94.50 336 VAL A N 1
ATOM 2719 C CA . VAL A 1 336 ? -4.597 -1.041 18.112 1.00 94.50 336 VAL A CA 1
ATOM 2720 C C . VAL A 1 336 ? -3.483 -0.825 19.132 1.00 94.50 336 VAL A C 1
ATOM 2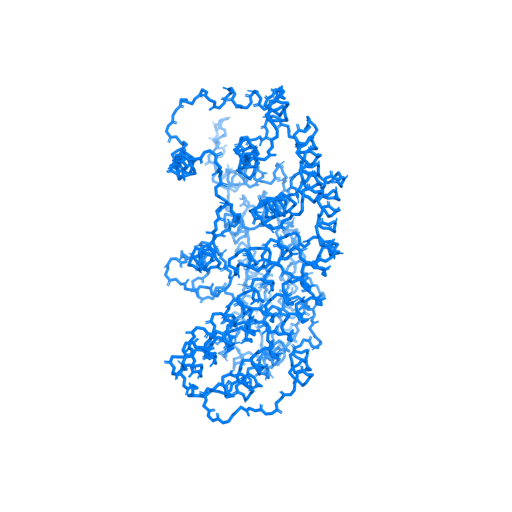722 O O . VAL A 1 336 ? -2.376 -0.445 18.749 1.00 94.50 336 VAL A O 1
ATOM 2725 N N . THR A 1 337 ? -3.721 -1.164 20.401 1.00 93.81 337 THR A N 1
ATOM 2726 C CA . THR A 1 337 ? -2.703 -1.074 21.456 1.00 93.81 337 THR A CA 1
ATOM 2727 C C . THR A 1 337 ? -1.484 -1.927 21.109 1.00 93.81 337 THR A C 1
ATOM 2729 O O . THR A 1 337 ? -0.351 -1.441 21.135 1.00 93.81 337 THR A O 1
ATOM 2732 N N . ARG A 1 338 ? -1.702 -3.184 20.697 1.00 93.31 338 ARG A N 1
ATOM 2733 C CA . ARG A 1 338 ? -0.624 -4.101 20.308 1.00 93.31 338 ARG A CA 1
ATOM 2734 C C . ARG A 1 338 ? 0.161 -3.596 19.098 1.00 93.31 338 ARG A C 1
ATOM 2736 O O . ARG A 1 338 ? 1.387 -3.725 19.073 1.00 93.31 338 ARG A O 1
ATOM 2743 N N . ALA A 1 339 ? -0.529 -3.036 18.104 1.00 95.00 339 ALA A N 1
ATOM 2744 C CA . ALA A 1 339 ? 0.094 -2.472 16.915 1.00 95.00 339 ALA A CA 1
ATOM 2745 C C . ALA A 1 339 ? 1.008 -1.299 17.274 1.00 95.00 339 ALA A C 1
ATOM 2747 O O . ALA A 1 339 ? 2.181 -1.317 16.905 1.00 95.00 339 ALA A O 1
ATOM 2748 N N . ILE A 1 340 ? 0.505 -0.327 18.042 1.00 93.94 340 ILE A N 1
ATOM 2749 C CA . ILE A 1 340 ? 1.277 0.854 18.444 1.00 93.94 340 ILE A CA 1
ATOM 2750 C C . ILE A 1 340 ? 2.490 0.429 19.280 1.00 93.94 340 ILE A C 1
ATOM 2752 O O . ILE A 1 340 ? 3.611 0.788 18.934 1.00 93.94 340 ILE A O 1
ATOM 2756 N N . GLN A 1 341 ? 2.311 -0.419 20.301 1.00 92.06 341 GLN A N 1
ATOM 2757 C CA . GLN A 1 341 ? 3.415 -0.919 21.137 1.00 92.06 341 GLN A CA 1
ATOM 2758 C C . GLN A 1 341 ? 4.530 -1.593 20.323 1.00 92.06 341 GLN A C 1
ATOM 2760 O O . GLN A 1 341 ? 5.716 -1.432 20.619 1.00 92.06 341 GLN A O 1
ATOM 2765 N N . ARG A 1 342 ? 4.167 -2.358 19.286 1.00 92.44 342 ARG A N 1
ATOM 2766 C CA . ARG A 1 342 ? 5.151 -2.996 18.407 1.00 92.44 342 ARG A CA 1
ATOM 2767 C C . ARG A 1 342 ? 5.842 -1.975 17.506 1.00 92.44 342 ARG A C 1
ATOM 2769 O O . ARG A 1 342 ? 7.064 -2.020 17.401 1.00 92.44 342 ARG A O 1
ATOM 2776 N N . LEU A 1 343 ? 5.074 -1.095 16.865 1.00 92.12 343 LEU A N 1
ATOM 2777 C CA . LEU A 1 343 ? 5.561 -0.151 15.857 1.00 92.12 343 LEU A CA 1
ATOM 2778 C C . LEU A 1 343 ? 6.411 0.970 16.450 1.00 92.12 343 LEU A C 1
ATOM 2780 O O . LEU A 1 343 ? 7.350 1.395 15.799 1.00 92.12 343 LEU A O 1
ATOM 2784 N N . VAL A 1 344 ? 6.173 1.404 17.690 1.00 91.25 344 VAL A N 1
ATOM 2785 C CA . VAL A 1 344 ? 7.008 2.441 18.331 1.00 91.25 344 VAL A CA 1
ATOM 2786 C C . VAL A 1 344 ? 8.502 2.084 18.289 1.00 91.25 344 VAL A C 1
ATOM 2788 O O . VAL A 1 344 ? 9.347 2.956 18.112 1.00 91.25 344 VAL A O 1
ATOM 2791 N N . ASN A 1 345 ? 8.819 0.789 18.369 1.00 88.00 345 ASN A N 1
ATOM 2792 C CA . ASN A 1 345 ? 10.187 0.271 18.349 1.00 88.00 345 ASN A CA 1
ATOM 2793 C C . ASN A 1 345 ? 10.714 -0.051 16.935 1.00 88.00 345 ASN A C 1
ATOM 2795 O O . ASN A 1 345 ? 11.836 -0.535 16.796 1.00 88.00 345 ASN A O 1
ATOM 2799 N N . VAL A 1 346 ? 9.924 0.164 15.878 1.00 86.81 346 VAL A N 1
ATOM 2800 C CA . VAL A 1 346 ? 10.312 -0.107 14.487 1.00 86.81 346 VAL A CA 1
ATOM 2801 C C . VAL A 1 346 ? 10.835 1.188 13.847 1.00 86.81 346 VAL A C 1
ATOM 2803 O O . VAL A 1 346 ? 10.123 2.190 13.781 1.00 86.81 346 VAL A O 1
ATOM 2806 N N . PRO A 1 347 ? 12.094 1.237 13.374 1.00 83.38 347 PRO A N 1
ATOM 2807 C CA . PRO A 1 347 ? 12.613 2.385 12.631 1.00 83.38 347 PRO A CA 1
ATOM 2808 C C . PRO A 1 347 ? 11.778 2.697 11.375 1.00 83.38 347 PRO A C 1
ATOM 2810 O O . PRO A 1 347 ? 11.526 1.798 10.581 1.00 83.38 347 PRO A O 1
ATOM 2813 N N . GLY A 1 348 ? 11.395 3.961 11.169 1.00 81.31 348 GLY A N 1
ATOM 2814 C CA . GLY A 1 348 ? 10.691 4.413 9.961 1.00 81.31 348 GLY A CA 1
ATOM 2815 C C . GLY A 1 348 ? 9.182 4.137 9.908 1.00 81.31 348 GLY A C 1
ATOM 2816 O O . GLY A 1 348 ? 8.599 4.284 8.839 1.00 81.31 348 GLY A O 1
ATOM 2817 N N . SER A 1 349 ? 8.553 3.712 11.012 1.00 85.94 349 SER A N 1
ATOM 2818 C CA . SER A 1 349 ? 7.119 3.387 11.053 1.00 85.94 349 SER A CA 1
ATOM 2819 C C . SER A 1 349 ? 6.227 4.530 11.560 1.00 85.94 349 SER A C 1
ATOM 2821 O O . SER A 1 349 ? 5.162 4.291 12.138 1.00 85.94 349 SER A O 1
ATOM 2823 N N . GLU A 1 350 ? 6.682 5.780 11.453 1.00 85.38 350 GLU A N 1
ATOM 2824 C CA . GLU A 1 350 ? 5.967 6.945 11.984 1.00 85.38 350 GLU A CA 1
ATOM 2825 C C . GLU A 1 350 ? 4.599 7.117 11.312 1.00 85.38 350 GLU A C 1
ATOM 2827 O O . GLU A 1 350 ? 3.607 7.401 11.980 1.00 85.38 350 GLU A O 1
ATOM 2832 N N . VAL A 1 351 ? 4.520 6.883 10.000 1.00 80.81 351 VAL A N 1
ATOM 2833 C CA . VAL A 1 351 ? 3.272 6.999 9.229 1.00 80.81 351 VAL A CA 1
ATOM 2834 C C . VAL A 1 351 ? 2.291 5.887 9.607 1.00 80.81 351 VAL A C 1
ATOM 2836 O O . VAL A 1 351 ? 1.095 6.124 9.765 1.00 80.81 351 VAL A O 1
ATOM 2839 N N . GLU A 1 352 ? 2.783 4.669 9.816 1.00 87.50 352 GLU A N 1
ATOM 2840 C CA . GLU A 1 352 ? 1.988 3.544 10.293 1.00 87.50 352 GLU A CA 1
ATOM 2841 C C . GLU A 1 352 ? 1.385 3.833 11.670 1.00 87.50 352 GLU A C 1
ATOM 2843 O O . GLU A 1 352 ? 0.196 3.587 11.877 1.00 87.50 352 GLU A O 1
ATOM 2848 N N . LEU A 1 353 ? 2.169 4.402 12.591 1.00 88.25 353 LEU A N 1
ATOM 2849 C CA . LEU A 1 353 ? 1.683 4.839 13.902 1.00 88.25 353 LEU A CA 1
ATOM 2850 C C . LEU A 1 353 ? 0.553 5.871 13.777 1.00 88.25 353 LEU A C 1
ATOM 2852 O O . LEU A 1 353 ? -0.452 5.744 14.478 1.00 88.25 353 LEU A O 1
ATOM 2856 N N . CYS A 1 354 ? 0.666 6.828 12.848 1.00 83.94 354 CYS A N 1
ATOM 2857 C CA . CYS A 1 354 ? -0.395 7.805 12.577 1.00 83.94 354 CYS A CA 1
ATOM 2858 C C . CYS A 1 354 ? -1.714 7.121 12.185 1.00 83.94 354 CYS A C 1
ATOM 2860 O O . CYS A 1 354 ? -2.774 7.496 12.687 1.00 83.94 354 CYS A O 1
ATOM 2862 N N . HIS A 1 355 ? -1.670 6.086 11.337 1.00 82.88 355 HIS A N 1
ATOM 2863 C CA . HIS A 1 355 ? -2.874 5.357 10.925 1.00 82.88 355 HIS A CA 1
ATOM 2864 C C . HIS A 1 355 ? -3.578 4.657 12.097 1.00 82.88 355 HIS A C 1
ATOM 2866 O O . HIS A 1 355 ? -4.805 4.702 12.188 1.00 82.88 355 HIS A O 1
ATOM 2872 N N . PHE A 1 356 ? -2.825 4.030 13.008 1.00 89.19 356 PHE A N 1
ATOM 2873 C CA . PHE A 1 356 ? -3.408 3.369 14.182 1.00 89.19 356 PHE A CA 1
ATOM 2874 C C . PHE A 1 356 ? -3.930 4.368 15.225 1.00 89.19 356 PHE A C 1
ATOM 2876 O O . PHE A 1 356 ? -4.996 4.134 15.790 1.00 89.19 356 PHE A O 1
ATOM 2883 N N . LEU A 1 357 ? -3.241 5.495 15.440 1.00 85.56 357 LEU A N 1
ATOM 2884 C CA . LEU A 1 357 ? -3.726 6.580 16.307 1.00 85.56 357 LEU A CA 1
ATOM 2885 C C . LEU A 1 357 ? -5.001 7.229 15.752 1.00 85.56 357 LEU A C 1
ATOM 2887 O O . LEU A 1 357 ? -5.936 7.496 16.504 1.00 85.56 357 LEU A O 1
ATOM 2891 N N . SER A 1 358 ? -5.075 7.414 14.432 1.00 80.69 358 SER A N 1
ATOM 2892 C CA . SER A 1 358 ? -6.275 7.939 13.769 1.00 80.69 358 SER A CA 1
ATOM 2893 C C . SER A 1 358 ? -7.460 6.986 13.931 1.00 80.69 358 SER A C 1
ATOM 2895 O O . SER A 1 358 ? -8.554 7.422 14.275 1.00 80.69 358 SER A O 1
ATOM 2897 N N . LEU A 1 359 ? -7.239 5.672 13.776 1.00 84.69 359 LEU A N 1
ATOM 2898 C CA . LEU A 1 359 ? -8.272 4.664 14.029 1.00 84.69 359 LEU A CA 1
ATOM 2899 C C . LEU A 1 359 ? -8.733 4.662 15.495 1.00 84.69 359 LEU A C 1
ATOM 2901 O O . LEU A 1 359 ? -9.929 4.522 15.748 1.00 84.69 359 LEU A O 1
ATOM 2905 N N . ALA A 1 360 ? -7.805 4.822 16.446 1.00 86.69 360 ALA A N 1
ATOM 2906 C CA . ALA A 1 360 ? -8.133 4.927 17.868 1.00 86.69 360 ALA A CA 1
ATOM 2907 C C . ALA A 1 360 ? -9.021 6.139 18.155 1.00 86.69 360 ALA A C 1
ATOM 2909 O O . ALA A 1 360 ? -10.014 6.011 18.868 1.00 86.69 360 ALA A O 1
ATOM 2910 N N . SER A 1 361 ? -8.681 7.290 17.569 1.00 80.69 361 SER A N 1
ATOM 2911 C CA . SER A 1 361 ? -9.459 8.524 17.684 1.00 80.69 361 SER A CA 1
ATOM 2912 C C . SER A 1 361 ? -10.863 8.355 17.095 1.00 80.69 361 SER A C 1
ATOM 2914 O O . SER A 1 361 ? -11.836 8.530 17.822 1.00 80.69 361 SER A O 1
ATOM 2916 N N . ALA A 1 362 ? -10.971 7.903 15.840 1.00 77.00 362 ALA A N 1
ATOM 2917 C CA . ALA A 1 362 ? -12.250 7.702 15.150 1.00 77.00 362 ALA A CA 1
ATOM 2918 C C . ALA A 1 362 ? -13.137 6.623 15.794 1.00 77.00 362 ALA A C 1
ATOM 2920 O O . ALA A 1 362 ? -14.351 6.627 15.634 1.00 77.00 362 ALA A O 1
ATOM 2921 N N . SER A 1 363 ? -12.541 5.679 16.525 1.00 81.94 363 SER A N 1
ATOM 2922 C CA . SER A 1 363 ? -13.282 4.628 17.237 1.00 81.94 363 SER A CA 1
ATOM 2923 C C . SER A 1 363 ? -13.446 4.923 18.732 1.00 81.94 363 SER A C 1
ATOM 2925 O O . SER A 1 363 ? -13.861 4.043 19.477 1.00 81.94 363 SER A O 1
ATOM 2927 N N . ASN A 1 364 ? -13.103 6.138 19.180 1.00 82.44 364 ASN A N 1
ATOM 2928 C CA . ASN A 1 364 ? -13.192 6.586 20.570 1.00 82.44 364 ASN A CA 1
ATOM 2929 C C . ASN A 1 364 ? -12.485 5.659 21.593 1.00 82.44 364 ASN A C 1
ATOM 2931 O O . ASN A 1 364 ? -12.876 5.605 22.754 1.00 82.44 364 ASN A O 1
ATOM 2935 N N . LEU A 1 365 ? -11.424 4.947 21.199 1.00 87.62 365 LEU A N 1
ATOM 2936 C CA . LEU A 1 365 ? -10.777 3.923 22.038 1.00 87.62 365 LEU A CA 1
ATOM 2937 C C . LEU A 1 365 ? -9.913 4.541 23.124 1.00 87.62 365 LEU A C 1
ATOM 2939 O O . LEU A 1 365 ? -9.004 5.281 22.781 1.00 87.62 365 LEU A O 1
ATOM 2943 N N . ASP A 1 366 ? -10.097 4.195 24.394 1.00 87.38 366 ASP A N 1
ATOM 2944 C CA . ASP A 1 366 ? -9.254 4.730 25.465 1.00 87.38 366 ASP A CA 1
ATOM 2945 C C . ASP A 1 366 ? -7.897 4.009 25.589 1.00 87.38 366 ASP A C 1
ATOM 2947 O O . ASP A 1 366 ? -7.760 2.965 26.226 1.00 87.38 366 ASP A O 1
ATOM 2951 N N . LEU A 1 367 ? -6.859 4.595 24.995 1.00 86.94 367 LEU A N 1
ATOM 2952 C CA . LEU A 1 367 ? -5.469 4.141 25.122 1.00 86.94 367 LEU A CA 1
ATOM 2953 C C . LEU A 1 367 ? -4.759 4.597 26.416 1.00 86.94 367 LEU A C 1
ATOM 2955 O O . LEU A 1 367 ? -3.596 4.239 26.605 1.00 86.94 367 LEU A O 1
ATOM 2959 N N . SER A 1 368 ? -5.396 5.372 27.304 1.00 76.56 368 SER A N 1
ATOM 2960 C CA . SER A 1 368 ? -4.743 5.914 28.511 1.00 76.56 368 SER A CA 1
ATOM 2961 C C . SER A 1 368 ? -4.323 4.824 29.509 1.00 76.56 368 SER A C 1
ATOM 2963 O O . SER A 1 368 ? -3.285 4.942 30.160 1.00 76.56 368 SER A O 1
ATOM 2965 N N . GLY A 1 369 ? -5.073 3.718 29.569 1.00 70.50 369 GLY A N 1
ATOM 2966 C CA . GLY A 1 369 ? -4.763 2.557 30.409 1.00 70.50 369 GLY A CA 1
ATOM 2967 C C . GLY A 1 369 ? -3.595 1.694 29.909 1.00 70.50 369 GLY A C 1
ATOM 2968 O O . GLY A 1 369 ? -3.138 0.800 30.624 1.00 70.50 369 GLY A O 1
ATOM 2969 N N . ALA A 1 370 ? -3.082 1.935 28.696 1.00 75.12 370 ALA A N 1
ATOM 2970 C CA . ALA A 1 370 ? -1.953 1.185 28.152 1.00 75.12 370 ALA A CA 1
ATOM 2971 C C . ALA A 1 370 ? -0.635 1.652 28.796 1.00 75.12 370 ALA A C 1
ATOM 2973 O O . ALA A 1 370 ? -0.004 2.614 28.350 1.00 75.12 370 ALA A O 1
ATOM 2974 N N . SER A 1 371 ? -0.208 0.947 29.849 1.00 72.31 371 SER A N 1
ATOM 2975 C CA . SER A 1 371 ? 1.004 1.281 30.609 1.00 72.31 371 SER A CA 1
ATOM 2976 C C . SER A 1 371 ? 2.222 1.478 29.700 1.00 72.31 371 SER A C 1
ATOM 2978 O O . SER A 1 371 ? 2.530 0.644 28.847 1.00 72.31 371 SER A O 1
ATOM 2980 N N . GLY A 1 372 ? 2.909 2.607 29.875 1.00 82.56 372 GLY A N 1
ATOM 2981 C CA . GLY A 1 372 ? 4.136 2.927 29.148 1.00 82.56 372 GLY A CA 1
ATOM 2982 C C . GLY A 1 372 ? 3.946 3.481 27.731 1.00 82.56 372 GLY A C 1
ATOM 2983 O O . GLY A 1 372 ? 4.917 3.980 27.172 1.00 82.56 372 GLY A O 1
ATOM 2984 N N . LEU A 1 373 ? 2.736 3.465 27.154 1.00 88.00 373 LEU A N 1
ATOM 2985 C CA . LEU A 1 373 ? 2.522 3.828 25.744 1.00 88.00 373 LEU A CA 1
ATOM 2986 C C . LEU A 1 373 ? 2.942 5.269 25.429 1.00 88.00 373 LEU A C 1
ATOM 2988 O O . LEU A 1 373 ? 3.691 5.503 24.480 1.00 88.00 373 LEU A O 1
ATOM 2992 N N . VAL A 1 374 ? 2.499 6.228 26.251 1.00 89.25 374 VAL A N 1
ATOM 2993 C CA . VAL A 1 374 ? 2.871 7.645 26.100 1.00 89.25 374 VAL A CA 1
ATOM 2994 C C . VAL A 1 374 ? 4.376 7.831 26.258 1.00 89.25 374 VAL A C 1
ATOM 2996 O O . VAL A 1 374 ? 4.983 8.608 25.529 1.00 89.25 374 VAL A O 1
ATOM 2999 N N . VAL A 1 375 ? 4.998 7.082 27.171 1.00 90.56 375 VAL A N 1
ATOM 3000 C CA . VAL A 1 375 ? 6.446 7.130 27.409 1.00 90.56 375 VAL A CA 1
ATOM 3001 C C . VAL A 1 375 ? 7.209 6.665 26.175 1.00 90.56 375 VAL A C 1
ATOM 3003 O O . VAL A 1 375 ? 8.141 7.338 25.744 1.00 90.56 375 VAL A O 1
ATOM 3006 N N . SER A 1 376 ? 6.794 5.548 25.577 1.00 91.56 376 SER A N 1
ATOM 3007 C CA . SER A 1 376 ? 7.428 5.011 24.375 1.00 91.56 376 SER A CA 1
ATOM 3008 C C . SER A 1 376 ? 7.234 5.939 23.171 1.00 91.56 376 SER A C 1
ATOM 3010 O O . SER A 1 376 ? 8.185 6.181 22.432 1.00 91.56 376 SER A O 1
ATOM 3012 N N . LEU A 1 377 ? 6.034 6.503 22.982 1.00 91.00 377 LEU A N 1
ATOM 3013 C CA . LEU A 1 377 ? 5.771 7.475 21.913 1.00 91.00 377 LEU A CA 1
ATOM 3014 C C . LEU A 1 377 ? 6.583 8.762 22.096 1.00 91.00 377 LEU A C 1
ATOM 3016 O O . LEU A 1 377 ? 7.158 9.253 21.129 1.00 91.00 377 LEU A O 1
ATOM 3020 N N . ALA A 1 378 ? 6.681 9.271 23.327 1.00 90.06 378 ALA A N 1
ATOM 3021 C CA . ALA A 1 378 ? 7.522 10.417 23.660 1.00 90.06 378 ALA A CA 1
ATOM 3022 C C . ALA A 1 378 ? 8.998 10.137 23.334 1.00 90.06 378 ALA A C 1
ATOM 3024 O O . ALA A 1 378 ? 9.627 10.936 22.650 1.00 90.06 378 ALA A O 1
ATOM 3025 N N . GLY A 1 379 ? 9.517 8.967 23.728 1.00 89.69 379 GLY A N 1
ATOM 3026 C CA . GLY A 1 379 ? 10.880 8.550 23.389 1.00 89.69 379 GLY A CA 1
ATOM 3027 C C . GLY A 1 379 ? 11.111 8.456 21.879 1.00 89.69 379 GLY A C 1
ATOM 3028 O O . GLY A 1 379 ? 12.139 8.904 21.381 1.00 89.69 379 GLY A O 1
ATOM 3029 N N . ARG A 1 380 ? 10.128 7.959 21.116 1.00 87.62 380 ARG A N 1
ATOM 3030 C CA . ARG A 1 380 ? 10.228 7.929 19.651 1.00 87.62 380 ARG A CA 1
ATOM 3031 C C . ARG A 1 380 ? 10.259 9.326 19.032 1.00 87.62 380 ARG A C 1
ATOM 3033 O O . ARG A 1 380 ? 10.981 9.556 18.063 1.00 87.62 380 ARG A O 1
ATOM 3040 N N . LEU A 1 381 ? 9.472 10.253 19.563 1.00 85.62 381 LEU A N 1
ATOM 3041 C CA . LEU A 1 381 ? 9.480 11.643 19.117 1.00 85.62 381 LEU A CA 1
ATOM 3042 C C . LEU A 1 381 ? 10.809 12.340 19.445 1.00 85.62 381 LEU A C 1
ATOM 3044 O O . LEU A 1 381 ? 11.335 13.046 18.585 1.00 85.62 381 LEU A O 1
ATOM 3048 N N . ASP A 1 382 ? 11.390 12.069 20.617 1.00 84.88 382 ASP A N 1
ATOM 3049 C CA . ASP A 1 382 ? 12.738 12.525 20.978 1.00 84.88 382 ASP A CA 1
ATOM 3050 C C . ASP A 1 382 ? 13.796 11.965 20.002 1.00 84.88 382 ASP A C 1
ATOM 3052 O O . ASP A 1 382 ? 14.590 12.733 19.461 1.00 84.88 382 ASP A O 1
ATOM 3056 N N . GLU A 1 383 ? 13.758 10.670 19.649 1.00 81.44 383 GLU A N 1
ATOM 3057 C CA . GLU A 1 383 ? 14.656 10.098 18.623 1.00 81.44 383 GLU A CA 1
ATOM 3058 C C . GLU A 1 383 ? 14.534 10.813 17.268 1.00 81.44 383 GLU A C 1
ATOM 3060 O O . GLU A 1 383 ? 15.527 10.991 16.552 1.00 81.44 383 GLU A O 1
ATOM 3065 N N . CYS A 1 384 ? 13.312 11.200 16.886 1.00 75.50 384 CYS A N 1
ATOM 3066 C CA . CYS A 1 384 ? 13.073 11.940 15.650 1.00 75.50 384 CYS A CA 1
ATOM 3067 C C . CYS A 1 384 ? 13.641 13.366 15.719 1.00 75.50 384 CYS A C 1
ATOM 3069 O O . CYS A 1 384 ? 13.980 13.912 14.670 1.00 75.50 384 CYS A O 1
ATOM 3071 N N . ALA A 1 385 ? 13.751 13.954 16.913 1.00 71.19 385 ALA A N 1
ATOM 3072 C CA . ALA A 1 385 ? 14.369 15.259 17.129 1.00 71.19 385 ALA A CA 1
ATOM 3073 C C . ALA A 1 385 ? 15.908 15.188 17.184 1.00 71.19 385 ALA A C 1
ATOM 3075 O O . ALA A 1 385 ? 16.569 16.099 16.697 1.00 71.19 385 ALA A O 1
ATOM 3076 N N . GLU A 1 386 ? 16.491 14.131 17.759 1.00 69.19 386 GLU A N 1
ATOM 3077 C CA . GLU A 1 386 ? 17.944 14.015 17.982 1.00 69.19 386 GLU A CA 1
ATOM 3078 C C . GLU A 1 386 ? 18.726 13.496 16.768 1.00 69.19 386 GLU A C 1
ATOM 3080 O O . GLU A 1 386 ? 19.895 13.841 16.572 1.00 69.19 386 GLU A O 1
ATOM 3085 N N . ARG A 1 387 ? 18.109 12.666 15.917 1.00 58.03 387 ARG A N 1
ATOM 3086 C CA . ARG A 1 387 ? 18.755 12.199 14.684 1.00 58.03 387 ARG A CA 1
ATOM 3087 C C . ARG A 1 387 ? 18.931 13.386 13.736 1.00 58.03 387 ARG A C 1
ATOM 3089 O O . ARG A 1 387 ? 18.006 13.714 13.002 1.00 58.03 387 ARG A O 1
ATOM 3096 N N . GLY A 1 388 ? 20.135 13.963 13.684 1.00 49.31 388 GLY A N 1
ATOM 3097 C CA . GLY A 1 388 ? 20.584 15.012 12.748 1.00 49.31 388 GLY A CA 1
ATOM 3098 C C . GLY A 1 388 ? 20.556 14.636 11.253 1.00 49.31 388 GLY A C 1
ATOM 3099 O O . GLY A 1 388 ? 21.461 14.978 10.496 1.00 49.31 388 GLY A O 1
ATOM 3100 N N . ARG A 1 389 ? 19.532 13.907 10.797 1.00 44.97 389 ARG A N 1
ATOM 3101 C CA . ARG A 1 389 ? 19.218 13.699 9.383 1.00 44.97 389 ARG A CA 1
ATOM 3102 C C . ARG A 1 389 ? 18.540 14.965 8.866 1.00 44.97 389 ARG A C 1
ATOM 3104 O O . ARG A 1 389 ? 17.609 15.472 9.481 1.00 44.97 389 ARG A O 1
ATOM 3111 N N . SER A 1 390 ? 19.000 15.466 7.721 1.00 44.25 390 SER A N 1
ATOM 3112 C CA . SER A 1 390 ? 18.452 16.658 7.060 1.00 44.25 390 SER A CA 1
ATOM 3113 C C . SER A 1 390 ? 16.904 16.683 7.058 1.00 44.25 390 SER A C 1
ATOM 3115 O O . SER A 1 390 ? 16.285 15.680 6.675 1.00 44.25 390 SER A O 1
ATOM 3117 N N . PRO A 1 391 ? 16.253 17.820 7.389 1.00 42.69 391 PRO A N 1
ATOM 3118 C CA . PRO A 1 391 ? 14.791 17.964 7.432 1.00 42.69 391 PRO A CA 1
ATOM 3119 C C . PRO A 1 391 ? 14.089 17.804 6.074 1.00 42.69 391 PRO A C 1
ATOM 3121 O O . PRO A 1 391 ? 12.865 17.722 6.034 1.00 42.69 391 PRO A O 1
ATOM 3124 N N . LYS A 1 392 ? 14.833 17.627 4.969 1.00 43.47 392 LYS A N 1
ATOM 3125 C CA . LYS A 1 392 ? 14.278 17.070 3.720 1.00 43.47 392 LYS A CA 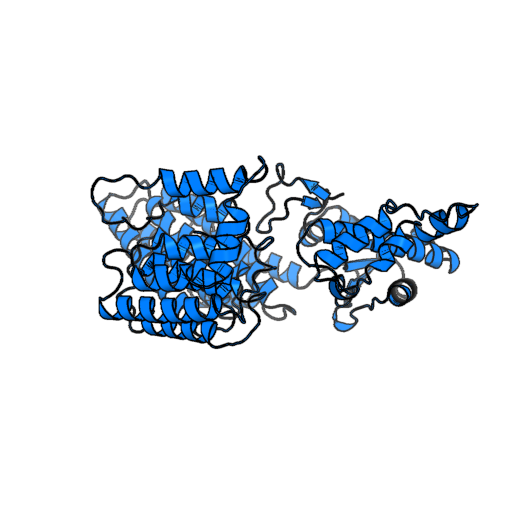1
ATOM 3126 C C . LYS A 1 392 ? 13.635 15.680 3.917 1.00 43.47 392 LYS A C 1
ATOM 3128 O O . LYS A 1 392 ? 12.885 15.251 3.051 1.00 43.47 392 LYS A O 1
ATOM 3133 N N . SER A 1 393 ? 13.934 14.979 5.022 1.00 50.09 393 SER A N 1
ATOM 3134 C CA . SER A 1 393 ? 13.577 13.570 5.261 1.00 50.09 393 SER A CA 1
ATOM 3135 C C . SER A 1 393 ? 12.687 13.277 6.485 1.00 50.09 393 SER A C 1
ATOM 3137 O O . SER A 1 393 ? 12.293 12.127 6.649 1.00 50.09 393 SER A O 1
ATOM 3139 N N . ASN A 1 394 ? 12.335 14.262 7.331 1.00 60.69 394 ASN A N 1
ATOM 3140 C CA . ASN A 1 394 ? 11.652 14.004 8.620 1.00 60.69 394 ASN A CA 1
ATOM 3141 C C . ASN A 1 394 ? 10.172 14.432 8.673 1.00 60.69 394 ASN A C 1
ATOM 3143 O O . ASN A 1 394 ? 9.627 14.697 9.742 1.00 60.69 394 ASN A O 1
ATOM 3147 N N . GLN A 1 395 ? 9.496 14.501 7.522 1.00 68.00 395 GLN A N 1
ATOM 3148 C CA . GLN A 1 395 ? 8.056 14.781 7.492 1.00 68.00 395 GLN A CA 1
ATOM 3149 C C . GLN A 1 395 ? 7.285 13.739 8.330 1.00 68.00 395 GLN A C 1
ATOM 3151 O O . GLN A 1 395 ? 6.405 14.089 9.105 1.00 68.00 395 GLN A O 1
ATOM 3156 N N . ALA A 1 396 ? 7.700 12.470 8.262 1.00 71.38 396 ALA A N 1
ATOM 3157 C CA . ALA A 1 396 ? 7.117 11.365 9.019 1.00 71.38 396 ALA A CA 1
ATOM 3158 C C . ALA A 1 396 ? 7.071 11.624 10.543 1.00 71.38 396 ALA A C 1
ATOM 3160 O O . ALA A 1 396 ? 6.029 11.414 11.164 1.00 71.38 396 ALA A O 1
ATOM 3161 N N . GLY A 1 397 ? 8.153 12.153 11.131 1.00 75.75 397 GLY A N 1
ATOM 3162 C CA . GLY A 1 397 ? 8.201 12.516 12.551 1.00 75.75 397 GLY A CA 1
ATOM 3163 C C . GLY A 1 397 ? 7.242 13.652 12.918 1.00 75.75 397 GLY A C 1
ATOM 3164 O O . GLY A 1 397 ? 6.612 13.602 13.973 1.00 75.75 397 GLY A O 1
ATOM 3165 N N . VAL A 1 398 ? 7.059 14.628 12.021 1.00 72.69 398 VAL A N 1
ATOM 3166 C CA . VAL A 1 398 ? 6.073 15.708 12.195 1.00 72.69 398 VAL A CA 1
ATOM 3167 C C . VAL A 1 398 ? 4.646 15.145 12.238 1.00 72.69 398 VAL A C 1
ATOM 3169 O O . VAL A 1 398 ? 3.896 15.493 13.151 1.00 72.69 398 VAL A O 1
ATOM 3172 N N . PHE A 1 399 ? 4.290 14.223 11.328 1.00 72.94 399 PHE A N 1
ATOM 3173 C CA . PHE A 1 399 ? 2.975 13.543 11.343 1.00 72.94 399 PHE A CA 1
ATOM 3174 C C . PHE A 1 399 ? 2.726 12.770 12.608 1.00 72.94 399 PHE A C 1
ATOM 3176 O O . PHE A 1 399 ? 1.638 12.869 13.181 1.00 72.94 399 PHE A O 1
ATOM 3183 N N . LEU A 1 400 ? 3.737 12.041 13.070 1.00 80.19 400 LEU A N 1
ATOM 3184 C CA . LEU A 1 400 ? 3.613 11.314 14.315 1.00 80.19 400 LEU A CA 1
ATOM 3185 C C . LEU A 1 400 ? 3.368 12.268 15.478 1.00 80.19 400 LEU A C 1
ATOM 3187 O O . LEU A 1 400 ? 2.466 12.022 16.272 1.00 80.19 400 LEU A O 1
ATOM 3191 N N . MET A 1 401 ? 4.120 13.364 15.564 1.00 79.81 401 MET A N 1
ATOM 3192 C CA . MET A 1 401 ? 3.994 14.307 16.671 1.00 79.81 401 MET A CA 1
ATOM 3193 C C . MET A 1 401 ? 2.602 14.932 16.725 1.00 79.81 401 MET A C 1
ATOM 3195 O O . MET A 1 401 ? 1.954 14.907 17.770 1.00 79.81 401 MET A O 1
ATOM 3199 N N . LEU A 1 402 ? 2.114 15.442 15.596 1.00 74.44 402 LEU A N 1
ATOM 3200 C CA . LEU A 1 402 ? 0.791 16.049 15.531 1.00 74.44 402 LEU A CA 1
ATOM 3201 C C . LEU A 1 402 ? -0.326 15.011 15.753 1.00 74.44 402 LEU A C 1
ATOM 3203 O O . LEU A 1 402 ? -1.279 15.304 16.469 1.00 74.44 402 LEU A O 1
ATOM 3207 N N . SER A 1 403 ? -0.176 13.770 15.270 1.00 76.94 403 SER A N 1
ATOM 3208 C CA . SER A 1 403 ? -1.121 12.676 15.565 1.00 76.94 403 SER A CA 1
ATOM 3209 C C . SER A 1 403 ? -1.150 12.309 17.055 1.00 76.94 403 SER A C 1
ATOM 3211 O O . SER A 1 403 ? -2.218 12.080 17.622 1.00 76.94 403 SER A O 1
ATOM 3213 N N . VAL A 1 404 ? 0.017 12.265 17.706 1.00 83.12 404 VAL A N 1
ATOM 3214 C CA . VAL A 1 404 ? 0.153 11.999 19.148 1.00 83.12 404 VAL A CA 1
ATOM 3215 C C . VAL A 1 404 ? -0.497 13.116 19.959 1.00 83.12 404 VAL A C 1
ATOM 3217 O O . VAL A 1 404 ? -1.267 12.825 20.873 1.00 83.12 404 VAL A O 1
ATOM 3220 N N . LEU A 1 405 ? -0.240 14.379 19.610 1.00 77.38 405 LEU A N 1
ATOM 3221 C CA . LEU A 1 405 ? -0.863 15.524 20.272 1.00 77.38 405 LEU A CA 1
ATOM 3222 C C . LEU A 1 405 ? -2.382 15.508 20.092 1.00 77.38 405 LEU A C 1
ATOM 3224 O O . LEU A 1 405 ? -3.100 15.593 21.084 1.00 77.38 405 LEU A O 1
ATOM 3228 N N . LYS A 1 406 ? -2.871 15.315 18.861 1.00 74.44 406 LYS A N 1
ATOM 3229 C CA . LYS A 1 406 ? -4.309 15.250 18.558 1.00 74.44 406 LYS A CA 1
ATOM 3230 C C . LYS A 1 406 ? -5.017 14.197 19.411 1.00 74.44 406 LYS A C 1
ATOM 3232 O O . LYS A 1 406 ? -6.074 14.469 19.971 1.00 74.44 406 LYS A O 1
ATOM 3237 N N . TYR A 1 407 ? -4.413 13.019 19.561 1.00 80.56 407 TYR A N 1
ATOM 3238 C CA . TYR A 1 407 ? -5.003 11.938 20.341 1.00 80.56 407 TYR A CA 1
ATOM 3239 C C . TYR A 1 407 ? -4.898 12.161 21.867 1.00 80.56 407 TYR A C 1
ATOM 3241 O O . TYR A 1 407 ? -5.904 12.082 22.567 1.00 80.56 407 TYR A O 1
ATOM 3249 N N . PHE A 1 408 ? -3.707 12.439 22.412 1.00 84.38 408 PHE A N 1
ATOM 3250 C CA . PHE A 1 408 ? -3.487 12.457 23.871 1.00 84.38 408 PHE A CA 1
ATOM 3251 C C . PHE A 1 408 ? -3.835 13.786 24.556 1.00 84.38 408 PHE A C 1
ATOM 3253 O O . PHE A 1 408 ? -4.045 13.809 25.772 1.00 84.38 408 PHE A O 1
ATOM 3260 N N . MET A 1 409 ? -3.909 14.893 23.813 1.00 78.38 409 MET A N 1
ATOM 3261 C CA . MET A 1 409 ? -4.289 16.190 24.387 1.00 78.38 409 MET A CA 1
ATOM 3262 C C . MET A 1 409 ? -5.804 16.358 24.521 1.00 78.38 409 MET A C 1
ATOM 3264 O O . MET A 1 409 ? -6.245 17.196 25.309 1.00 78.38 409 MET A O 1
ATOM 3268 N N . ALA A 1 410 ? -6.598 15.520 23.847 1.00 74.00 410 ALA A N 1
ATOM 3269 C CA . ALA A 1 410 ? -8.041 15.462 24.049 1.00 74.00 410 ALA A CA 1
ATOM 3270 C C . ALA A 1 410 ? -8.400 15.120 25.510 1.00 74.00 410 ALA A C 1
ATOM 3272 O O . ALA A 1 410 ? -7.628 14.494 26.252 1.00 74.00 410 ALA A O 1
ATOM 3273 N N . GLU A 1 411 ? -9.565 15.592 25.958 1.00 71.44 411 GLU A N 1
ATOM 3274 C CA . GLU A 1 411 ? -10.017 15.451 27.343 1.00 71.44 411 GLU A CA 1
ATOM 3275 C C . GLU A 1 411 ? -10.093 13.976 27.773 1.00 71.44 411 GLU A C 1
ATOM 3277 O O . GLU A 1 411 ? -10.525 13.111 27.016 1.00 71.44 411 GLU A O 1
ATOM 3282 N N . GLY A 1 412 ? -9.588 13.671 28.973 1.00 75.75 412 GLY A N 1
ATOM 3283 C CA . GLY A 1 412 ? -9.587 12.314 29.534 1.00 75.75 412 GLY A CA 1
ATOM 3284 C C . GLY A 1 412 ? -8.570 11.325 28.943 1.00 75.75 412 GLY A C 1
ATOM 3285 O O . GLY A 1 412 ? -8.459 10.220 29.458 1.00 75.75 412 GLY A O 1
ATOM 3286 N N . ARG A 1 413 ? -7.790 11.688 27.912 1.00 82.00 413 ARG A N 1
ATOM 3287 C CA . ARG A 1 413 ? -6.904 10.740 27.192 1.00 82.00 413 ARG A CA 1
ATOM 3288 C C . ARG A 1 413 ? -5.496 10.571 27.760 1.00 82.00 413 ARG A C 1
ATOM 3290 O O . ARG A 1 413 ? -4.781 9.663 27.342 1.00 82.00 413 ARG A O 1
ATOM 3297 N N . ALA A 1 414 ? -5.066 11.446 28.664 1.00 82.88 414 ALA A N 1
ATOM 3298 C CA . ALA A 1 414 ? -3.728 11.408 29.250 1.00 82.88 414 ALA A CA 1
ATOM 3299 C C . ALA A 1 414 ? -3.708 12.039 30.644 1.00 82.88 414 ALA A C 1
ATOM 3301 O O . ALA A 1 414 ? -4.436 12.998 30.920 1.00 82.88 414 ALA A O 1
ATOM 3302 N N . SER A 1 415 ? -2.822 11.537 31.507 1.00 86.56 415 SER A N 1
ATOM 3303 C CA . SER A 1 415 ? -2.563 12.138 32.816 1.00 86.56 415 SER A CA 1
ATOM 3304 C C . SER A 1 415 ? -1.918 13.527 32.675 1.00 86.56 415 SER A C 1
ATOM 3306 O O . SER A 1 415 ? -1.305 13.849 31.654 1.00 86.56 415 SER A O 1
ATOM 3308 N N . LYS A 1 416 ? -1.989 14.364 33.722 1.00 84.31 416 LYS A N 1
ATOM 3309 C CA . LYS A 1 416 ? -1.289 15.666 33.734 1.00 84.31 416 LYS A CA 1
ATOM 3310 C C . LYS A 1 416 ? 0.221 15.511 33.497 1.00 84.31 416 LYS A C 1
ATOM 3312 O O . LYS A 1 416 ? 0.816 16.329 32.802 1.00 84.31 416 LYS A O 1
ATOM 3317 N N . GLN A 1 417 ? 0.821 14.453 34.046 1.00 87.19 417 GLN A N 1
ATOM 3318 C CA . GLN A 1 417 ? 2.245 14.153 33.888 1.00 87.19 417 GLN A CA 1
ATOM 3319 C C . GLN A 1 417 ? 2.589 13.769 32.443 1.00 87.19 417 GLN A C 1
ATOM 3321 O O . GLN A 1 417 ? 3.577 14.253 31.891 1.00 87.19 417 GLN A O 1
ATOM 3326 N N . ASP A 1 418 ? 1.758 12.939 31.816 1.00 86.94 418 ASP A N 1
ATOM 3327 C CA . ASP A 1 418 ? 1.936 12.514 30.427 1.00 86.94 418 ASP A CA 1
ATOM 3328 C C . ASP A 1 418 ? 1.751 13.672 29.446 1.00 86.94 418 ASP A C 1
ATOM 3330 O O . ASP A 1 418 ? 2.554 13.838 28.528 1.00 86.94 418 ASP A O 1
ATOM 3334 N N . ARG A 1 419 ? 0.757 14.536 29.685 1.00 85.31 419 ARG A N 1
ATOM 3335 C CA . ARG A 1 419 ? 0.567 15.771 28.909 1.00 85.31 419 ARG A CA 1
ATOM 3336 C C . ARG A 1 419 ? 1.791 16.679 28.997 1.00 85.31 419 ARG A C 1
ATOM 3338 O O . ARG A 1 419 ? 2.303 17.108 27.967 1.00 85.31 419 ARG A O 1
ATOM 3345 N N . ALA A 1 420 ? 2.308 16.918 30.205 1.00 85.19 420 ALA A N 1
ATOM 3346 C CA . ALA A 1 420 ? 3.513 17.725 30.398 1.00 85.19 420 ALA A CA 1
ATOM 3347 C C . ALA A 1 420 ? 4.733 17.131 29.667 1.00 85.19 420 ALA A C 1
ATOM 3349 O O . ALA A 1 420 ? 5.514 17.863 29.059 1.00 85.19 420 ALA A O 1
ATOM 3350 N N . ARG A 1 421 ? 4.873 15.799 29.666 1.00 88.62 421 ARG A N 1
ATOM 3351 C CA . ARG A 1 421 ? 5.930 15.100 28.923 1.00 88.62 421 ARG A CA 1
ATOM 3352 C C . ARG A 1 421 ? 5.808 15.310 27.415 1.00 88.62 421 ARG A C 1
ATOM 3354 O O . ARG A 1 421 ? 6.793 15.687 26.787 1.00 88.62 421 ARG A O 1
ATOM 3361 N N . LEU A 1 422 ? 4.624 15.092 26.843 1.00 86.25 422 LEU A N 1
ATOM 3362 C CA . LEU A 1 422 ? 4.390 15.272 25.406 1.00 86.25 422 LEU A CA 1
ATOM 3363 C C . LEU A 1 422 ? 4.641 16.718 24.962 1.00 86.25 422 LEU A C 1
ATOM 3365 O O . LEU A 1 422 ? 5.277 16.940 23.930 1.00 86.25 422 LEU A O 1
ATOM 3369 N N . LEU A 1 423 ? 4.217 17.698 25.764 1.00 83.06 423 LEU A N 1
ATOM 3370 C CA . LEU A 1 423 ? 4.489 19.114 25.510 1.00 83.06 423 LEU A CA 1
ATOM 3371 C C . LEU A 1 423 ? 5.989 19.437 25.570 1.00 83.06 423 LEU A C 1
ATOM 3373 O O . LEU A 1 423 ? 6.495 20.151 24.707 1.00 83.06 423 LEU A O 1
ATOM 3377 N N . SER A 1 424 ? 6.721 18.866 26.531 1.00 84.81 424 SER A N 1
ATOM 3378 C CA . SER A 1 424 ? 8.176 19.040 26.632 1.00 84.81 424 SER A CA 1
ATOM 3379 C C . SER A 1 424 ? 8.910 18.516 25.392 1.00 84.81 424 SER A C 1
ATOM 3381 O O . SER A 1 424 ? 9.732 19.233 24.817 1.00 84.81 424 SER A O 1
ATOM 3383 N N . VAL A 1 425 ? 8.577 17.303 24.934 1.00 83.94 425 VAL A N 1
ATOM 3384 C CA . VAL A 1 425 ? 9.162 16.707 23.718 1.00 83.94 425 VAL A CA 1
ATOM 3385 C C . VAL A 1 425 ? 8.807 17.523 22.476 1.00 83.94 425 VAL A C 1
ATOM 3387 O O . VAL A 1 425 ? 9.675 17.816 21.658 1.00 83.94 425 VAL A O 1
ATOM 3390 N N . THR A 1 426 ? 7.556 17.977 22.372 1.00 77.56 426 THR A N 1
ATOM 3391 C CA . THR A 1 426 ? 7.097 18.857 21.286 1.00 77.56 426 THR A CA 1
ATOM 3392 C C . THR A 1 426 ? 7.911 20.149 21.233 1.00 77.56 426 THR A C 1
ATOM 3394 O O . THR A 1 426 ? 8.342 20.565 20.159 1.00 77.56 426 THR A O 1
ATOM 3397 N N . GLY A 1 427 ? 8.187 20.763 22.388 1.00 76.56 427 GLY A N 1
ATOM 3398 C CA . GLY A 1 427 ? 9.013 21.966 22.469 1.00 76.56 427 GLY A CA 1
ATOM 3399 C C . GLY A 1 427 ? 10.453 21.737 22.005 1.00 76.56 427 GLY A C 1
ATOM 3400 O O . GLY A 1 427 ? 10.990 22.553 21.254 1.00 76.56 427 GLY A O 1
ATOM 3401 N N . LYS A 1 428 ? 11.072 20.609 22.379 1.00 77.81 428 LYS A N 1
ATOM 3402 C CA . LYS A 1 428 ? 12.403 20.222 21.875 1.00 77.81 428 LYS A CA 1
ATOM 3403 C C . LYS A 1 428 ? 12.389 19.997 20.365 1.00 77.81 428 LYS A C 1
ATOM 3405 O O . LYS A 1 428 ? 13.218 20.569 19.662 1.00 77.81 428 LYS A O 1
ATOM 3410 N N . PHE A 1 429 ? 11.424 19.221 19.869 1.00 75.69 429 PHE A N 1
ATOM 3411 C CA . PHE A 1 429 ? 11.272 18.916 18.448 1.00 75.69 429 PHE A CA 1
ATOM 3412 C C . PHE A 1 429 ? 11.092 20.195 17.620 1.00 75.69 429 PHE A C 1
ATOM 3414 O O . PHE A 1 429 ? 11.780 20.391 16.617 1.00 75.69 429 PHE A O 1
ATOM 3421 N N . ALA A 1 430 ? 10.222 21.104 18.073 1.00 69.69 430 ALA A N 1
ATOM 3422 C CA . ALA A 1 430 ? 10.041 22.415 17.462 1.00 69.69 430 ALA A CA 1
ATOM 3423 C C . ALA A 1 430 ? 11.354 23.213 17.484 1.00 69.69 430 ALA A C 1
ATOM 3425 O O . ALA A 1 430 ? 11.791 23.717 16.452 1.00 69.69 430 ALA A O 1
ATOM 3426 N N . ASN A 1 431 ? 12.044 23.293 18.623 1.00 72.62 431 ASN A N 1
ATOM 3427 C CA . ASN A 1 431 ? 13.310 24.019 18.709 1.00 72.62 431 ASN A CA 1
ATOM 3428 C C . ASN A 1 431 ? 14.362 23.511 17.722 1.00 72.62 431 ASN A C 1
ATOM 3430 O O . ASN A 1 431 ? 14.982 24.342 17.051 1.00 72.62 431 ASN A O 1
ATOM 3434 N N . THR A 1 432 ? 14.502 22.191 17.579 1.00 71.38 432 THR A N 1
ATOM 3435 C CA . THR A 1 432 ? 15.375 21.579 16.574 1.00 71.38 432 THR A CA 1
ATOM 3436 C C . THR A 1 432 ? 14.940 21.967 15.164 1.00 71.38 432 THR A C 1
ATOM 3438 O O . THR A 1 432 ? 15.747 22.520 14.415 1.00 71.38 432 THR A O 1
ATOM 3441 N N . LEU A 1 433 ? 13.664 21.754 14.816 1.00 66.69 433 LEU A N 1
ATOM 3442 C CA . LEU A 1 433 ? 13.138 22.036 13.478 1.00 66.69 433 LEU A CA 1
ATOM 3443 C C . LEU A 1 433 ? 13.320 23.508 13.083 1.00 66.69 433 LEU A C 1
ATOM 3445 O O . LEU A 1 433 ? 13.692 23.804 11.951 1.00 66.69 433 LEU A O 1
ATOM 3449 N N . PHE A 1 434 ? 13.087 24.426 14.022 1.00 63.22 434 PHE A N 1
ATOM 3450 C CA . PHE A 1 434 ? 13.150 25.867 13.793 1.00 63.22 434 PHE A CA 1
ATOM 3451 C C . PHE A 1 434 ? 14.527 26.491 14.064 1.00 63.22 434 PHE A C 1
ATOM 3453 O O . PHE A 1 434 ? 14.661 27.716 14.030 1.00 63.22 434 PHE A O 1
ATOM 3460 N N . SER A 1 435 ? 15.561 25.712 14.377 1.00 64.62 435 SER A N 1
ATOM 3461 C CA . SER A 1 435 ? 16.921 26.248 14.514 1.00 64.62 435 SER A CA 1
ATOM 3462 C C . SER A 1 435 ? 17.473 26.722 13.152 1.00 64.62 435 SER A C 1
ATOM 3464 O O . SER A 1 435 ? 17.062 26.235 12.095 1.00 64.62 435 SER A O 1
ATOM 3466 N N . ARG A 1 436 ? 18.390 27.711 13.153 1.00 49.12 436 ARG A N 1
ATOM 3467 C CA . ARG A 1 436 ? 18.947 28.329 11.921 1.00 49.12 436 ARG A CA 1
ATOM 3468 C C . ARG A 1 436 ? 19.634 27.322 10.985 1.00 49.12 436 ARG A C 1
ATOM 3470 O O . ARG A 1 436 ? 19.789 27.609 9.803 1.00 49.12 436 ARG A O 1
ATOM 3477 N N . GLU A 1 437 ? 20.031 26.166 11.507 1.00 49.88 437 GLU A N 1
ATOM 3478 C CA . GLU A 1 437 ? 20.682 25.086 10.762 1.00 49.88 437 GLU A CA 1
ATOM 3479 C C . GLU A 1 437 ? 19.686 24.216 9.973 1.00 49.88 437 GLU A C 1
ATOM 3481 O O . GLU A 1 437 ? 20.053 23.616 8.963 1.00 49.88 437 GLU A O 1
ATOM 3486 N N . PHE A 1 438 ? 18.415 24.170 10.390 1.00 52.62 438 PHE A N 1
ATOM 3487 C CA . PHE A 1 438 ? 17.419 23.231 9.862 1.00 52.62 438 PHE A CA 1
ATOM 3488 C C . PHE A 1 438 ? 16.437 23.874 8.868 1.00 52.62 438 PHE A C 1
ATOM 3490 O O . PHE A 1 438 ? 16.028 23.223 7.904 1.00 52.62 438 PHE A O 1
ATOM 3497 N N . LEU A 1 439 ? 16.111 25.160 9.031 1.00 47.19 439 LEU A N 1
ATOM 3498 C CA . LEU A 1 439 ? 15.239 25.917 8.123 1.00 47.19 439 LEU A CA 1
ATOM 3499 C C . LEU A 1 439 ? 15.996 27.114 7.516 1.00 47.19 439 LEU A C 1
ATOM 3501 O O . LEU A 1 439 ? 15.942 28.220 8.055 1.00 47.19 439 LEU A O 1
ATOM 3505 N N . PRO A 1 440 ? 16.724 26.939 6.392 1.00 44.84 440 PRO A N 1
ATOM 3506 C CA . PRO A 1 440 ? 17.343 28.070 5.714 1.00 44.84 440 PRO A CA 1
ATOM 3507 C C . PRO A 1 440 ? 16.242 28.970 5.141 1.00 44.84 440 PRO A C 1
ATOM 3509 O O . PRO A 1 440 ? 15.468 28.539 4.284 1.00 44.84 440 PRO A O 1
ATOM 3512 N N . GLY A 1 441 ? 16.201 30.232 5.583 1.00 42.09 441 GLY A N 1
ATOM 3513 C CA . GLY A 1 441 ? 15.141 31.202 5.260 1.00 42.09 441 GLY A CA 1
ATOM 3514 C C . GLY A 1 441 ? 14.864 31.416 3.763 1.00 42.09 441 GLY A C 1
ATOM 3515 O O . GLY A 1 441 ? 13.791 31.878 3.402 1.00 42.09 441 GLY A O 1
ATOM 3516 N N . GLY A 1 442 ? 15.780 31.016 2.872 1.00 44.62 442 GLY A N 1
ATOM 3517 C CA . GLY A 1 442 ? 15.580 31.058 1.418 1.00 44.62 442 GLY A CA 1
ATOM 3518 C C . GLY A 1 442 ? 14.833 29.863 0.799 1.00 44.62 442 GLY A C 1
ATOM 3519 O O . GLY A 1 442 ? 14.510 29.921 -0.385 1.00 44.62 442 GLY A O 1
ATOM 3520 N N . ARG A 1 443 ? 14.573 28.768 1.536 1.00 44.09 443 ARG A N 1
ATOM 3521 C CA . ARG A 1 443 ? 13.950 27.535 0.990 1.00 44.09 443 ARG A CA 1
ATOM 3522 C C . ARG A 1 443 ? 12.483 27.323 1.375 1.00 44.09 443 ARG A C 1
ATOM 3524 O O . ARG A 1 443 ? 11.871 26.392 0.860 1.00 44.09 443 ARG A O 1
ATOM 3531 N N . ILE A 1 444 ? 11.917 28.173 2.230 1.00 45.84 444 ILE A N 1
ATOM 3532 C CA . ILE A 1 444 ? 10.540 28.013 2.730 1.00 45.84 444 ILE A CA 1
ATOM 3533 C C . ILE A 1 444 ? 9.492 28.315 1.659 1.00 45.84 444 ILE A C 1
ATOM 3535 O O . ILE A 1 444 ? 8.469 27.645 1.636 1.00 45.84 444 ILE A O 1
ATOM 3539 N N . LYS A 1 445 ? 9.831 29.137 0.657 1.00 43.31 445 LYS A N 1
ATOM 3540 C CA . LYS A 1 445 ? 9.009 29.447 -0.531 1.00 43.31 445 LYS A CA 1
ATOM 3541 C C . LYS A 1 445 ? 8.522 28.233 -1.358 1.00 43.31 445 LYS A C 1
ATOM 3543 O O . LYS A 1 445 ? 7.922 28.422 -2.410 1.00 43.31 445 LYS A O 1
ATOM 3548 N N . ARG A 1 446 ? 8.852 26.987 -0.979 1.00 44.34 446 ARG A N 1
ATOM 3549 C CA . ARG A 1 446 ? 8.533 25.750 -1.722 1.00 44.34 446 ARG A CA 1
ATOM 3550 C C . ARG A 1 446 ? 8.054 24.567 -0.858 1.00 44.34 446 ARG A C 1
ATOM 3552 O O . ARG A 1 446 ? 7.863 23.488 -1.414 1.00 44.34 446 ARG A O 1
ATOM 3559 N N . HIS A 1 447 ? 7.880 24.704 0.464 1.00 48.72 447 HIS A N 1
ATOM 3560 C CA . HIS A 1 447 ? 7.618 23.558 1.358 1.00 48.72 447 HIS A CA 1
ATOM 3561 C C . HIS A 1 447 ? 6.309 23.683 2.170 1.00 48.72 447 HIS A C 1
ATOM 3563 O O . HIS A 1 447 ? 6.329 23.992 3.360 1.00 48.72 447 HIS A O 1
ATOM 3569 N N . ALA A 1 448 ? 5.180 23.305 1.556 1.00 50.66 448 ALA A N 1
ATOM 3570 C CA . ALA A 1 448 ? 3.835 23.335 2.157 1.00 50.66 448 ALA A CA 1
ATOM 3571 C C . ALA A 1 448 ? 3.715 22.618 3.522 1.00 50.66 448 ALA A C 1
ATOM 3573 O O . ALA A 1 448 ? 3.002 23.072 4.412 1.00 50.66 448 ALA A O 1
ATOM 3574 N N . SER A 1 449 ? 4.445 21.517 3.741 1.00 50.00 449 SER A N 1
ATOM 3575 C CA . SER A 1 449 ? 4.382 20.758 5.003 1.00 50.00 449 SER A CA 1
ATOM 3576 C C . SER A 1 449 ? 4.978 21.500 6.207 1.00 50.00 449 SER A C 1
ATOM 3578 O O . SER A 1 449 ? 4.641 21.191 7.344 1.00 50.00 449 SER A O 1
ATOM 3580 N N . GLN A 1 450 ? 5.896 22.443 5.977 1.00 52.50 450 GLN A N 1
ATOM 3581 C CA . GLN A 1 450 ? 6.579 23.191 7.042 1.00 52.50 450 GLN A CA 1
ATOM 3582 C C . GLN A 1 450 ? 5.787 24.440 7.447 1.00 52.50 450 GLN A C 1
ATOM 3584 O O . GLN A 1 450 ? 5.757 24.786 8.626 1.00 52.50 450 GLN A O 1
ATOM 3589 N N . GLU A 1 451 ? 5.090 25.059 6.492 1.00 56.06 451 GLU A N 1
ATOM 3590 C CA . GLU A 1 451 ? 4.110 26.123 6.743 1.00 56.06 451 GLU A CA 1
ATOM 3591 C C . GLU A 1 451 ? 2.932 25.601 7.569 1.00 56.06 451 GLU A C 1
ATOM 3593 O O . GLU A 1 451 ? 2.614 26.177 8.607 1.00 56.06 451 GLU A O 1
ATOM 3598 N N . LEU A 1 452 ? 2.362 24.452 7.177 1.00 54.72 452 LEU A N 1
ATOM 3599 C CA . LEU A 1 452 ? 1.314 23.760 7.938 1.00 54.72 452 LEU A CA 1
ATOM 3600 C C . LEU A 1 452 ? 1.738 23.488 9.383 1.00 54.72 452 LEU A C 1
ATOM 3602 O O . LEU A 1 452 ? 0.943 23.629 10.305 1.00 54.72 452 LEU A O 1
ATOM 3606 N N . PHE A 1 453 ? 3.003 23.125 9.590 1.00 57.91 453 PHE A N 1
ATOM 3607 C CA . PHE A 1 453 ? 3.511 22.836 10.921 1.00 57.91 453 PHE A CA 1
ATOM 3608 C C . PHE A 1 453 ? 3.678 24.087 11.791 1.00 57.91 453 PHE A C 1
ATOM 3610 O O . PHE A 1 453 ? 3.325 24.069 12.969 1.00 57.91 453 PHE A O 1
ATOM 3617 N N . LEU A 1 454 ? 4.202 25.177 11.223 1.00 60.66 454 LEU A N 1
ATOM 3618 C CA . LEU A 1 454 ? 4.294 26.454 11.928 1.00 60.66 454 LEU A CA 1
ATOM 3619 C C . LEU A 1 454 ? 2.900 26.949 12.332 1.00 60.66 454 LEU A C 1
ATOM 3621 O O . LEU A 1 454 ? 2.709 27.323 13.485 1.00 60.66 454 LEU A O 1
ATOM 3625 N N . LEU A 1 455 ? 1.931 26.886 11.416 1.00 59.97 455 LEU A N 1
ATOM 3626 C CA . LEU A 1 455 ? 0.537 27.242 11.690 1.00 59.97 455 LEU A CA 1
ATOM 3627 C C . LEU A 1 455 ? -0.053 26.369 12.802 1.00 59.97 455 LEU A C 1
ATOM 3629 O O . LEU A 1 455 ? -0.512 26.908 13.803 1.00 59.97 455 LEU A O 1
ATOM 3633 N N . ALA A 1 456 ? 0.089 25.043 12.703 1.00 58.59 456 ALA A N 1
ATOM 3634 C CA . ALA A 1 456 ? -0.407 24.114 13.717 1.00 58.59 456 ALA A CA 1
ATOM 3635 C C . ALA A 1 456 ? 0.165 24.398 15.117 1.00 58.59 456 ALA A C 1
ATOM 3637 O O . ALA A 1 456 ? -0.549 24.292 16.109 1.00 58.59 456 ALA A O 1
ATOM 3638 N N . LEU A 1 457 ? 1.443 24.780 15.234 1.00 60.62 457 LEU A N 1
ATOM 3639 C CA . LEU A 1 457 ? 2.037 25.141 16.528 1.00 60.62 457 LEU A CA 1
ATOM 3640 C C . LEU A 1 457 ? 1.556 26.497 17.057 1.00 60.62 457 LEU A C 1
ATOM 3642 O O . LEU A 1 457 ? 1.379 26.650 18.267 1.00 60.62 457 LEU A O 1
ATOM 3646 N N . LEU A 1 458 ? 1.375 27.481 16.175 1.00 57.72 458 LEU A N 1
ATOM 3647 C CA . LEU A 1 458 ? 0.878 28.806 16.549 1.00 57.72 458 LEU A CA 1
ATOM 3648 C C . LEU A 1 458 ? -0.594 28.757 16.971 1.00 57.72 458 LEU A C 1
ATOM 3650 O O . LEU A 1 458 ? -0.971 29.436 17.928 1.00 57.72 458 LEU A O 1
ATOM 3654 N N . GLU A 1 459 ? -1.389 27.906 16.332 1.00 55.69 459 GLU A N 1
ATOM 3655 C CA . GLU A 1 459 ? -2.801 27.674 16.650 1.00 55.69 459 GLU A CA 1
ATOM 3656 C C . GLU A 1 459 ? -2.973 26.727 17.849 1.00 55.69 459 GLU A C 1
ATOM 3658 O O . GLU A 1 459 ? -3.918 26.877 18.615 1.00 55.69 459 GLU A O 1
ATOM 3663 N N . CYS A 1 460 ? -2.017 25.825 18.121 1.00 56.16 460 CYS A N 1
ATOM 3664 C CA . CYS A 1 460 ? -2.130 24.860 19.220 1.00 56.16 460 CYS A CA 1
ATOM 3665 C C . CYS A 1 460 ? -2.334 25.553 20.587 1.00 56.16 460 CYS A C 1
ATOM 3667 O O . CYS A 1 460 ? -1.417 26.222 21.082 1.00 56.16 460 CYS A O 1
ATOM 3669 N N . PRO A 1 461 ? -3.485 25.379 21.260 1.00 52.72 461 PRO A N 1
ATOM 3670 C CA . PRO A 1 461 ? -3.797 26.076 22.514 1.00 52.72 461 PRO A CA 1
ATOM 3671 C C . PRO A 1 461 ? -2.973 25.569 23.698 1.00 52.72 461 PRO A C 1
ATOM 3673 O O . PRO A 1 461 ? -2.853 26.243 24.717 1.00 52.72 461 PRO A O 1
ATOM 3676 N N . PHE A 1 462 ? -2.397 24.374 23.572 1.00 56.19 462 PHE A N 1
ATOM 3677 C CA . PHE A 1 462 ? -1.639 23.725 24.636 1.00 56.19 462 PHE A CA 1
ATOM 3678 C C . PHE A 1 462 ? -0.171 24.146 24.681 1.00 56.19 462 PHE A C 1
ATOM 3680 O O . PHE A 1 462 ? 0.553 23.758 25.597 1.00 56.19 462 PHE A O 1
ATOM 3687 N N . ILE A 1 463 ? 0.284 24.907 23.687 1.00 58.12 463 ILE A N 1
ATOM 3688 C CA . ILE A 1 463 ? 1.634 25.453 23.660 1.00 58.12 463 ILE A CA 1
ATOM 3689 C C . ILE A 1 463 ? 1.624 26.814 24.346 1.00 58.12 463 ILE A C 1
ATOM 3691 O O . ILE A 1 463 ? 0.852 27.701 23.983 1.00 58.12 463 ILE A O 1
ATOM 3695 N N . GLU A 1 464 ? 2.512 26.984 25.326 1.00 62.09 464 GLU A N 1
ATOM 3696 C CA . GLU A 1 464 ? 2.645 28.238 26.061 1.00 62.09 464 GLU A CA 1
ATOM 3697 C C . GLU A 1 464 ? 2.923 29.415 25.118 1.00 62.09 464 GLU A C 1
ATOM 3699 O O . GLU A 1 464 ? 3.759 29.327 24.214 1.00 62.09 464 GLU A O 1
ATOM 3704 N N . ALA A 1 465 ? 2.269 30.551 25.376 1.00 61.09 465 ALA A N 1
ATOM 3705 C CA . ALA A 1 465 ? 2.436 31.775 24.592 1.00 61.09 465 ALA A CA 1
ATOM 3706 C C . ALA A 1 465 ? 3.909 32.199 24.478 1.00 61.09 465 ALA A C 1
ATOM 3708 O O . ALA A 1 465 ? 4.335 32.664 23.425 1.00 61.09 465 ALA A O 1
ATOM 3709 N N . LYS A 1 466 ? 4.705 31.966 25.529 1.00 64.50 466 LYS A N 1
ATOM 3710 C CA . LYS A 1 466 ? 6.148 32.218 25.523 1.00 64.50 466 LYS A CA 1
ATOM 3711 C C . LYS A 1 466 ? 6.869 31.420 24.434 1.00 64.50 466 LYS A C 1
ATOM 3713 O O . LYS A 1 466 ? 7.607 32.010 23.660 1.00 64.50 466 LYS A O 1
ATOM 3718 N N . LEU A 1 467 ? 6.605 30.117 24.314 1.00 64.31 467 LEU A N 1
ATOM 3719 C CA . LEU A 1 467 ? 7.228 29.291 23.277 1.00 64.31 467 LEU A CA 1
ATOM 3720 C C . LEU A 1 467 ? 6.781 29.722 21.873 1.00 64.31 467 LEU A C 1
ATOM 3722 O O . LEU A 1 467 ? 7.599 29.753 20.958 1.00 64.31 467 LEU A O 1
ATOM 3726 N N . LYS A 1 468 ? 5.506 30.098 21.697 1.00 63.53 468 LYS A N 1
ATOM 3727 C CA . LYS A 1 468 ? 5.012 30.650 20.422 1.00 63.53 468 LYS A CA 1
ATOM 3728 C C . LYS A 1 468 ? 5.758 31.932 20.044 1.00 63.53 468 LYS A C 1
ATOM 3730 O O . LYS A 1 468 ? 6.204 32.066 18.909 1.00 63.53 468 LYS A O 1
ATOM 3735 N N . LEU A 1 469 ? 5.929 32.846 20.999 1.00 62.56 469 LEU A N 1
ATOM 3736 C CA . LEU A 1 469 ? 6.670 34.094 20.809 1.00 62.56 469 LEU A CA 1
ATOM 3737 C C . LEU A 1 469 ? 8.151 33.835 20.507 1.00 62.56 469 LEU A C 1
ATOM 3739 O O . LEU A 1 469 ? 8.667 34.393 19.544 1.00 62.56 469 LEU A O 1
ATOM 3743 N N . ASP A 1 470 ? 8.800 32.931 21.244 1.00 66.25 470 ASP A N 1
ATOM 3744 C CA . ASP A 1 470 ? 10.198 32.538 21.020 1.00 66.25 470 ASP A CA 1
ATOM 3745 C C . ASP A 1 470 ? 10.406 31.928 19.618 1.00 66.25 470 ASP A C 1
ATOM 3747 O O . ASP A 1 470 ? 11.469 32.082 19.013 1.00 66.25 470 ASP A O 1
ATOM 3751 N N . LEU A 1 471 ? 9.396 31.236 19.074 1.00 62.19 471 LEU A N 1
ATOM 3752 C CA . LEU A 1 471 ? 9.402 30.726 17.700 1.00 62.19 471 LEU A CA 1
ATOM 3753 C C . LEU A 1 471 ? 9.216 31.843 16.665 1.00 62.19 471 LEU A C 1
ATOM 3755 O O . LEU A 1 471 ? 9.947 31.868 15.673 1.00 62.19 471 LEU A O 1
ATOM 3759 N N . LEU A 1 472 ? 8.272 32.761 16.890 1.00 61.19 472 LEU A N 1
ATOM 3760 C CA . LEU A 1 472 ? 8.003 33.898 16.000 1.00 61.19 472 LEU A CA 1
ATOM 3761 C C . LEU A 1 472 ? 9.168 34.893 15.936 1.00 61.19 472 LEU A C 1
ATOM 3763 O O . LEU A 1 472 ? 9.416 35.474 14.879 1.00 61.19 472 LEU A O 1
ATOM 3767 N N . ASP A 1 473 ? 9.906 35.065 17.033 1.00 64.69 473 ASP A N 1
ATOM 3768 C CA . ASP A 1 473 ? 11.028 36.005 17.110 1.00 64.69 473 ASP A CA 1
ATOM 3769 C C . ASP A 1 473 ? 12.304 35.480 16.426 1.00 64.69 473 ASP A C 1
ATOM 3771 O O . ASP A 1 473 ? 13.309 36.184 16.288 1.00 64.69 473 ASP A O 1
ATOM 3775 N N . LYS A 1 474 ? 12.278 34.243 15.908 1.00 63.84 474 LYS A N 1
ATOM 3776 C CA . LYS A 1 474 ? 13.393 33.710 15.123 1.00 63.84 474 LYS A CA 1
ATOM 3777 C C . LYS A 1 474 ? 13.572 34.550 13.851 1.00 63.84 474 LYS A C 1
ATOM 3779 O O . LYS A 1 474 ? 12.644 34.642 13.047 1.00 63.84 474 LYS A O 1
ATOM 3784 N N . PRO A 1 475 ? 14.775 35.102 13.582 1.00 60.72 475 PRO A N 1
ATOM 3785 C CA . PRO A 1 475 ? 14.953 36.105 12.525 1.00 60.72 475 PRO A CA 1
ATOM 3786 C C . PRO A 1 475 ? 14.532 35.663 11.125 1.00 60.72 475 PRO A C 1
ATOM 3788 O O . PRO A 1 475 ? 14.062 36.479 10.341 1.00 60.72 475 PRO A O 1
ATOM 3791 N N . TRP A 1 476 ? 14.664 34.375 10.806 1.00 60.75 476 TRP A N 1
ATOM 3792 C CA . TRP A 1 476 ? 14.213 33.849 9.523 1.00 60.75 476 TRP A CA 1
ATOM 3793 C C . TRP A 1 476 ? 12.686 33.659 9.472 1.00 60.75 476 TRP A C 1
ATOM 3795 O O . TRP A 1 476 ? 12.113 33.895 8.417 1.00 60.75 476 TRP A O 1
ATOM 3805 N N . VAL A 1 477 ? 12.023 33.285 10.581 1.00 58.00 477 VAL A N 1
ATOM 3806 C CA . VAL A 1 477 ? 10.549 33.163 10.664 1.00 58.00 477 VAL A CA 1
ATOM 3807 C C . VAL A 1 477 ? 9.943 34.535 10.441 1.00 58.00 477 VAL A C 1
ATOM 3809 O O . VAL A 1 477 ? 9.088 34.708 9.579 1.00 58.00 477 VAL A O 1
ATOM 3812 N N . ARG A 1 478 ? 10.474 35.532 11.152 1.00 59.00 478 ARG A N 1
ATOM 3813 C CA . ARG A 1 478 ? 10.094 36.930 10.999 1.00 59.00 478 ARG A CA 1
ATOM 3814 C C . ARG A 1 478 ? 10.350 37.438 9.579 1.00 59.00 478 ARG A C 1
ATOM 3816 O O . ARG A 1 478 ? 9.479 38.083 9.018 1.00 59.00 478 ARG A O 1
ATOM 3823 N N . ALA A 1 479 ? 11.493 37.115 8.971 1.00 56.75 479 ALA A N 1
ATOM 3824 C CA . ALA A 1 479 ? 11.796 37.506 7.591 1.00 56.75 479 ALA A CA 1
ATOM 3825 C C . ALA A 1 479 ? 10.879 36.837 6.550 1.00 56.75 479 ALA A C 1
ATOM 3827 O O . ALA A 1 479 ? 10.523 37.477 5.565 1.00 56.75 479 ALA A O 1
ATOM 3828 N N . VAL A 1 480 ? 10.479 35.579 6.763 1.00 54.66 480 VAL A N 1
ATOM 3829 C CA . VAL A 1 480 ? 9.533 34.862 5.892 1.00 54.66 480 VAL A CA 1
ATOM 3830 C C . VAL A 1 480 ? 8.120 35.410 6.054 1.00 54.66 480 VAL A C 1
ATOM 3832 O O . VAL A 1 480 ? 7.491 35.736 5.057 1.00 54.66 480 VAL A O 1
ATOM 3835 N N . LEU A 1 481 ? 7.640 35.579 7.290 1.00 51.97 481 LEU A N 1
ATOM 3836 C CA . LEU A 1 481 ? 6.316 36.143 7.555 1.00 51.97 481 LEU A CA 1
ATOM 3837 C C . LEU A 1 481 ? 6.219 37.593 7.068 1.00 51.97 481 LEU A C 1
ATOM 3839 O O . LEU A 1 481 ? 5.255 37.928 6.402 1.00 51.97 481 LEU A O 1
ATOM 3843 N N . ILE A 1 482 ? 7.220 38.441 7.323 1.00 51.31 482 ILE A N 1
ATOM 3844 C CA . ILE A 1 482 ? 7.227 39.833 6.840 1.00 51.31 482 ILE A CA 1
ATOM 3845 C C . ILE A 1 482 ? 7.347 39.887 5.310 1.00 51.31 482 ILE A C 1
ATOM 3847 O O . ILE A 1 482 ? 6.630 40.654 4.678 1.00 51.31 482 ILE A O 1
ATOM 3851 N N . GLY A 1 483 ? 8.206 39.057 4.707 1.00 48.47 483 GLY A N 1
ATOM 3852 C CA . GLY A 1 483 ? 8.413 39.032 3.256 1.00 48.47 483 GLY A CA 1
ATOM 3853 C C . GLY A 1 483 ? 7.258 38.433 2.445 1.00 48.47 483 GLY A C 1
ATOM 3854 O O . GLY A 1 483 ? 7.153 38.729 1.261 1.00 48.47 483 GLY A O 1
ATOM 3855 N N . GLU A 1 484 ? 6.407 37.607 3.060 1.00 45.81 484 GLU A N 1
ATOM 3856 C CA . GLU A 1 484 ? 5.217 37.007 2.435 1.00 45.81 484 GLU A CA 1
ATOM 3857 C C . GLU A 1 484 ? 3.903 37.648 2.920 1.00 45.81 484 GLU A C 1
ATOM 3859 O O . GLU A 1 484 ? 2.871 37.389 2.322 1.00 45.81 484 GLU A O 1
ATOM 3864 N N . MET A 1 485 ? 3.880 38.472 3.980 1.00 38.97 485 MET A N 1
ATOM 3865 C CA . MET A 1 485 ? 2.678 39.230 4.387 1.00 38.97 485 MET A CA 1
ATOM 3866 C C . MET A 1 485 ? 2.484 40.520 3.581 1.00 38.97 485 MET A C 1
ATOM 3868 O O . MET A 1 485 ? 1.363 41.030 3.510 1.00 38.97 485 MET A O 1
ATOM 3872 N N . GLU A 1 486 ? 3.522 41.018 2.910 1.00 39.38 486 GLU A N 1
ATOM 3873 C CA . GLU A 1 486 ? 3.359 41.925 1.774 1.00 39.38 486 GLU A CA 1
ATOM 3874 C C . GLU A 1 486 ? 2.977 41.086 0.537 1.00 39.38 486 GLU A C 1
ATOM 3876 O O . GLU A 1 486 ? 3.837 40.694 -0.242 1.00 39.38 486 GLU A O 1
ATOM 3881 N N . LEU A 1 487 ? 1.689 40.746 0.371 1.00 40.19 487 LEU A N 1
ATOM 3882 C CA . LEU A 1 487 ? 1.174 39.987 -0.788 1.00 40.19 487 LEU A CA 1
ATOM 3883 C C . LEU A 1 487 ? 0.618 40.915 -1.885 1.00 40.19 487 LEU A C 1
ATOM 3885 O O . LEU A 1 487 ? -0.577 41.235 -1.850 1.00 40.19 487 LEU A O 1
ATOM 3889 N N . PRO A 1 488 ? 1.390 41.299 -2.916 1.00 39.81 488 PRO A N 1
ATOM 3890 C CA . PRO A 1 488 ? 0.821 41.827 -4.143 1.00 39.81 488 PRO A CA 1
ATOM 3891 C C . PRO A 1 488 ? 0.570 40.655 -5.111 1.00 39.81 488 PRO A C 1
ATOM 3893 O O . PRO A 1 488 ? 1.511 40.236 -5.766 1.00 39.81 488 PRO A O 1
ATOM 3896 N N . GLU A 1 489 ? -0.666 40.115 -5.164 1.00 44.50 489 GLU A N 1
ATOM 3897 C CA . GLU A 1 489 ? -1.314 39.361 -6.286 1.00 44.50 489 GLU A CA 1
ATOM 3898 C C . GLU A 1 489 ? -2.119 38.070 -5.931 1.00 44.50 489 GLU A C 1
ATOM 3900 O O . GLU A 1 489 ? -1.945 37.479 -4.864 1.00 44.50 489 GLU A O 1
ATOM 3905 N N . PRO A 1 490 ? -3.062 37.602 -6.800 1.00 42.12 490 PRO A N 1
ATOM 3906 C CA . PRO A 1 490 ? -4.122 36.644 -6.451 1.00 42.12 490 PRO A CA 1
ATOM 3907 C C . PRO A 1 490 ? -3.718 35.153 -6.429 1.00 42.12 490 PRO A C 1
ATOM 3909 O O . PRO A 1 490 ? -4.597 34.285 -6.382 1.00 42.12 490 PRO A O 1
ATOM 3912 N N . GLN A 1 491 ? -2.423 34.823 -6.440 1.00 40.25 491 GLN A N 1
ATOM 3913 C CA . GLN A 1 491 ? -1.929 33.442 -6.584 1.00 40.25 491 GLN A CA 1
ATOM 3914 C C . GLN A 1 491 ? -2.091 32.567 -5.325 1.00 40.25 491 GLN A C 1
ATOM 3916 O O . GLN A 1 491 ? -2.062 31.344 -5.420 1.00 40.25 491 GLN A O 1
ATOM 3921 N N . ALA A 1 492 ? -2.384 33.154 -4.161 1.00 40.78 492 ALA A N 1
ATOM 3922 C CA . ALA A 1 492 ? -2.568 32.422 -2.902 1.00 40.78 492 ALA A CA 1
ATOM 3923 C C . ALA A 1 492 ? -4.020 31.964 -2.627 1.00 40.78 492 ALA A C 1
ATOM 3925 O O . ALA A 1 492 ? -4.379 31.691 -1.481 1.00 40.78 492 ALA A O 1
ATOM 3926 N N . LYS A 1 493 ? -4.900 31.896 -3.641 1.00 37.41 493 LYS A N 1
ATOM 3927 C CA . LYS A 1 493 ? -6.336 31.577 -3.458 1.00 37.41 493 LYS A CA 1
ATOM 3928 C C . LYS A 1 493 ? -6.590 30.252 -2.727 1.00 37.41 493 LYS A C 1
ATOM 3930 O O . LYS A 1 493 ? -7.525 30.197 -1.938 1.00 37.41 493 LYS A O 1
ATOM 3935 N N . SER A 1 494 ? -5.795 29.211 -2.972 1.00 33.44 494 SER A N 1
ATOM 3936 C CA . SER A 1 494 ? -5.933 27.885 -2.346 1.00 33.44 494 SER A CA 1
ATOM 3937 C C . SER A 1 494 ? -5.524 27.894 -0.872 1.00 33.44 494 SER A C 1
ATOM 3939 O O . SER A 1 494 ? -6.317 27.481 -0.029 1.00 33.44 494 SER A O 1
ATOM 3941 N N . ALA A 1 495 ? -4.357 28.461 -0.552 1.00 35.44 495 ALA A N 1
ATOM 3942 C CA . ALA A 1 495 ? -3.887 28.637 0.823 1.00 35.44 495 ALA A CA 1
ATOM 3943 C C . ALA A 1 495 ? -4.844 29.522 1.642 1.00 35.44 495 ALA A C 1
ATOM 3945 O O . ALA A 1 495 ? -5.215 29.166 2.756 1.00 35.44 495 ALA A O 1
ATOM 3946 N N . ARG A 1 496 ? -5.363 30.615 1.056 1.00 36.28 496 ARG A N 1
ATOM 3947 C CA . ARG A 1 496 ? -6.396 31.463 1.685 1.00 36.28 496 ARG A CA 1
ATOM 3948 C C . ARG A 1 496 ? -7.708 30.722 1.944 1.00 36.28 496 ARG A C 1
ATOM 3950 O O . ARG A 1 496 ? -8.380 31.032 2.919 1.00 36.28 496 ARG A O 1
ATOM 3957 N N . ARG A 1 497 ? -8.113 29.798 1.064 1.00 36.66 497 ARG A N 1
ATOM 3958 C CA . ARG A 1 497 ? -9.365 29.027 1.200 1.00 36.66 497 ARG A CA 1
ATOM 3959 C C . ARG A 1 497 ? -9.240 27.927 2.251 1.00 36.66 497 ARG A C 1
ATOM 3961 O O . ARG A 1 497 ? -10.215 27.665 2.942 1.00 36.66 497 ARG A O 1
ATOM 3968 N N . PHE A 1 498 ? -8.056 27.327 2.360 1.00 37.47 498 PHE A N 1
ATOM 3969 C CA . PHE A 1 498 ? -7.708 26.357 3.394 1.00 37.47 498 PHE A CA 1
ATOM 3970 C C . PHE A 1 498 ? -7.626 27.028 4.773 1.00 37.47 498 PHE A C 1
ATOM 3972 O O . PHE A 1 498 ? -8.378 26.658 5.663 1.00 37.47 498 PHE A O 1
ATOM 3979 N N . LEU A 1 499 ? -6.858 28.117 4.899 1.00 34.62 499 LEU A N 1
ATOM 3980 C CA . LEU A 1 499 ? -6.765 28.912 6.132 1.00 34.62 499 LEU A CA 1
ATOM 3981 C C . LEU A 1 499 ? -8.125 29.456 6.586 1.00 34.62 499 LEU A C 1
ATOM 3983 O O . LEU A 1 499 ? -8.455 29.389 7.760 1.00 34.62 499 LEU A O 1
ATOM 3987 N N . LYS A 1 500 ? -8.965 29.943 5.663 1.00 35.25 500 LYS A N 1
ATOM 3988 C CA . LYS A 1 500 ? -10.330 30.374 6.004 1.00 35.25 500 LYS A CA 1
ATOM 3989 C C . LYS A 1 500 ? -11.254 29.233 6.432 1.00 35.25 500 LYS A C 1
ATOM 3991 O O . LYS A 1 500 ? -12.237 29.534 7.085 1.00 35.25 500 LYS A O 1
ATOM 3996 N N . ARG A 1 501 ? -10.988 27.976 6.057 1.00 35.91 501 ARG A N 1
ATOM 3997 C CA . ARG A 1 501 ? -11.745 26.814 6.553 1.00 35.91 501 ARG A CA 1
ATOM 3998 C C . ARG A 1 501 ? -11.299 26.442 7.964 1.00 35.91 501 ARG A C 1
ATOM 4000 O O . ARG A 1 501 ? -12.155 26.329 8.821 1.00 35.91 501 ARG A O 1
ATOM 4007 N N . CYS A 1 502 ? -9.990 26.399 8.221 1.00 32.91 502 CYS A N 1
ATOM 4008 C CA . CYS A 1 502 ? -9.452 26.177 9.568 1.00 32.91 502 CYS A CA 1
ATOM 4009 C C . CYS A 1 502 ? -9.911 27.255 10.568 1.00 32.91 502 CYS A C 1
ATOM 4011 O O . CYS A 1 502 ? -10.224 26.938 11.704 1.00 32.91 502 CYS A O 1
ATOM 4013 N N . ILE A 1 503 ? -9.994 28.518 10.126 1.00 33.19 503 ILE A N 1
ATOM 4014 C CA . ILE A 1 503 ? -10.410 29.656 10.965 1.00 33.19 503 ILE A CA 1
ATOM 4015 C C . ILE A 1 503 ? -11.940 29.763 11.102 1.00 33.19 503 ILE A C 1
ATOM 4017 O O . ILE A 1 503 ? -12.426 30.245 12.118 1.00 33.19 503 ILE A O 1
ATOM 4021 N N . ALA A 1 504 ? -12.723 29.354 10.096 1.00 31.94 504 ALA A N 1
ATOM 4022 C CA . ALA A 1 504 ? -14.187 29.469 10.153 1.00 31.94 504 ALA A CA 1
ATOM 4023 C C . ALA A 1 504 ? -14.860 28.409 11.044 1.00 31.94 504 ALA A C 1
ATOM 4025 O O . ALA A 1 504 ? -16.035 28.575 11.361 1.00 31.94 504 ALA A O 1
ATOM 4026 N N . ASP A 1 505 ? -14.129 27.373 11.465 1.00 35.19 505 ASP A N 1
ATOM 4027 C CA . ASP A 1 505 ? -14.642 26.310 12.337 1.00 35.19 505 ASP A CA 1
ATOM 4028 C C . ASP A 1 505 ? -14.391 26.582 13.845 1.00 35.19 505 ASP A C 1
ATOM 4030 O O . ASP A 1 505 ? -14.717 25.744 14.684 1.00 35.19 505 ASP A O 1
ATOM 4034 N N . GLU A 1 506 ? -13.876 27.766 14.216 1.00 38.97 506 GLU A N 1
ATOM 4035 C CA . GLU A 1 506 ? -13.591 28.167 15.608 1.00 38.97 506 GLU A CA 1
ATOM 4036 C C . GLU A 1 506 ? -14.345 29.437 16.059 1.00 38.97 506 GLU A C 1
ATOM 4038 O O . GLU A 1 506 ? -13.751 30.454 16.411 1.00 38.97 506 GLU A O 1
ATOM 4043 N N . GLU A 1 507 ? -15.672 29.366 16.158 1.00 32.03 507 GLU A N 1
ATOM 4044 C CA . GLU A 1 507 ? -16.404 30.199 17.124 1.00 32.03 507 GLU A CA 1
ATOM 4045 C C . GLU A 1 507 ? -17.345 29.323 17.960 1.00 32.03 507 GLU A C 1
ATOM 4047 O O . GLU A 1 507 ? -18.471 29.019 17.572 1.00 32.03 507 GLU A O 1
ATOM 4052 N N . THR A 1 508 ? -16.890 28.935 19.154 1.00 36.03 508 THR A N 1
ATOM 4053 C CA . THR A 1 508 ? -17.787 28.530 20.245 1.00 36.03 508 THR A CA 1
ATOM 4054 C C . THR A 1 508 ? -17.478 29.343 21.494 1.00 36.03 508 THR A C 1
ATOM 4056 O O . THR A 1 508 ? -16.320 29.519 21.863 1.00 36.03 508 THR A O 1
ATOM 4059 N N . GLU A 1 509 ? -18.536 29.821 22.152 1.00 38.62 509 GLU A N 1
ATOM 4060 C CA . GLU A 1 509 ? -18.555 30.826 23.231 1.00 38.62 509 GLU A CA 1
ATOM 4061 C C . GLU A 1 509 ? -17.808 30.445 24.528 1.00 38.62 509 GLU A C 1
ATOM 4063 O O . GLU A 1 509 ? -17.721 31.244 25.459 1.00 38.62 509 GLU A O 1
ATOM 4068 N N . SER A 1 510 ? -17.224 29.252 24.610 1.00 39.53 510 SER A N 1
ATOM 4069 C CA . SER A 1 510 ? -16.364 28.839 25.717 1.00 39.53 510 SER A CA 1
ATOM 4070 C C . SER A 1 510 ? -14.952 28.622 25.190 1.00 39.53 510 SER A C 1
ATOM 4072 O O . SER A 1 510 ? -14.748 27.713 24.395 1.00 39.53 510 SER A O 1
ATOM 4074 N N . GLY A 1 511 ? -13.972 29.405 25.650 1.00 39.25 511 GLY A N 1
ATOM 4075 C CA . GLY A 1 511 ? -12.555 29.329 25.250 1.00 39.25 511 GLY A CA 1
ATOM 4076 C C . GLY A 1 511 ? -11.808 28.025 25.595 1.00 39.25 511 GLY A C 1
ATOM 4077 O O . GLY A 1 511 ? -10.606 28.055 25.847 1.00 39.25 511 GLY A O 1
ATOM 4078 N N . ALA A 1 512 ? -12.499 26.888 25.639 1.00 33.34 512 ALA A N 1
ATOM 4079 C CA . ALA A 1 512 ? -11.933 25.553 25.612 1.00 33.34 512 ALA A CA 1
ATOM 4080 C C . ALA A 1 512 ? -12.098 24.990 24.194 1.00 33.34 512 ALA A C 1
ATOM 4082 O O . ALA A 1 512 ? -13.214 24.763 23.735 1.00 33.34 512 ALA A O 1
ATOM 4083 N N . LEU A 1 513 ? -10.980 24.751 23.509 1.00 35.66 513 LEU A N 1
ATOM 4084 C CA . LEU A 1 513 ? -10.982 24.021 22.247 1.00 35.66 513 LEU A CA 1
ATOM 4085 C C . LEU A 1 513 ? -11.454 22.585 22.493 1.00 35.66 513 LEU A C 1
ATOM 4087 O O . LEU A 1 513 ? -10.774 21.807 23.168 1.00 35.66 513 LEU A O 1
ATOM 4091 N N . ALA A 1 514 ? -12.615 22.230 21.943 1.00 35.62 514 ALA A N 1
ATOM 4092 C CA . ALA A 1 514 ? -12.986 20.835 21.784 1.00 35.62 514 ALA A CA 1
ATOM 4093 C C . ALA A 1 514 ? -12.005 20.217 20.779 1.00 35.62 514 ALA A C 1
ATOM 4095 O O . ALA A 1 514 ? -11.828 20.729 19.676 1.00 35.62 514 ALA A O 1
ATOM 4096 N N . ALA A 1 515 ? -11.317 19.139 21.161 1.00 39.25 515 ALA A N 1
ATOM 4097 C CA . ALA A 1 515 ? -10.492 18.408 20.206 1.00 39.25 515 ALA A CA 1
ATOM 4098 C C . ALA A 1 515 ? -11.374 17.967 19.028 1.00 39.25 515 ALA A C 1
ATOM 4100 O O . ALA A 1 515 ? -12.444 17.408 19.265 1.00 39.25 515 ALA A O 1
ATOM 4101 N N . PHE A 1 516 ? -10.924 18.196 17.788 1.00 41.22 516 PHE A N 1
ATOM 4102 C CA . PHE A 1 516 ? -11.599 17.682 16.596 1.00 41.22 516 PHE A CA 1
ATOM 4103 C C . PHE A 1 516 ? -11.800 16.170 16.752 1.00 41.22 516 PHE A C 1
ATOM 4105 O O . PHE A 1 516 ? -10.839 15.391 16.717 1.00 41.22 516 PHE A O 1
ATOM 4112 N N . ALA A 1 517 ? -13.046 15.771 16.986 1.00 44.94 517 ALA A N 1
ATOM 4113 C CA . ALA A 1 517 ? -13.448 14.384 17.046 1.00 44.94 517 ALA A CA 1
ATOM 4114 C C . ALA A 1 517 ? -13.812 13.974 15.625 1.00 44.94 517 ALA A C 1
ATOM 4116 O O . ALA A 1 517 ? -14.766 14.499 15.064 1.00 44.94 517 ALA A O 1
ATOM 4117 N N . TRP A 1 518 ? -13.040 13.050 15.054 1.00 47.75 518 TRP A N 1
ATOM 4118 C CA . TRP A 1 518 ? -13.440 12.395 13.816 1.00 47.75 518 TRP A CA 1
ATOM 4119 C C . TRP A 1 518 ? -14.794 11.748 14.046 1.00 47.75 518 TRP A C 1
ATOM 4121 O O . TRP A 1 518 ? -14.907 10.865 14.905 1.00 47.75 518 TRP A O 1
ATOM 4131 N N . ASP A 1 519 ? -15.795 12.160 13.279 1.00 56.09 519 ASP A N 1
ATOM 4132 C CA . ASP A 1 519 ? -16.951 11.305 13.137 1.00 56.09 519 ASP A CA 1
ATOM 4133 C C . ASP A 1 519 ? -16.578 10.071 12.288 1.00 56.09 519 ASP A C 1
ATOM 4135 O O . ASP A 1 519 ? -15.492 9.947 11.699 1.00 56.09 519 ASP A O 1
ATOM 4139 N N . ASP A 1 520 ? -17.471 9.086 12.300 1.00 59.25 520 ASP A N 1
ATOM 4140 C CA . ASP A 1 520 ? -17.269 7.829 11.589 1.00 59.25 520 ASP A CA 1
ATOM 4141 C C . ASP A 1 520 ? -17.105 8.038 10.063 1.00 59.25 520 ASP A C 1
ATOM 4143 O O . ASP A 1 520 ? -16.510 7.173 9.407 1.00 59.25 520 ASP A O 1
ATOM 4147 N N . ASP A 1 521 ? -17.632 9.139 9.521 1.00 56.97 521 ASP A N 1
ATOM 4148 C CA . ASP A 1 521 ? -17.767 9.431 8.097 1.00 56.97 521 ASP A CA 1
ATOM 4149 C C . ASP A 1 521 ? -16.590 10.274 7.570 1.00 56.97 521 ASP A C 1
ATOM 4151 O O . ASP A 1 521 ? -16.070 9.958 6.500 1.00 56.97 521 ASP A O 1
ATOM 4155 N N . ASP A 1 522 ? -16.075 11.231 8.345 1.00 58.41 522 ASP A N 1
ATOM 4156 C CA . ASP A 1 522 ? -14.865 12.017 8.072 1.00 58.41 522 ASP A CA 1
ATOM 4157 C C . ASP A 1 522 ? -13.635 11.111 7.943 1.00 58.41 522 ASP A C 1
ATOM 4159 O O . ASP A 1 522 ? -12.827 11.229 7.015 1.00 58.41 522 ASP A O 1
ATOM 4163 N N . PHE A 1 523 ? -13.501 10.153 8.868 1.00 61.62 523 PHE A N 1
ATOM 4164 C CA . PHE A 1 523 ? -12.406 9.188 8.838 1.00 61.62 523 PHE A CA 1
ATOM 4165 C C . PHE A 1 523 ? -12.472 8.324 7.579 1.00 61.62 523 PHE A C 1
ATOM 4167 O O . PHE A 1 523 ? -11.446 8.055 6.955 1.00 61.62 523 PHE A O 1
ATOM 4174 N N . ASP A 1 524 ? -13.671 7.892 7.189 1.00 59.78 524 ASP A N 1
ATOM 4175 C CA . ASP A 1 524 ? -13.857 7.069 6.003 1.00 59.78 524 ASP A CA 1
ATOM 4176 C C . ASP A 1 524 ? -13.640 7.893 4.725 1.00 59.78 524 ASP A C 1
ATOM 4178 O O . ASP A 1 524 ? -12.922 7.432 3.836 1.00 59.78 524 ASP A O 1
ATOM 4182 N N . ALA A 1 525 ? -14.157 9.119 4.636 1.00 55.12 525 ALA A N 1
ATOM 4183 C CA . ALA A 1 525 ? -13.888 10.020 3.520 1.00 55.12 525 ALA A CA 1
ATOM 4184 C C . ALA A 1 525 ? -12.378 10.165 3.307 1.00 55.12 525 ALA A C 1
ATOM 4186 O O . ALA A 1 525 ? -11.882 9.819 2.242 1.00 55.12 525 ALA A O 1
ATOM 4187 N N . LEU A 1 526 ? -11.597 10.489 4.336 1.00 53.34 526 LEU A N 1
ATOM 4188 C CA . LEU A 1 526 ? -10.151 10.658 4.167 1.00 53.34 526 LEU A CA 1
ATOM 4189 C C . LEU A 1 526 ? -9.379 9.347 3.963 1.00 53.34 526 LEU A C 1
ATOM 4191 O O . LEU A 1 526 ? -8.398 9.305 3.215 1.00 53.34 526 LEU A O 1
ATOM 4195 N N . LEU A 1 527 ? -9.818 8.245 4.578 1.00 53.75 527 LEU A N 1
ATOM 4196 C CA . LEU A 1 527 ? -9.196 6.930 4.395 1.00 53.75 527 LEU A CA 1
ATOM 4197 C C . LEU A 1 527 ? -9.478 6.342 2.997 1.00 53.75 527 LEU A C 1
ATOM 4199 O O . LEU A 1 527 ? -8.674 5.541 2.499 1.00 53.75 527 LEU A O 1
ATOM 4203 N N . TYR A 1 528 ? -10.597 6.715 2.358 1.00 46.31 528 TYR A N 1
ATOM 4204 C CA . TYR A 1 528 ? -11.040 6.196 1.056 1.00 46.31 528 TYR A CA 1
ATOM 4205 C C . TYR A 1 528 ? -10.866 7.169 -0.126 1.00 46.31 528 TYR A C 1
ATOM 4207 O O . TYR A 1 528 ? -10.638 6.676 -1.236 1.00 46.31 528 TYR A O 1
ATOM 4215 N N . GLU A 1 529 ? -10.911 8.490 0.083 1.00 38.84 529 GLU A N 1
ATOM 4216 C CA . GLU A 1 529 ? -10.649 9.546 -0.920 1.00 38.84 529 GLU A CA 1
ATOM 4217 C C . GLU A 1 529 ? -9.168 9.739 -1.202 1.00 38.84 529 GLU A C 1
ATOM 4219 O O . GLU A 1 529 ? -8.805 10.221 -2.275 1.00 38.84 529 GLU A O 1
ATOM 4224 N N . LYS A 1 530 ? -8.307 9.153 -0.357 1.00 48.41 530 LYS A N 1
ATOM 4225 C CA . LYS A 1 530 ? -6.990 8.703 -0.807 1.00 48.41 530 LYS A CA 1
ATOM 4226 C C . LYS A 1 530 ? -6.114 9.874 -1.311 1.00 48.41 530 LYS A C 1
ATOM 4228 O O . LYS A 1 530 ? -5.195 9.679 -2.109 1.00 48.41 530 LYS A O 1
ATOM 4233 N N . GLU A 1 531 ? -6.357 11.086 -0.831 1.00 34.38 531 GLU A N 1
ATOM 4234 C CA . GLU A 1 531 ? -5.489 12.223 -1.106 1.00 34.38 531 GLU A CA 1
ATOM 4235 C C . GLU A 1 531 ? -4.097 11.957 -0.515 1.00 34.38 531 GLU A C 1
ATOM 4237 O O . GLU A 1 531 ? -3.974 11.363 0.568 1.00 34.38 531 GLU A O 1
ATOM 4242 N N . PRO A 1 532 ? -3.013 12.306 -1.237 1.00 30.56 532 PRO A N 1
ATOM 4243 C CA . PRO A 1 532 ? -1.701 12.254 -0.648 1.00 30.56 532 PRO A CA 1
ATOM 4244 C C . PRO A 1 532 ? -1.694 13.233 0.519 1.00 30.56 532 PRO A C 1
ATOM 4246 O O . PRO A 1 532 ? -1.660 14.442 0.337 1.00 30.56 532 PRO A O 1
ATOM 4249 N N . GLN A 1 533 ? -1.588 12.630 1.695 1.00 34.25 533 GLN A N 1
ATOM 4250 C CA . GLN A 1 533 ? -0.759 13.123 2.769 1.00 34.25 533 GLN A CA 1
ATOM 4251 C C . GLN A 1 533 ? -1.346 14.261 3.622 1.00 34.25 533 GLN A C 1
ATOM 4253 O O . GLN A 1 533 ? -1.306 15.437 3.279 1.00 34.25 533 GLN A O 1
ATOM 4258 N N . PHE A 1 534 ? -1.682 13.824 4.843 1.00 36.72 534 PHE A N 1
ATOM 4259 C CA . PHE A 1 534 ? -1.696 14.559 6.110 1.00 36.72 534 PHE A CA 1
ATOM 4260 C C . PHE A 1 534 ? -3.083 14.950 6.597 1.00 36.72 534 PHE A C 1
ATOM 4262 O O . PHE A 1 534 ? -3.564 16.057 6.418 1.00 36.72 534 PHE A O 1
ATOM 4269 N N . ILE A 1 535 ? -3.67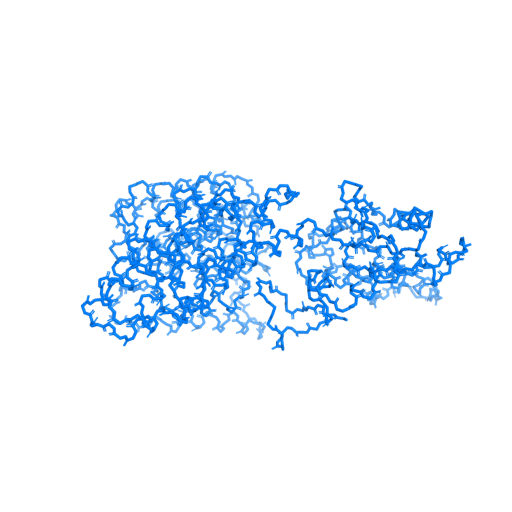4 13.953 7.260 1.00 35.28 535 ILE A N 1
ATOM 4270 C CA . ILE A 1 535 ? -4.688 14.072 8.301 1.00 35.28 535 ILE A CA 1
ATOM 4271 C C . ILE A 1 535 ? -4.223 15.154 9.286 1.00 35.28 535 ILE A C 1
ATOM 4273 O O . ILE A 1 535 ? -3.456 14.843 10.198 1.00 35.28 535 ILE A O 1
ATOM 4277 N N . TYR A 1 536 ? -4.658 16.396 9.093 1.00 31.08 536 TYR A N 1
ATOM 4278 C CA . TYR A 1 536 ? -4.594 17.440 10.108 1.00 31.08 536 TYR A CA 1
ATOM 4279 C C . TYR A 1 536 ? -5.951 18.075 10.270 1.00 31.08 536 TYR A C 1
ATOM 4281 O O . TYR A 1 536 ? -6.396 18.711 9.294 1.00 31.08 536 TYR A O 1
#